Protein AF-0000000080331593 (afdb_homodimer)

Sequence (562 aa):
MAQEAGSRLHGGSDGPGRYGERMFRPGDEGESARIDLGALTYDPLTLARLRQLGAGPGWRCLDVGAGTGTVARALLREAGVAEVVAADRDIRFLRDRPLPGLTPVEADVTSDRFGPALFGPARFDLVHARFVLMHLPSPARMIERLAGLLAPGGVLVVSDAVDLTTGTAPDTPYTIALRAMWQGLRRTIGTDVSWVPHCPQLMVAAGLESVAAEIHVPPLIPGSPNNRFWARTWDRARPVMVATGLVDDAGIDEAERWLDDPTGAALSPGMLTAWGRRPGPMAQEAGSRLHGGSDGPGRYGERMFRPGDEGESARIDLGALTYDPLTLARLRQLGAGPGWRCLDVGAGTGTVARALLREAGVAEVVAADRDIRFLRDRPLPGLTPVEADVTSDRFGPALFGPARFDLVHARFVLMHLPSPARMIERLAGLLAPGGVLVVSDAVDLTTGTAPDTPYTIALRAMWQGLRRTIGTDVSWVPHCPQLMVAAGLESVAAEIHVPPLIPGSPNNRFWARTWDRARPVMVATGLVDDAGIDEAERWLDDPTGAALSPGMLTAWGRRPGP

pLDDT: mean 90.8, std 14.8, range [22.3, 98.94]

Solvent-accessible surface area (backbone atoms only — not comparable to full-atom values): 29364 Å² total; per-residue (Å²): 134,86,79,77,78,73,79,76,74,75,74,69,85,74,63,54,40,42,68,48,69,69,42,78,29,74,86,42,89,61,39,64,58,40,54,48,20,48,43,67,59,43,44,66,61,51,53,52,51,43,44,75,72,60,54,21,71,76,33,37,32,36,31,41,55,33,54,72,28,66,65,54,51,42,40,41,72,71,41,37,28,54,32,29,40,32,26,14,77,60,44,64,57,39,63,72,59,76,48,96,47,57,42,74,38,74,42,50,80,86,40,88,56,59,42,52,84,66,64,38,89,65,49,19,45,30,35,35,33,54,68,42,59,37,47,42,81,59,53,58,59,53,51,36,56,53,55,68,46,38,25,70,54,8,36,38,39,43,29,32,52,34,69,83,52,63,89,78,47,72,91,40,52,50,45,40,45,51,52,18,40,53,53,19,39,29,66,41,24,46,34,48,48,84,60,49,89,46,46,37,51,46,42,44,75,55,61,32,35,63,25,27,28,31,36,42,22,54,49,53,40,61,86,33,45,54,34,49,26,53,44,51,49,46,64,71,41,38,71,43,19,38,71,62,68,70,38,48,73,68,44,47,52,49,18,47,52,43,50,57,38,55,80,46,52,59,78,49,61,25,38,34,41,29,37,25,23,36,62,59,131,135,84,81,76,79,76,76,76,72,75,74,70,86,76,61,53,39,41,68,49,68,68,44,78,29,74,83,42,88,60,37,63,58,40,54,46,20,49,42,69,60,42,44,67,61,51,53,52,50,43,44,74,72,59,53,20,72,76,32,37,31,35,32,41,56,32,56,72,28,64,64,55,49,41,39,43,72,71,40,38,28,53,31,28,40,32,27,13,78,62,46,65,54,38,63,72,59,77,47,96,47,57,42,76,39,74,40,51,81,87,41,90,55,58,44,53,84,67,65,37,89,66,49,20,45,30,36,35,33,54,70,43,59,38,44,42,82,57,52,58,59,52,51,35,55,54,54,68,46,39,25,70,56,9,35,39,38,42,28,32,53,34,69,84,53,64,91,77,48,72,90,39,52,50,48,42,44,52,51,19,40,53,52,19,38,30,67,42,24,46,34,47,49,83,58,48,89,47,45,36,51,45,41,44,74,55,60,31,34,62,25,26,29,32,36,43,22,54,50,52,40,61,83,33,45,53,33,50,27,53,42,50,49,47,64,72,42,38,69,43,19,36,70,62,69,70,38,48,74,68,44,47,53,49,18,47,51,43,50,58,36,55,82,45,51,60,79,47,61,26,39,34,43,29,36,26,23,37,63,60,129

Structure (mmCIF, N/CA/C/O backbone):
data_AF-0000000080331593-model_v1
#
loop_
_entity.id
_entity.type
_entity.pdbx_description
1 polymer Methyltransferase
#
loop_
_atom_site.group_PDB
_atom_site.id
_atom_site.type_symbol
_atom_site.label_atom_id
_atom_site.label_alt_id
_atom_site.label_comp_id
_atom_site.label_asym_id
_atom_site.label_entity_id
_atom_site.label_seq_id
_atom_site.pdbx_PDB_ins_code
_atom_site.Cartn_x
_atom_site.Cartn_y
_atom_site.Cartn_z
_atom_site.occupancy
_atom_site.B_iso_or_equiv
_atom_site.auth_seq_id
_atom_site.auth_comp_id
_atom_site.auth_asym_id
_atom_site.auth_atom_id
_atom_site.pdbx_PDB_model_num
ATOM 1 N N . MET A 1 1 ? 32.469 34.938 55.25 1 22.3 1 MET A N 1
ATOM 2 C CA . MET A 1 1 ? 31.109 34.812 54.688 1 22.3 1 MET A CA 1
ATOM 3 C C . MET A 1 1 ? 31.141 34.5 53.219 1 22.3 1 MET A C 1
ATOM 5 O O . MET A 1 1 ? 31.328 35.375 52.375 1 22.3 1 MET A O 1
ATOM 9 N N . ALA A 1 2 ? 31.781 33.25 52.844 1 31.73 2 ALA A N 1
ATOM 10 C CA . ALA A 1 2 ? 32.031 32.656 51.531 1 31.73 2 ALA A CA 1
ATOM 11 C C . ALA A 1 2 ? 30.734 32.594 50.719 1 31.73 2 ALA A C 1
ATOM 13 O O . ALA A 1 2 ? 29.766 31.953 51.156 1 31.73 2 ALA A O 1
ATOM 14 N N . GLN A 1 3 ? 30.328 33.688 49.938 1 25.78 3 GLN A N 1
ATOM 15 C CA . GLN A 1 3 ? 29.172 33.75 49.031 1 25.78 3 GLN A CA 1
ATOM 16 C C . GLN A 1 3 ? 29.125 32.562 48.094 1 25.78 3 GLN A C 1
ATOM 18 O O . GLN A 1 3 ? 30.078 32.312 47.344 1 25.78 3 GLN A O 1
ATOM 23 N N . GLU A 1 4 ? 28.453 31.453 48.469 1 29.33 4 GLU A N 1
ATOM 24 C CA . GLU A 1 4 ? 28.141 30.281 47.656 1 29.33 4 GLU A CA 1
ATOM 25 C C . GLU A 1 4 ? 27.344 30.672 46.406 1 29.33 4 GLU A C 1
ATOM 27 O O . GLU A 1 4 ? 26.219 31.141 46.5 1 29.33 4 GLU A O 1
ATOM 32 N N . ALA A 1 5 ? 28 31.234 45.375 1 33.75 5 ALA A N 1
ATOM 33 C CA . ALA A 1 5 ? 27.359 31.438 44.062 1 33.75 5 ALA A CA 1
ATOM 34 C C . ALA A 1 5 ? 26.703 30.156 43.562 1 33.75 5 ALA A C 1
ATOM 36 O O . ALA A 1 5 ? 27.391 29.172 43.281 1 33.75 5 ALA A O 1
ATOM 37 N N . GLY A 1 6 ? 25.531 29.75 44.125 1 29.84 6 GLY A N 1
ATOM 38 C CA . GLY A 1 6 ? 24.75 28.656 43.594 1 29.84 6 GLY A CA 1
ATOM 39 C C . GLY A 1 6 ? 24.547 28.734 42.094 1 29.84 6 GLY A C 1
ATOM 40 O O . GLY A 1 6 ? 24.062 29.75 41.562 1 29.84 6 GLY A O 1
ATOM 41 N N . SER A 1 7 ? 25.375 28.125 41.25 1 31.47 7 SER A N 1
ATOM 42 C CA . SER A 1 7 ? 25.234 27.953 39.812 1 31.47 7 SER A CA 1
ATOM 43 C C . SER A 1 7 ? 23.844 27.453 39.469 1 31.47 7 SER A C 1
ATOM 45 O O . SER A 1 7 ? 23.406 26.406 39.938 1 31.47 7 SER A O 1
ATOM 47 N N . ARG A 1 8 ? 22.812 28.344 39.344 1 31.08 8 ARG A N 1
ATOM 48 C CA . ARG A 1 8 ? 21.516 28.031 38.75 1 31.08 8 ARG A CA 1
ATOM 49 C C . ARG A 1 8 ? 21.688 27.266 37.438 1 31.08 8 ARG A C 1
ATOM 51 O O . ARG A 1 8 ? 22.203 27.812 36.469 1 31.08 8 ARG A O 1
ATOM 58 N N . LEU A 1 9 ? 21.938 26 37.469 1 30.8 9 LEU A N 1
ATOM 59 C CA . LEU A 1 9 ? 21.75 25.125 36.312 1 30.8 9 LEU A CA 1
ATOM 60 C C . LEU A 1 9 ? 20.391 25.391 35.656 1 30.8 9 LEU A C 1
ATOM 62 O O . LEU A 1 9 ? 19.359 25.281 36.312 1 30.8 9 LEU A O 1
ATOM 66 N N . HIS A 1 10 ? 20.203 26.5 34.906 1 30.77 10 HIS A N 1
ATOM 67 C CA . HIS A 1 10 ? 19.031 26.641 34.062 1 30.77 10 HIS A CA 1
ATOM 68 C C . HIS A 1 10 ? 18.641 25.312 33.438 1 30.77 10 HIS A C 1
ATOM 70 O O . HIS A 1 10 ? 19.438 24.719 32.688 1 30.77 10 HIS A O 1
ATOM 76 N N . GLY A 1 11 ? 18.031 24.375 34.094 1 33.47 11 GLY A N 1
ATOM 77 C CA . GLY A 1 11 ? 17.344 23.203 33.562 1 33.47 11 GLY A CA 1
ATOM 78 C C . GLY A 1 11 ? 16.609 23.5 32.25 1 33.47 11 GLY A C 1
ATOM 79 O O . GLY A 1 11 ? 15.547 24.125 32.281 1 33.47 11 GLY A O 1
ATOM 80 N N . GLY A 1 12 ? 17.266 24.078 31.203 1 35.91 12 GLY A N 1
ATOM 81 C CA . GLY A 1 12 ? 16.578 24.266 29.922 1 35.91 12 GLY A CA 1
ATOM 82 C C . GLY A 1 12 ? 15.586 23.172 29.609 1 35.91 12 GLY A C 1
ATOM 83 O O . GLY A 1 12 ? 15.891 21.984 29.75 1 35.91 12 GLY A O 1
ATOM 84 N N . SER A 1 13 ? 14.375 23.156 29.953 1 41.66 13 SER A N 1
ATOM 85 C CA . SER A 1 13 ? 13.242 22.281 29.641 1 41.66 13 SER A CA 1
ATOM 86 C C . SER A 1 13 ? 13.359 21.703 28.234 1 41.66 13 SER A C 1
ATOM 88 O O . SER A 1 13 ? 13.016 22.375 27.266 1 41.66 13 SER A O 1
ATOM 90 N N . ASP A 1 14 ? 14.492 21.141 27.641 1 45.5 14 ASP A N 1
ATOM 91 C CA . ASP A 1 14 ? 15.078 20.719 26.375 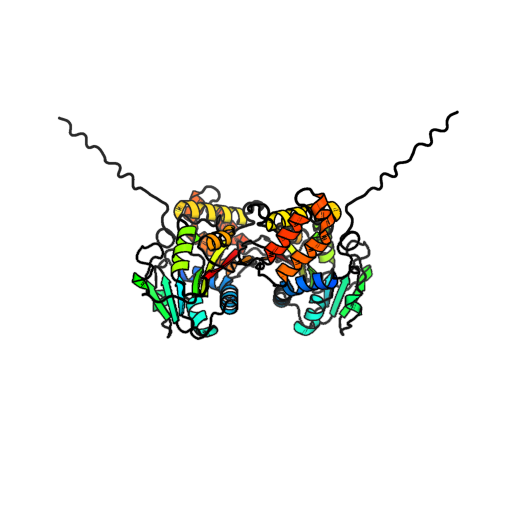1 45.5 14 ASP A CA 1
ATOM 92 C C . ASP A 1 14 ? 14.148 19.766 25.625 1 45.5 14 ASP A C 1
ATOM 94 O O . ASP A 1 14 ? 14.219 18.547 25.828 1 45.5 14 ASP A O 1
ATOM 98 N N . GLY A 1 15 ? 12.859 19.875 25.594 1 53.09 15 GLY A N 1
ATOM 99 C CA . GLY A 1 15 ? 12.039 19.016 24.75 1 53.09 15 GLY A CA 1
ATOM 100 C C . GLY A 1 15 ? 12.602 18.844 23.344 1 53.09 15 GLY A C 1
ATOM 101 O O . GLY A 1 15 ? 13.617 19.453 23 1 53.09 15 GLY A O 1
ATOM 102 N N . PRO A 1 16 ? 12.117 17.672 22.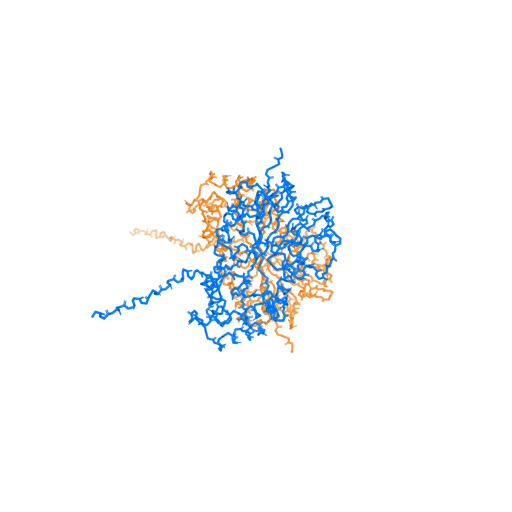703 1 64.31 16 PRO A N 1
ATOM 103 C CA . PRO A 1 16 ? 12.625 17.5 21.344 1 64.31 16 PRO A CA 1
ATOM 104 C C . PRO A 1 16 ? 12.461 18.734 20.484 1 64.31 16 PRO A C 1
ATOM 106 O O . PRO A 1 16 ? 11.57 19.562 20.734 1 64.31 16 PRO A O 1
ATOM 109 N N . GLY A 1 17 ? 13.461 19.141 19.828 1 76.44 17 GLY A N 1
ATOM 110 C CA . GLY A 1 17 ? 13.328 20.172 18.812 1 76.44 17 GLY A CA 1
ATOM 111 C C . GLY A 1 17 ? 12.258 19.859 17.781 1 76.44 17 GLY A C 1
ATOM 112 O O . GLY A 1 17 ? 11.523 18.875 17.906 1 76.44 17 GLY A O 1
ATOM 113 N N . ARG A 1 18 ? 12.023 20.75 16.953 1 82.25 18 ARG A N 1
ATOM 114 C CA . ARG A 1 18 ? 10.961 20.625 15.969 1 82.25 18 ARG A CA 1
ATOM 115 C C . ARG A 1 18 ? 11.531 20.359 14.578 1 82.25 18 ARG A C 1
ATOM 117 O O . ARG A 1 18 ? 12.586 20.875 14.227 1 82.25 18 ARG A O 1
ATOM 124 N N . TYR A 1 19 ? 10.789 19.547 13.891 1 82.12 19 TYR A N 1
ATOM 125 C CA . TYR A 1 19 ? 11.062 19.406 12.469 1 82.12 19 TYR A CA 1
ATOM 126 C C . TYR A 1 19 ? 11.109 20.781 11.781 1 82.12 19 TYR A C 1
ATOM 128 O O . TYR A 1 19 ? 10.266 21.641 12.047 1 82.12 19 TYR A O 1
ATOM 136 N N . GLY A 1 20 ? 12.078 20.922 10.922 1 78.62 20 GLY A N 1
ATOM 137 C CA . GLY A 1 20 ? 12.227 22.188 10.211 1 78.62 20 GLY A CA 1
ATOM 138 C C . GLY A 1 20 ? 12.984 23.234 11 1 78.62 20 GLY A C 1
ATOM 139 O O . GLY A 1 20 ? 13.352 24.281 10.453 1 78.62 20 GLY A O 1
ATOM 140 N N . GLU A 1 21 ? 13.156 23.047 12.32 1 80.06 21 GLU A N 1
ATOM 141 C CA . GLU A 1 21 ? 13.961 23.922 13.156 1 80.06 21 GLU A CA 1
ATOM 142 C C . GLU A 1 21 ? 15.227 23.234 13.648 1 80.06 21 GLU A C 1
ATOM 144 O O . GLU A 1 21 ? 16.328 23.641 13.305 1 80.06 21 GLU A O 1
ATOM 149 N N . ARG A 1 22 ? 15.023 22.188 14.266 1 78.62 22 ARG A N 1
ATOM 150 C CA . ARG A 1 22 ? 16.172 21.438 14.781 1 78.62 22 ARG A CA 1
ATOM 151 C C . ARG A 1 22 ? 16.766 20.547 13.695 1 78.62 22 ARG A C 1
ATOM 153 O O . ARG A 1 22 ? 17.984 20.344 13.664 1 78.62 22 ARG A O 1
ATOM 160 N N . MET A 1 23 ? 15.883 20 12.883 1 81.81 23 MET A N 1
ATOM 161 C CA . MET A 1 23 ? 16.297 19.109 11.805 1 81.81 23 MET A CA 1
ATOM 162 C C . MET A 1 23 ? 15.523 19.406 10.523 1 81.81 23 MET A C 1
ATOM 164 O O . MET A 1 23 ? 14.375 19.859 10.578 1 81.81 23 MET A O 1
ATOM 168 N N . PHE A 1 24 ? 16.203 19.156 9.383 1 83.31 24 PHE A N 1
ATOM 169 C CA . PHE A 1 24 ? 15.586 19.297 8.062 1 83.31 24 PHE A CA 1
ATOM 170 C C . PHE A 1 24 ? 15.141 20.719 7.812 1 83.31 24 PHE A C 1
ATOM 172 O O . PHE A 1 24 ? 14.016 20.969 7.379 1 83.31 24 PHE A O 1
ATOM 179 N N . ARG A 1 25 ? 15.945 21.656 8.062 1 80.44 25 ARG A N 1
ATOM 180 C CA . ARG A 1 25 ? 15.617 23.078 7.863 1 80.44 25 ARG A CA 1
ATOM 181 C C . ARG A 1 25 ? 15.477 23.391 6.379 1 80.44 25 ARG A C 1
ATOM 183 O O . ARG A 1 25 ? 16.312 23 5.566 1 80.44 25 ARG A O 1
ATOM 190 N N . PRO A 1 26 ? 14.398 24.156 6.074 1 74.62 26 PRO A N 1
ATOM 191 C CA . PRO A 1 26 ? 14.156 24.516 4.672 1 74.62 26 PRO A CA 1
ATOM 192 C C . PRO A 1 26 ? 15.344 25.203 4.02 1 74.62 26 PRO A C 1
ATOM 194 O O . PRO A 1 26 ? 15.57 25.062 2.816 1 74.62 26 PRO A O 1
ATOM 197 N N . GLY A 1 27 ? 16.094 25.875 4.711 1 76.12 27 GLY A N 1
ATOM 198 C CA . GLY A 1 27 ? 17.219 26.625 4.164 1 76.12 27 GLY A CA 1
ATOM 199 C C . GLY A 1 27 ? 18.453 25.766 3.969 1 76.12 27 GLY A C 1
ATOM 200 O O . GLY A 1 27 ? 19.422 26.203 3.338 1 76.12 27 GLY A O 1
ATOM 201 N N . ASP A 1 28 ? 18.391 24.578 4.539 1 80.62 28 ASP A N 1
ATOM 202 C CA . ASP A 1 28 ? 19.531 23.688 4.375 1 80.62 28 ASP A CA 1
ATOM 203 C C . ASP A 1 28 ? 19.672 23.234 2.926 1 80.62 28 ASP A C 1
ATOM 205 O O . ASP A 1 28 ? 18.672 22.953 2.26 1 80.62 28 ASP A O 1
ATOM 209 N N . GLU A 1 29 ? 20.922 23.266 2.467 1 77.56 29 GLU A N 1
ATOM 210 C CA . GLU A 1 29 ? 21.203 22.859 1.095 1 77.56 29 GLU A CA 1
ATOM 211 C C . GLU A 1 29 ? 20.672 21.453 0.823 1 77.56 29 GLU A C 1
ATOM 213 O O . GLU A 1 29 ? 20.906 20.531 1.603 1 77.56 29 GLU A O 1
ATOM 218 N N . GLY A 1 30 ? 19.891 21.375 -0.196 1 82.62 30 GLY A N 1
ATOM 219 C CA . GLY A 1 30 ? 19.422 20.062 -0.642 1 82.62 30 GLY A CA 1
ATOM 220 C C . GLY A 1 30 ? 18.094 19.672 -0.037 1 82.62 30 GLY A C 1
ATOM 221 O O . GLY A 1 30 ? 17.5 18.656 -0.432 1 82.62 30 GLY A O 1
ATOM 222 N N . GLU A 1 31 ? 17.672 20.484 0.897 1 84.25 31 GLU A N 1
ATOM 223 C CA . GLU A 1 31 ? 16.422 20.094 1.547 1 84.25 31 GLU A CA 1
ATOM 224 C C . GLU A 1 31 ? 15.258 20.125 0.564 1 84.25 31 GLU A C 1
ATOM 226 O O . GLU A 1 31 ? 14.43 19.203 0.544 1 84.25 31 GLU A O 1
ATOM 231 N N . SER A 1 32 ? 15.203 21.094 -0.246 1 82.19 32 SER A N 1
ATOM 232 C CA . SER A 1 32 ? 14.148 21.172 -1.249 1 82.19 32 SER A CA 1
ATOM 233 C C . SER A 1 32 ? 14.195 19.984 -2.195 1 82.19 32 SER A C 1
ATOM 235 O O . SER A 1 32 ? 13.156 19.422 -2.555 1 82.19 32 SER A O 1
ATOM 237 N N . ALA A 1 33 ? 15.375 19.594 -2.492 1 83.31 33 ALA A N 1
ATOM 238 C CA . ALA A 1 33 ? 15.555 18.453 -3.379 1 83.31 33 ALA A CA 1
ATOM 239 C C . ALA A 1 33 ? 15.062 17.172 -2.723 1 83.31 33 ALA A C 1
ATOM 241 O O . ALA A 1 33 ? 14.453 16.312 -3.383 1 83.31 33 ALA A O 1
ATOM 242 N N . ARG A 1 34 ? 15.352 17.031 -1.478 1 84.06 34 ARG A N 1
ATOM 243 C CA . ARG A 1 34 ? 14.891 15.859 -0.745 1 84.06 34 ARG A CA 1
ATOM 244 C C . ARG A 1 34 ? 13.367 15.812 -0.702 1 84.06 34 ARG A C 1
ATOM 246 O O . ARG A 1 34 ? 12.766 14.758 -0.951 1 84.06 34 ARG A O 1
ATOM 253 N N . ILE A 1 35 ? 12.75 16.906 -0.418 1 83.38 35 ILE A N 1
ATOM 254 C CA . ILE A 1 35 ? 11.297 17 -0.364 1 83.38 35 ILE A CA 1
ATOM 255 C C . ILE A 1 35 ? 10.703 16.672 -1.731 1 83.38 35 ILE A C 1
ATOM 257 O O . ILE A 1 35 ? 9.703 15.961 -1.826 1 83.38 35 ILE A O 1
ATOM 261 N N . ASP A 1 36 ? 11.383 17.078 -2.729 1 87.06 36 ASP A N 1
ATOM 262 C CA . ASP A 1 36 ? 10.922 16.828 -4.09 1 87.06 36 ASP A CA 1
ATOM 263 C C . ASP A 1 36 ? 10.977 15.344 -4.422 1 87.06 36 ASP A C 1
ATOM 265 O O . ASP A 1 36 ? 10.133 14.836 -5.172 1 87.06 36 ASP A O 1
ATOM 269 N N . LEU A 1 37 ? 11.93 14.68 -3.895 1 86.19 37 LEU A N 1
ATOM 270 C CA . LEU A 1 37 ? 12.023 13.242 -4.102 1 86.19 37 LEU A CA 1
ATOM 271 C C . LEU A 1 37 ? 10.836 12.523 -3.467 1 86.19 37 LEU A C 1
ATOM 273 O 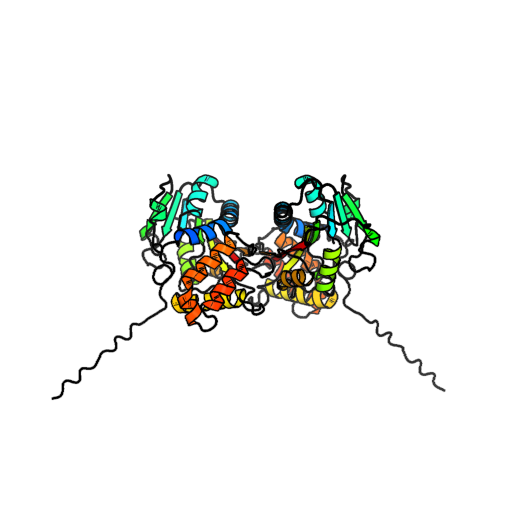O . LEU A 1 37 ? 10.281 11.586 -4.051 1 86.19 37 LEU A O 1
ATOM 277 N N . GLY A 1 38 ? 10.445 12.969 -2.307 1 90.31 38 GLY A N 1
ATOM 278 C CA . GLY A 1 38 ? 9.227 12.445 -1.704 1 90.31 38 GLY A CA 1
ATOM 279 C C . GLY A 1 38 ? 7.988 12.703 -2.537 1 90.31 38 GLY A C 1
ATOM 280 O O . GLY A 1 38 ? 7.156 11.812 -2.711 1 90.31 38 GLY A O 1
ATOM 281 N N . ALA A 1 39 ? 7.969 13.906 -3.047 1 89 39 ALA A N 1
ATOM 282 C CA . ALA A 1 39 ? 6.848 14.289 -3.902 1 89 39 ALA A CA 1
ATOM 283 C C . ALA A 1 39 ? 6.77 13.391 -5.137 1 89 39 ALA A C 1
ATOM 285 O O . ALA A 1 39 ? 5.695 12.898 -5.484 1 89 39 ALA A O 1
ATOM 286 N N . LEU A 1 40 ? 7.895 13.195 -5.707 1 87.69 40 LEU A N 1
ATOM 287 C CA . LEU A 1 40 ? 7.957 12.352 -6.898 1 87.69 40 LEU A CA 1
ATOM 288 C C . LEU A 1 40 ? 7.469 10.945 -6.586 1 87.69 40 LEU A C 1
ATOM 290 O O . LEU A 1 40 ? 6.816 10.312 -7.422 1 87.69 40 LEU A O 1
ATOM 294 N N . THR A 1 41 ? 7.715 10.539 -5.449 1 94.62 41 THR A N 1
ATOM 295 C CA . THR A 1 41 ? 7.359 9.188 -5.047 1 94.62 41 THR A CA 1
ATOM 296 C C . THR A 1 41 ? 5.859 9.07 -4.801 1 94.62 41 THR A C 1
ATOM 298 O O . THR A 1 41 ? 5.238 8.07 -5.172 1 94.62 41 THR A O 1
ATOM 301 N N . TYR A 1 42 ? 5.234 10.117 -4.234 1 97.31 42 TYR A N 1
ATOM 302 C CA . TYR A 1 42 ? 3.912 9.891 -3.666 1 97.31 42 TYR A CA 1
ATOM 303 C C . TYR A 1 42 ? 2.869 10.773 -4.336 1 97.31 42 TYR A C 1
ATOM 305 O O . TYR A 1 42 ? 1.666 10.555 -4.176 1 97.31 42 TYR A O 1
ATOM 313 N N . ASP A 1 43 ? 3.234 11.797 -5.156 1 97.19 43 ASP A N 1
ATOM 314 C CA . ASP A 1 43 ? 2.301 12.758 -5.734 1 97.19 43 ASP A CA 1
ATOM 315 C C . ASP A 1 43 ? 1.245 12.055 -6.586 1 97.19 43 ASP A C 1
ATOM 317 O O . ASP A 1 43 ? 0.053 12.344 -6.473 1 97.19 43 ASP A O 1
ATOM 321 N N . PRO A 1 44 ? 1.693 11.086 -7.426 1 95.5 44 PRO A N 1
ATOM 322 C CA . PRO A 1 44 ? 0.672 10.469 -8.281 1 95.5 44 PRO A CA 1
ATOM 323 C C . PRO A 1 44 ? -0.446 9.805 -7.477 1 95.5 44 PRO A C 1
ATOM 325 O O . PRO A 1 44 ? -1.625 9.977 -7.797 1 95.5 44 PRO A O 1
ATOM 328 N N . LEU A 1 45 ? -0.077 9.156 -6.457 1 96.5 45 LEU A N 1
ATOM 329 C CA . LEU A 1 45 ? -1.076 8.477 -5.637 1 96.5 45 LEU A CA 1
ATOM 330 C C . LEU A 1 45 ? -1.912 9.484 -4.855 1 96.5 45 LEU A C 1
ATOM 332 O O . LEU A 1 45 ? -3.127 9.328 -4.727 1 96.5 45 LEU A O 1
ATOM 336 N N . THR A 1 46 ? -1.272 10.469 -4.344 1 98.12 46 THR A N 1
ATOM 337 C CA . THR A 1 46 ? -1.964 11.508 -3.592 1 98.12 46 THR A CA 1
ATOM 338 C C . THR A 1 46 ? -3.004 12.211 -4.461 1 98.12 46 THR A C 1
ATOM 340 O O . THR A 1 46 ? -4.172 12.32 -4.078 1 98.12 46 THR A O 1
ATOM 343 N N . LEU A 1 47 ? -2.623 12.586 -5.633 1 97.88 47 LEU A N 1
ATOM 344 C CA . LEU A 1 47 ? -3.514 13.344 -6.504 1 97.88 47 LEU A CA 1
ATOM 345 C C . LEU A 1 47 ? -4.656 12.469 -7.012 1 97.88 47 LEU A C 1
ATOM 347 O O . LEU A 1 47 ? -5.789 12.938 -7.145 1 97.88 47 LEU A O 1
ATOM 351 N N . ALA A 1 48 ? -4.344 11.227 -7.285 1 97 48 ALA A N 1
ATOM 352 C CA . ALA A 1 48 ? -5.395 10.305 -7.703 1 97 48 ALA A CA 1
ATOM 353 C C . ALA A 1 48 ? -6.469 10.172 -6.621 1 97 48 ALA A C 1
ATOM 355 O O . ALA A 1 48 ? -7.664 10.203 -6.918 1 97 48 ALA A O 1
ATOM 356 N N . ARG A 1 49 ? -6.027 10.047 -5.41 1 98.06 49 ARG A N 1
ATOM 357 C CA . ARG A 1 49 ? -6.977 9.906 -4.312 1 98.06 49 ARG A CA 1
ATOM 358 C C . ARG A 1 49 ? -7.777 11.195 -4.113 1 98.06 49 ARG A C 1
ATOM 360 O O . ARG A 1 49 ? -8.992 11.148 -3.908 1 98.06 49 ARG A O 1
ATOM 367 N N . LEU A 1 50 ? -7.145 12.344 -4.195 1 98.69 50 LEU A N 1
ATOM 368 C CA . LEU A 1 50 ? -7.836 13.617 -4.02 1 98.69 50 LEU A CA 1
ATOM 369 C C . LEU A 1 50 ? -8.906 13.805 -5.09 1 98.69 50 LEU A C 1
ATOM 371 O O . LEU A 1 50 ? -10.016 14.25 -4.793 1 98.69 50 LEU A O 1
ATOM 375 N N . ARG A 1 51 ? -8.617 13.406 -6.285 1 98 51 ARG A N 1
ATOM 376 C CA . ARG A 1 51 ? -9.578 13.508 -7.375 1 98 51 ARG A CA 1
ATOM 377 C C . ARG A 1 51 ? -10.75 12.555 -7.156 1 98 51 ARG A C 1
ATOM 379 O O . ARG A 1 51 ? -11.906 12.922 -7.383 1 98 51 ARG A O 1
ATOM 386 N N . GLN A 1 52 ? -10.406 11.398 -6.738 1 97.12 52 GLN A N 1
ATOM 387 C CA . GLN A 1 52 ? -11.453 10.406 -6.48 1 97.12 52 GLN A CA 1
ATOM 388 C C . GLN A 1 52 ? -12.383 10.875 -5.371 1 97.12 52 GLN A C 1
ATOM 390 O O . GLN A 1 52 ? -13.562 10.492 -5.344 1 97.12 52 GLN A O 1
ATOM 395 N N . LEU A 1 53 ? -11.859 11.719 -4.516 1 98.06 53 LEU A N 1
ATOM 396 C CA . LEU A 1 53 ? -12.656 12.219 -3.4 1 98.06 53 LEU A CA 1
ATOM 397 C C . LEU A 1 53 ? -13.453 13.453 -3.811 1 98.06 53 LEU A C 1
ATOM 399 O O . LEU A 1 53 ? -14.195 14.016 -3.004 1 98.06 53 LEU A O 1
ATOM 403 N N . GLY A 1 54 ? -13.25 13.969 -5.008 1 97.81 54 GLY A N 1
ATOM 404 C CA . GLY A 1 54 ? -14.141 14.984 -5.551 1 97.81 54 GLY A CA 1
ATOM 405 C C . GLY A 1 54 ? -13.445 16.312 -5.805 1 97.81 54 GLY A C 1
ATOM 406 O O . GLY A 1 54 ? -14.047 17.25 -6.332 1 97.81 54 GLY A O 1
ATOM 407 N N . ALA A 1 55 ? -12.141 16.406 -5.488 1 98.56 55 ALA A N 1
ATOM 408 C CA . ALA A 1 55 ? -11.445 17.672 -5.719 1 98.56 55 ALA A CA 1
ATOM 409 C C . ALA A 1 55 ? -11.547 18.109 -7.18 1 98.56 55 ALA A C 1
ATOM 411 O O . ALA A 1 55 ? -11.109 17.375 -8.078 1 98.56 55 ALA A O 1
ATOM 412 N N . GLY A 1 56 ? -12.086 19.281 -7.336 1 98.25 56 GLY A N 1
ATOM 413 C CA . GLY A 1 56 ? -12.336 19.75 -8.688 1 98.25 56 GLY A CA 1
ATOM 414 C C . GLY A 1 56 ? -12.844 21.188 -8.734 1 98.25 56 GLY A C 1
ATOM 415 O O . GLY A 1 56 ? -12.75 21.906 -7.742 1 98.25 56 GLY A O 1
ATOM 416 N N . PRO A 1 57 ? -13.375 21.578 -9.898 1 98.12 57 PRO A N 1
ATOM 417 C CA . PRO A 1 57 ? -13.797 22.969 -10.102 1 98.12 57 PRO A CA 1
ATOM 418 C C . PRO A 1 57 ? -14.711 23.469 -8.992 1 98.12 57 PRO A C 1
ATOM 420 O O . PRO A 1 57 ? -15.633 22.766 -8.57 1 98.12 57 PRO A O 1
ATOM 423 N N . GLY A 1 58 ? -14.398 24.641 -8.516 1 97.69 58 GLY A N 1
ATOM 424 C CA . GLY A 1 58 ? -15.211 25.297 -7.504 1 97.69 58 GLY A CA 1
ATOM 425 C C . GLY A 1 58 ? -14.719 25.047 -6.09 1 97.69 58 GLY A C 1
ATOM 426 O O . GLY A 1 58 ? -15.094 25.766 -5.16 1 97.69 58 GLY A O 1
ATOM 427 N N . TRP A 1 59 ? -13.875 24.047 -5.902 1 98.12 59 TRP A N 1
ATOM 428 C CA . TRP A 1 59 ? -13.438 23.688 -4.559 1 98.12 59 TRP A CA 1
ATOM 429 C C . TRP A 1 59 ? -12.422 24.703 -4.027 1 98.12 59 TRP A C 1
ATOM 431 O O . TRP A 1 59 ? -11.531 25.141 -4.762 1 98.12 59 TRP A O 1
ATOM 441 N N . ARG A 1 60 ? -12.562 25.062 -2.771 1 98.06 60 ARG A N 1
ATOM 442 C CA . ARG A 1 60 ? -11.555 25.766 -1.995 1 98.06 60 ARG A CA 1
ATOM 443 C C . ARG A 1 60 ? -10.773 24.812 -1.104 1 98.06 60 ARG A C 1
ATOM 445 O O . ARG A 1 60 ? -11.359 24.125 -0.264 1 98.06 60 ARG A O 1
ATOM 452 N N . CYS A 1 61 ? -9.445 24.781 -1.25 1 98.69 61 CYS A N 1
ATOM 453 C CA . CYS A 1 61 ? -8.633 23.766 -0.597 1 98.69 61 CYS A CA 1
ATOM 454 C C . CYS A 1 61 ? -7.594 24.406 0.318 1 98.69 61 CYS A C 1
ATOM 456 O O . CYS A 1 61 ? -7.125 25.516 0.054 1 98.69 61 CYS A O 1
ATOM 458 N N . LEU A 1 62 ? -7.32 23.734 1.402 1 98.44 62 LEU A N 1
ATOM 459 C CA . LEU A 1 62 ? -6.199 24.062 2.275 1 98.44 62 LEU A CA 1
ATOM 460 C C . LEU A 1 62 ? -5.148 22.953 2.244 1 98.44 62 LEU A C 1
ATOM 462 O O . LEU A 1 62 ? -5.461 21.781 2.496 1 98.44 62 LEU A O 1
ATOM 466 N N . ASP A 1 63 ? -3.943 23.266 1.878 1 98.38 63 ASP A N 1
ATOM 467 C CA . ASP A 1 63 ? -2.801 22.359 1.907 1 98.38 63 ASP A CA 1
ATOM 468 C C . ASP A 1 63 ? -1.856 22.703 3.057 1 98.38 63 ASP A C 1
ATOM 470 O O . ASP A 1 63 ? -1.124 23.703 2.99 1 98.38 63 ASP A O 1
ATOM 474 N N . VAL A 1 64 ? -1.874 21.906 4.109 1 97.75 64 VAL A N 1
ATOM 475 C CA . VAL A 1 64 ? -1.113 22.125 5.332 1 97.75 64 VAL A CA 1
ATOM 476 C C . VAL A 1 64 ? 0.255 21.453 5.223 1 97.75 64 VAL A C 1
ATOM 478 O O . VAL A 1 64 ? 0.347 20.25 4.957 1 97.75 64 VAL A O 1
ATOM 481 N N . GLY A 1 65 ? 1.278 22.219 5.566 1 96.38 65 GLY A N 1
ATOM 482 C CA . GLY A 1 65 ? 2.611 21.719 5.281 1 96.38 65 GLY A CA 1
ATOM 483 C C . GLY A 1 65 ? 2.883 21.531 3.801 1 96.38 65 GLY A C 1
ATOM 484 O O . GLY A 1 65 ? 3.32 20.469 3.367 1 96.38 65 GLY A O 1
ATOM 485 N N . ALA A 1 66 ? 2.756 22.625 3.057 1 96.12 66 ALA A N 1
ATOM 486 C CA . ALA A 1 66 ? 2.68 22.547 1.601 1 96.12 66 ALA A CA 1
ATOM 487 C C . ALA A 1 66 ? 4.059 22.328 0.988 1 96.12 66 ALA A C 1
ATOM 489 O O . ALA A 1 66 ? 4.176 21.969 -0.186 1 96.12 66 ALA A O 1
ATOM 490 N N . GLY A 1 67 ? 5.137 22.562 1.734 1 92.88 67 GLY A N 1
ATOM 491 C CA . GLY A 1 67 ? 6.484 22.328 1.241 1 92.88 67 GLY A CA 1
ATOM 492 C C . GLY A 1 67 ? 6.789 23.078 -0.038 1 92.88 67 GLY A C 1
ATOM 493 O O . GLY A 1 67 ? 6.613 24.297 -0.102 1 92.88 67 GLY A O 1
ATOM 494 N N . THR A 1 68 ? 7.168 22.422 -1.055 1 91.06 68 THR A N 1
ATOM 495 C CA . THR A 1 68 ? 7.504 23.062 -2.318 1 91.06 68 THR A CA 1
ATOM 496 C C . THR A 1 68 ? 6.25 23.297 -3.16 1 91.06 68 THR A C 1
ATOM 498 O O . THR A 1 68 ? 6.328 23.844 -4.258 1 91.06 68 THR A O 1
ATOM 501 N N . GLY A 1 69 ? 5.137 22.828 -2.744 1 95.19 69 GLY A N 1
ATOM 502 C CA . GLY A 1 69 ? 3.844 23.188 -3.309 1 95.19 69 GLY A CA 1
ATOM 503 C C . GLY A 1 69 ? 3.406 22.266 -4.43 1 95.19 69 GLY A C 1
ATOM 504 O O . GLY A 1 69 ? 2.549 22.625 -5.238 1 95.19 69 GLY A O 1
ATOM 505 N N . THR A 1 70 ? 3.943 21.062 -4.535 1 95.38 70 THR A N 1
ATOM 506 C CA . THR A 1 70 ? 3.637 20.188 -5.664 1 95.38 70 THR A CA 1
ATOM 507 C C . THR A 1 70 ? 2.166 19.781 -5.645 1 95.38 70 THR A C 1
ATOM 509 O O . THR A 1 70 ? 1.489 19.828 -6.676 1 95.38 70 THR A O 1
ATOM 512 N N . VAL A 1 71 ? 1.63 19.469 -4.504 1 97.81 71 VAL A N 1
ATOM 513 C CA . VAL A 1 71 ? 0.234 19.047 -4.41 1 97.81 71 VAL A CA 1
ATOM 514 C C . VAL A 1 71 ? -0.68 20.25 -4.645 1 97.81 71 VAL A C 1
ATOM 516 O O . VAL A 1 71 ? -1.647 20.156 -5.406 1 97.81 71 VAL A O 1
ATOM 519 N N . ALA A 1 72 ? -0.353 21.344 -4.051 1 98 72 ALA A N 1
ATOM 520 C CA . ALA A 1 72 ? -1.147 22.562 -4.211 1 98 72 ALA A CA 1
ATOM 521 C C . ALA A 1 72 ? -1.261 22.953 -5.684 1 98 72 ALA A C 1
ATOM 523 O O . ALA A 1 72 ? -2.357 23.234 -6.176 1 98 72 ALA A O 1
ATOM 524 N N . ARG A 1 73 ? -0.162 22.953 -6.34 1 97.88 73 ARG A N 1
ATOM 525 C CA . ARG A 1 73 ? -0.13 23.359 -7.742 1 97.88 73 ARG A CA 1
ATOM 526 C C . ARG A 1 73 ? -0.875 22.359 -8.617 1 97.88 73 ARG A C 1
ATOM 528 O O . ARG A 1 73 ? -1.565 22.75 -9.562 1 97.88 73 ARG A O 1
ATOM 535 N N . ALA A 1 74 ? -0.702 21.078 -8.344 1 97.81 74 ALA A N 1
ATOM 536 C CA . ALA A 1 74 ? -1.397 20.062 -9.125 1 97.81 74 ALA A CA 1
ATOM 537 C C . ALA A 1 74 ? -2.908 20.156 -8.922 1 97.81 74 ALA A C 1
ATOM 539 O O . ALA A 1 74 ? -3.678 19.906 -9.859 1 97.81 74 ALA A O 1
ATOM 540 N N . LEU A 1 75 ? -3.355 20.469 -7.73 1 98.5 75 LEU A N 1
ATOM 541 C CA . LEU A 1 75 ? -4.777 20.656 -7.473 1 98.5 75 LEU A CA 1
ATOM 542 C C . LEU A 1 75 ? -5.348 21.766 -8.359 1 98.5 75 LEU A C 1
ATOM 544 O O . LEU A 1 75 ? -6.453 21.625 -8.891 1 98.5 75 LEU A O 1
ATOM 548 N N . LEU A 1 76 ? -4.586 22.797 -8.531 1 98.19 76 LEU A N 1
ATOM 549 C CA . LEU A 1 76 ? -5.02 23.906 -9.352 1 98.19 76 LEU A CA 1
ATOM 550 C C . LEU A 1 76 ? -4.949 23.562 -10.836 1 98.19 76 LEU A C 1
ATOM 552 O O . LEU A 1 76 ? -5.93 23.734 -11.562 1 98.19 76 LEU A O 1
ATOM 556 N N . ARG A 1 77 ? -3.885 22.938 -11.273 1 97.44 77 ARG A N 1
ATOM 557 C CA . ARG A 1 77 ? -3.598 22.766 -12.695 1 97.44 77 ARG A CA 1
ATOM 558 C C . ARG A 1 77 ? -4.32 21.547 -13.258 1 97.44 77 ARG A C 1
ATOM 560 O O . ARG A 1 77 ? -4.773 21.562 -14.406 1 97.44 77 ARG A O 1
ATOM 567 N N . GLU A 1 78 ? -4.309 20.547 -12.469 1 97.44 78 GLU A N 1
ATOM 568 C CA . GLU A 1 78 ? -4.805 19.281 -12.992 1 97.44 78 GLU A CA 1
ATOM 569 C C . GLU A 1 78 ? -6.234 19.016 -12.531 1 97.44 78 GLU A C 1
ATOM 571 O O . GLU A 1 78 ? -7.078 18.594 -13.328 1 97.44 78 GLU A O 1
ATOM 576 N N . ALA A 1 79 ? -6.5 19.281 -11.289 1 97.44 79 ALA A N 1
ATOM 577 C CA . ALA A 1 79 ? -7.836 19 -10.781 1 97.44 79 ALA A CA 1
ATOM 578 C C . ALA A 1 79 ? -8.781 20.156 -11.031 1 97.44 79 ALA A C 1
ATOM 580 O O . ALA A 1 79 ? -10.008 20.016 -10.961 1 97.44 79 ALA A O 1
ATOM 581 N N . GLY A 1 80 ? -8.242 21.375 -11.219 1 98 80 GLY A N 1
ATOM 582 C CA . GLY A 1 80 ? -9.039 22.531 -11.594 1 98 80 GLY A CA 1
ATOM 583 C C . GLY A 1 80 ? -9.781 23.156 -10.43 1 98 80 GLY A C 1
ATOM 584 O O . GLY A 1 80 ? -10.867 23.703 -10.602 1 98 80 GLY A O 1
ATOM 585 N N . VAL A 1 81 ? -9.258 23.016 -9.25 1 98.5 81 VAL A N 1
ATOM 586 C CA . VAL A 1 81 ? -9.914 23.609 -8.094 1 98.5 81 VAL A CA 1
ATOM 587 C C . VAL A 1 81 ? -9.852 25.141 -8.188 1 98.5 81 VAL A C 1
ATOM 589 O O . VAL A 1 81 ? -9.047 25.688 -8.945 1 98.5 81 VAL A O 1
ATOM 592 N N . ALA A 1 82 ? -10.734 25.812 -7.379 1 97.81 82 ALA A N 1
ATOM 593 C CA . ALA A 1 82 ? -10.859 27.266 -7.48 1 97.81 82 ALA A CA 1
ATOM 594 C C . ALA A 1 82 ? -9.711 27.953 -6.754 1 97.81 82 ALA A C 1
ATOM 596 O O . ALA A 1 82 ? -9.188 28.969 -7.23 1 97.81 82 ALA A O 1
ATOM 597 N N . GLU A 1 83 ? -9.344 27.406 -5.633 1 97.62 83 GLU A N 1
ATOM 598 C CA . GLU A 1 83 ? -8.328 28.047 -4.797 1 97.62 83 GLU A CA 1
ATOM 599 C C . GLU A 1 83 ? -7.617 27.031 -3.912 1 97.62 83 GLU A C 1
ATOM 601 O O . GLU A 1 83 ? -8.234 26.062 -3.453 1 97.62 83 GLU A O 1
ATOM 606 N N . VAL A 1 84 ? -6.344 27.266 -3.738 1 98.25 84 VAL A N 1
ATOM 607 C CA . VAL A 1 84 ? -5.57 26.516 -2.756 1 98.25 84 VAL A CA 1
ATOM 608 C C . VAL A 1 84 ? -4.824 27.469 -1.838 1 98.25 84 VAL A C 1
ATOM 610 O O . VAL A 1 84 ? -3.965 28.234 -2.291 1 98.25 84 VAL A O 1
ATOM 613 N N . VAL A 1 85 ? -5.238 27.5 -0.621 1 97.56 85 VAL A N 1
ATOM 614 C CA . VAL A 1 85 ? -4.414 28.109 0.417 1 97.56 85 VAL A CA 1
ATOM 615 C C . VAL A 1 85 ? -3.324 27.125 0.855 1 97.56 85 VAL A C 1
ATOM 617 O O . VAL A 1 85 ? -3.623 26.047 1.378 1 97.56 85 VAL A O 1
ATOM 620 N N . ALA A 1 86 ? -2.082 27.484 0.62 1 97.56 86 ALA A N 1
ATOM 621 C CA . ALA A 1 86 ? -0.941 26.625 0.963 1 97.56 86 ALA A CA 1
ATOM 622 C C . ALA A 1 86 ? -0.211 27.172 2.191 1 97.56 86 ALA A C 1
ATOM 624 O O . ALA A 1 86 ? 0.457 28.203 2.121 1 97.56 86 ALA A O 1
ATOM 625 N N . ALA A 1 87 ? -0.337 26.438 3.252 1 96.62 87 ALA A N 1
ATOM 626 C CA . ALA A 1 87 ? 0.234 26.906 4.516 1 96.62 87 ALA A CA 1
ATOM 627 C C . ALA A 1 87 ? 1.497 26.125 4.863 1 96.62 87 ALA A C 1
ATOM 629 O O . ALA A 1 87 ? 1.521 24.891 4.766 1 96.62 87 ALA A O 1
ATOM 630 N N . ASP A 1 88 ? 2.516 26.781 5.215 1 95.12 88 ASP A N 1
ATOM 631 C CA . ASP A 1 88 ? 3.771 26.219 5.691 1 95.12 88 ASP A CA 1
ATOM 632 C C . ASP A 1 88 ? 4.523 27.203 6.582 1 95.12 88 ASP A C 1
ATOM 634 O O . ASP A 1 88 ? 4.25 28.406 6.555 1 95.12 88 ASP A O 1
ATOM 638 N N . ARG A 1 89 ? 5.418 26.672 7.414 1 92.94 89 ARG A N 1
ATOM 639 C CA . ARG A 1 89 ? 6.238 27.562 8.242 1 92.94 89 ARG A CA 1
ATOM 640 C C . ARG A 1 89 ? 7.258 28.312 7.395 1 92.94 89 ARG A C 1
ATOM 642 O O . ARG A 1 89 ? 7.75 29.359 7.801 1 92.94 89 ARG A O 1
ATOM 649 N N . ASP A 1 90 ? 7.629 27.703 6.305 1 90.31 90 ASP A N 1
ATOM 650 C CA . ASP A 1 90 ? 8.508 28.312 5.309 1 90.31 90 ASP A CA 1
ATOM 651 C C . ASP A 1 90 ? 7.855 28.328 3.93 1 90.31 90 ASP A C 1
ATOM 653 O O . ASP A 1 90 ? 7.598 27.266 3.352 1 90.31 90 ASP A O 1
ATOM 657 N N . ILE A 1 91 ? 7.617 29.531 3.396 1 92.5 91 ILE A N 1
ATOM 658 C CA . ILE A 1 91 ? 6.832 29.609 2.17 1 92.5 91 ILE A CA 1
ATOM 659 C C . ILE A 1 91 ? 7.695 30.141 1.032 1 92.5 91 ILE A C 1
ATOM 661 O O . ILE A 1 91 ? 7.172 30.625 0.026 1 92.5 91 ILE A O 1
ATOM 665 N N . ARG A 1 92 ? 8.961 30.109 1.146 1 89.19 92 ARG A N 1
ATOM 666 C CA . ARG A 1 92 ? 9.852 30.672 0.136 1 89.19 92 ARG A CA 1
ATOM 667 C C . ARG A 1 92 ? 9.641 30 -1.215 1 89.19 92 ARG A C 1
ATOM 669 O O . ARG A 1 92 ? 9.531 30.672 -2.242 1 89.19 92 ARG A O 1
ATOM 676 N N . PHE A 1 93 ? 9.484 28.719 -1.144 1 86.44 93 PHE A N 1
ATOM 677 C CA . PHE A 1 93 ? 9.344 27.953 -2.381 1 86.44 93 PHE A CA 1
ATOM 678 C C . PHE A 1 93 ? 7.98 28.203 -3.018 1 86.44 93 PHE A C 1
ATOM 680 O O . PHE A 1 93 ? 7.844 28.172 -4.242 1 86.44 93 PHE A O 1
ATOM 687 N N . LEU A 1 94 ? 7.016 28.5 -2.234 1 91.31 94 LEU A N 1
ATOM 688 C CA . LEU A 1 94 ? 5.664 28.766 -2.711 1 91.31 94 LEU A CA 1
ATOM 689 C C . LEU A 1 94 ? 5.574 30.141 -3.352 1 91.31 94 LEU A C 1
ATOM 691 O O . LEU A 1 94 ? 4.891 30.328 -4.363 1 91.31 94 LEU A O 1
ATOM 695 N N . ARG A 1 95 ? 6.289 31.031 -2.855 1 91.81 95 ARG A N 1
ATOM 696 C CA . ARG A 1 95 ? 6.246 32.406 -3.322 1 91.81 95 ARG A CA 1
ATOM 697 C C . ARG A 1 95 ? 7.055 32.594 -4.605 1 91.81 95 ARG A C 1
ATOM 699 O O . ARG A 1 95 ? 6.75 33.438 -5.426 1 91.81 95 ARG A O 1
ATOM 706 N N . ASP A 1 96 ? 7.996 31.734 -4.738 1 88.25 96 ASP A N 1
ATOM 707 C CA . ASP A 1 96 ? 8.922 31.859 -5.859 1 88.25 96 ASP A CA 1
ATOM 708 C C . ASP A 1 96 ? 8.234 31.531 -7.18 1 88.25 96 ASP A C 1
ATOM 710 O O . ASP A 1 96 ? 8.703 31.922 -8.25 1 88.25 96 ASP A O 1
ATOM 714 N N . ARG A 1 97 ? 7.195 30.828 -7.168 1 88.75 97 ARG A N 1
ATOM 715 C CA . ARG A 1 97 ? 6.469 30.453 -8.375 1 88.75 97 ARG A CA 1
ATOM 716 C C . ARG A 1 97 ? 4.973 30.688 -8.219 1 88.75 97 ARG A C 1
ATOM 718 O O . ARG A 1 97 ? 4.199 29.75 -8.039 1 88.75 97 ARG A O 1
ATOM 725 N N . PRO A 1 98 ? 4.664 31.938 -8.422 1 91.25 98 PRO A N 1
ATOM 726 C CA . PRO A 1 98 ? 3.248 32.281 -8.242 1 91.25 98 PRO A CA 1
ATOM 727 C C . PRO A 1 98 ? 2.348 31.578 -9.273 1 91.25 98 PRO A C 1
ATOM 729 O O . PRO A 1 98 ? 2.797 31.266 -10.375 1 91.25 98 PRO A O 1
ATOM 732 N N . LEU A 1 99 ? 1.13 31.297 -8.898 1 94.88 99 LEU A N 1
ATOM 733 C CA . LEU A 1 99 ? 0.093 30.672 -9.719 1 94.88 99 LEU A CA 1
ATOM 734 C C . LEU A 1 99 ? -1.286 31.203 -9.344 1 94.88 99 LEU A C 1
ATOM 736 O O . LEU A 1 99 ? -1.62 31.297 -8.156 1 94.88 99 LEU A O 1
ATOM 740 N N . PRO A 1 100 ? -1.993 31.703 -10.406 1 96.31 100 PRO A N 1
ATOM 741 C CA . PRO A 1 100 ? -3.354 32.125 -10.07 1 96.31 100 PRO A CA 1
ATOM 742 C C . PRO A 1 100 ? -4.117 31.094 -9.266 1 96.31 100 PRO A C 1
ATOM 744 O O . PRO A 1 100 ? -4.121 29.906 -9.617 1 96.31 100 PRO A O 1
ATOM 747 N N . GLY A 1 101 ? -4.707 31.547 -8.133 1 97.38 101 GLY A N 1
ATOM 748 C CA . GLY A 1 101 ? -5.48 30.656 -7.281 1 97.38 101 GLY A CA 1
ATOM 749 C C . GLY A 1 101 ? -4.68 30.094 -6.121 1 97.38 101 GLY A C 1
ATOM 750 O O . GLY A 1 101 ? -5.246 29.5 -5.199 1 97.38 101 GLY A O 1
ATOM 751 N N . LEU A 1 102 ? -3.393 30.234 -6.215 1 97.88 102 LEU A N 1
ATOM 752 C CA . LEU A 1 102 ? -2.527 29.797 -5.129 1 97.88 102 LEU A CA 1
ATOM 753 C C . LEU A 1 102 ? -2.275 30.922 -4.137 1 97.88 102 LEU A C 1
ATOM 755 O O . LEU A 1 102 ? -1.803 32 -4.516 1 97.88 102 LEU A O 1
ATOM 759 N N . THR A 1 103 ? -2.555 30.719 -2.885 1 96.69 103 THR A N 1
ATOM 760 C CA . THR A 1 103 ? -2.318 31.703 -1.828 1 96.69 103 THR A CA 1
ATOM 761 C C . THR A 1 103 ? -1.386 31.125 -0.763 1 96.69 103 THR A C 1
ATOM 763 O O . THR A 1 103 ? -1.822 30.391 0.116 1 96.69 103 THR A O 1
ATOM 766 N N . PRO A 1 104 ? -0.106 31.469 -0.878 1 96.75 104 PRO A N 1
ATOM 767 C CA . PRO A 1 104 ? 0.814 31.031 0.175 1 96.75 104 PRO A CA 1
ATOM 768 C C . PRO A 1 104 ? 0.57 31.75 1.503 1 96.75 104 PRO A C 1
ATOM 770 O O . PRO A 1 104 ? 0.362 32.969 1.527 1 96.75 104 PRO A O 1
ATOM 773 N N . VAL A 1 105 ? 0.56 30.984 2.568 1 95.62 105 VAL A N 1
ATOM 774 C CA . VAL A 1 105 ? 0.39 31.531 3.908 1 95.62 105 VAL A CA 1
ATOM 775 C C . VAL A 1 105 ? 1.47 30.984 4.836 1 95.62 105 VAL A C 1
ATOM 777 O O . VAL A 1 105 ? 1.565 29.766 5.035 1 95.62 105 VAL A O 1
ATOM 780 N N . GLU A 1 106 ? 2.275 31.844 5.379 1 95.31 106 GLU A N 1
ATOM 781 C CA . GLU A 1 106 ? 3.248 31.438 6.387 1 95.31 106 GLU A CA 1
ATOM 782 C C . GLU A 1 106 ? 2.582 31.219 7.742 1 95.31 106 GLU A C 1
ATOM 784 O O . GLU A 1 106 ? 2.104 32.156 8.359 1 95.31 106 GLU A O 1
ATOM 789 N N . ALA A 1 107 ? 2.545 29.969 8.156 1 94.88 107 ALA A N 1
ATOM 790 C CA . ALA A 1 107 ? 1.802 29.672 9.383 1 94.88 107 ALA A CA 1
ATOM 791 C C . ALA A 1 107 ? 2.309 28.375 10.031 1 94.88 107 ALA A C 1
ATOM 793 O O . ALA A 1 107 ? 2.789 27.484 9.336 1 94.88 107 ALA A O 1
ATOM 794 N N . ASP A 1 108 ? 2.189 28.375 11.32 1 93.81 108 ASP A N 1
ATOM 795 C CA . ASP A 1 108 ? 2.43 27.203 12.141 1 93.81 108 ASP A CA 1
ATOM 796 C C . ASP A 1 108 ? 1.114 26.531 12.531 1 93.81 108 ASP A C 1
ATOM 798 O O . ASP A 1 108 ? 0.323 27.109 13.281 1 93.81 108 ASP A O 1
ATOM 802 N N . VAL A 1 109 ? 0.975 25.359 12.109 1 92.75 109 VAL A N 1
ATOM 803 C CA . VAL A 1 109 ? -0.283 24.656 12.305 1 92.75 109 VAL A CA 1
ATOM 804 C C . VAL A 1 109 ? -0.527 24.438 13.797 1 92.75 109 VAL A C 1
ATOM 806 O O . VAL A 1 109 ? -1.673 24.297 14.234 1 92.75 109 VAL A O 1
ATOM 809 N N . THR A 1 110 ? 0.501 24.469 14.633 1 92.5 110 THR A N 1
ATOM 810 C CA . THR A 1 110 ? 0.354 24.219 16.062 1 92.5 110 THR A CA 1
ATOM 811 C C . THR A 1 110 ? -0.026 25.516 16.797 1 92.5 110 THR A C 1
ATOM 813 O O . THR A 1 110 ? -0.365 25.484 17.984 1 92.5 110 THR A O 1
ATOM 816 N N . SER A 1 111 ? 0.035 26.609 16.078 1 92.44 111 SER A N 1
ATOM 817 C CA . SER A 1 111 ? -0.295 27.906 16.672 1 92.44 111 SER A CA 1
ATOM 818 C C . SER A 1 111 ? -1.795 28.031 16.906 1 92.44 111 SER A C 1
ATOM 820 O O . SER A 1 111 ? -2.602 27.562 16.109 1 92.44 111 SER A O 1
ATOM 822 N N . ASP A 1 112 ? -2.107 28.734 17.922 1 88.88 112 ASP A N 1
ATOM 823 C CA . ASP A 1 112 ? -3.51 28.984 18.234 1 88.88 112 ASP A CA 1
ATOM 824 C C . ASP A 1 112 ? -4.172 29.844 17.156 1 88.88 112 ASP A C 1
ATOM 826 O O . ASP A 1 112 ? -5.398 29.859 17.031 1 88.88 112 ASP A O 1
ATOM 830 N N . ARG A 1 113 ? -3.375 30.484 16.375 1 89.75 113 ARG A N 1
ATOM 831 C CA . ARG A 1 113 ? -3.906 31.359 15.336 1 89.75 113 ARG A CA 1
ATOM 832 C C . ARG A 1 113 ? -4.297 30.562 14.102 1 89.75 113 ARG A C 1
ATOM 834 O O . ARG A 1 113 ? -4.957 31.094 13.203 1 89.75 113 ARG A O 1
ATOM 841 N N . PHE A 1 114 ? -3.887 29.328 14.031 1 93.38 114 PHE A N 1
ATOM 842 C CA . PHE A 1 114 ? -4.188 28.5 12.859 1 93.38 114 PHE A CA 1
ATOM 843 C C . PHE A 1 114 ? -5.668 28.141 12.82 1 93.38 114 PHE A C 1
ATOM 845 O O . PHE A 1 114 ? -6.074 27.109 13.359 1 93.38 114 PHE A O 1
ATOM 852 N N . GLY A 1 115 ? -6.441 28.875 12.25 1 89.12 115 GLY A N 1
ATOM 853 C CA . GLY A 1 115 ? -7.887 28.734 12.242 1 89.12 115 GLY A CA 1
ATOM 854 C C . GLY A 1 115 ? -8.602 29.938 11.641 1 89.12 115 GLY A C 1
ATOM 855 O O . GLY A 1 115 ? -8.094 30.562 10.703 1 89.12 115 GLY A O 1
ATOM 856 N N . PRO A 1 116 ? -9.773 30.141 12.141 1 83.06 116 PRO A N 1
ATOM 857 C CA . PRO A 1 116 ? -10.586 31.219 11.555 1 83.06 116 PRO A CA 1
ATOM 858 C C . PRO A 1 116 ? -9.883 32.562 11.586 1 83.06 116 PRO A C 1
ATOM 860 O O . PRO A 1 116 ? -10.117 33.406 10.719 1 83.06 116 PRO A O 1
ATOM 863 N N . ALA A 1 117 ? -9.062 32.75 12.516 1 84.25 117 ALA A N 1
ATOM 864 C CA . ALA A 1 117 ? -8.32 34 12.602 1 84.25 117 ALA A CA 1
ATOM 865 C C . ALA A 1 117 ? -7.414 34.188 11.383 1 84.25 117 ALA A C 1
ATOM 867 O O . ALA A 1 117 ? -7.191 35.312 10.93 1 84.25 117 ALA A O 1
ATOM 868 N N . LEU A 1 118 ? -6.957 33.094 10.883 1 87.38 118 LEU A N 1
ATOM 869 C CA . LEU A 1 118 ? -6.02 33.156 9.766 1 87.38 118 LEU A CA 1
ATOM 870 C C . LEU A 1 118 ? -6.75 33 8.438 1 87.38 118 LEU A C 1
ATOM 872 O O . LEU A 1 118 ? -6.391 33.656 7.457 1 87.38 118 LEU A O 1
ATOM 876 N N . PHE A 1 119 ? -7.766 32.188 8.398 1 89.06 119 PHE A N 1
ATOM 877 C CA . PHE A 1 119 ? -8.352 31.781 7.117 1 89.06 119 PHE A CA 1
ATOM 878 C C . PHE A 1 119 ? -9.711 32.438 6.926 1 89.06 119 PHE A C 1
ATOM 880 O O . PHE A 1 119 ? -10.266 32.406 5.824 1 89.06 119 PHE A O 1
ATOM 887 N N . GLY A 1 120 ? -10.188 33.188 7.914 1 82.06 120 GLY A N 1
ATOM 888 C CA . GLY A 1 120 ? -11.547 33.719 7.867 1 82.06 120 GLY A CA 1
ATOM 889 C C . GLY A 1 120 ? -12.602 32.656 8.188 1 82.06 120 GLY A C 1
ATOM 890 O O . GLY A 1 120 ? -12.266 31.531 8.539 1 82.06 120 GLY A O 1
ATOM 891 N N . PRO A 1 121 ? -13.828 33.125 8.125 1 78.06 121 PRO A N 1
ATOM 892 C CA . PRO A 1 121 ? -14.922 32.25 8.508 1 78.06 121 PRO A CA 1
ATOM 893 C C . PRO A 1 121 ? -15.195 31.156 7.465 1 78.06 121 PRO A C 1
ATOM 895 O O . PRO A 1 121 ? -15.891 30.172 7.75 1 78.06 121 PRO A O 1
ATOM 898 N N . ALA A 1 122 ? -14.555 31.391 6.41 1 71.75 122 ALA A N 1
ATOM 899 C CA . ALA A 1 122 ? -14.812 30.406 5.359 1 71.75 122 ALA A CA 1
ATOM 900 C C . ALA A 1 122 ? -14.148 29.078 5.68 1 71.75 122 ALA A C 1
ATOM 902 O O . ALA A 1 122 ? -13.086 29.031 6.301 1 71.75 122 ALA A O 1
ATOM 903 N N . ARG A 1 123 ? -14.969 28.016 5.141 1 89 123 ARG A N 1
ATOM 904 C CA . ARG A 1 123 ? -14.516 26.641 5.363 1 89 123 ARG A CA 1
ATOM 905 C C . ARG A 1 123 ? -14.07 25.984 4.055 1 89 123 ARG A C 1
ATOM 907 O O . ARG A 1 123 ? -14.359 26.5 2.971 1 89 123 ARG A O 1
ATOM 914 N N . PHE A 1 124 ? -13.242 25.156 4.164 1 98.12 124 PHE A N 1
ATOM 915 C CA . PHE A 1 124 ? -12.609 24.516 3.02 1 98.12 124 PHE A CA 1
ATOM 916 C C . PHE A 1 124 ? -13.383 23.266 2.613 1 98.12 124 PHE A C 1
ATOM 918 O O . PHE A 1 124 ? -13.906 22.547 3.469 1 98.12 124 PHE A O 1
ATOM 925 N N . ASP A 1 125 ? -13.422 23.016 1.287 1 98.44 125 ASP A N 1
ATOM 926 C CA . ASP A 1 125 ? -13.969 21.766 0.774 1 98.44 125 ASP A CA 1
ATOM 927 C C . ASP A 1 125 ? -12.984 20.609 0.974 1 98.44 125 ASP A C 1
ATOM 929 O O . ASP A 1 125 ? -13.391 19.453 1.054 1 98.44 125 ASP A O 1
ATOM 933 N N . LEU A 1 126 ? -11.727 20.984 0.995 1 98.81 126 LEU A N 1
ATOM 934 C CA . LEU A 1 126 ? -10.641 20.031 1.208 1 98.81 126 LEU A CA 1
ATOM 935 C C . LEU A 1 126 ? -9.594 20.609 2.15 1 98.81 126 LEU A C 1
ATOM 937 O O . LEU A 1 126 ? -9.117 21.719 1.953 1 98.81 126 LEU A O 1
ATOM 941 N N . VAL A 1 127 ? -9.297 19.875 3.182 1 98.69 127 VAL A N 1
ATOM 942 C CA . VAL A 1 127 ? -8.102 20.094 3.986 1 98.69 127 VAL A CA 1
ATOM 943 C C . VAL A 1 127 ? -7.156 18.906 3.848 1 98.69 127 VAL A C 1
ATOM 945 O O . VAL A 1 127 ? -7.547 17.766 4.098 1 98.69 127 VAL A O 1
ATOM 948 N N . HIS A 1 128 ? -5.973 19.188 3.432 1 98.81 128 HIS A N 1
ATOM 949 C CA . HIS A 1 128 ? -4.988 18.156 3.141 1 98.81 128 HIS A CA 1
ATOM 950 C C . HIS A 1 128 ? -3.697 18.375 3.922 1 98.81 128 HIS A C 1
ATOM 952 O O . HIS A 1 128 ? -3.236 19.516 4.043 1 98.81 128 HIS A O 1
ATOM 958 N N . ALA A 1 129 ? -3.158 17.375 4.504 1 98.69 129 ALA A N 1
ATOM 959 C CA . ALA A 1 129 ? -1.853 17.375 5.156 1 98.69 129 ALA A CA 1
ATOM 960 C C . ALA A 1 129 ? -1.094 16.078 4.871 1 98.69 129 ALA A C 1
ATOM 962 O O . ALA A 1 129 ? -1.595 14.984 5.141 1 98.69 129 ALA A O 1
ATOM 963 N N . ARG A 1 130 ? 0.086 16.172 4.352 1 98.44 130 ARG A N 1
ATOM 964 C CA . ARG A 1 130 ? 0.901 14.992 4.066 1 98.44 130 ARG A CA 1
ATOM 965 C C . ARG A 1 130 ? 2.287 15.125 4.684 1 98.44 130 ARG A C 1
ATOM 967 O O . ARG A 1 130 ? 3.006 16.094 4.414 1 98.44 130 ARG A O 1
ATOM 974 N N . PHE A 1 131 ? 2.684 14.109 5.473 1 97.38 131 PHE A N 1
ATOM 975 C CA . PHE A 1 131 ? 3.965 14.008 6.16 1 97.38 131 PHE A CA 1
ATOM 976 C C . PHE A 1 131 ? 4.18 15.203 7.082 1 97.38 131 PHE A C 1
ATOM 978 O O . PHE A 1 131 ? 5.262 15.789 7.105 1 97.38 131 PHE A O 1
ATOM 985 N N . VAL A 1 132 ? 3.086 15.562 7.82 1 97.31 132 VAL A N 1
ATOM 986 C CA . VAL A 1 132 ? 3.115 16.703 8.734 1 97.31 132 VAL A CA 1
ATOM 987 C C . VAL A 1 132 ? 2.832 16.234 10.156 1 97.31 132 VAL A C 1
ATOM 989 O O . VAL A 1 132 ? 3.652 16.422 11.055 1 97.31 132 VAL A O 1
ATOM 992 N N . LEU A 1 133 ? 1.716 15.508 10.344 1 97.88 133 LEU A N 1
ATOM 993 C CA . LEU A 1 133 ? 1.231 15.211 11.688 1 97.88 133 LEU A CA 1
ATOM 994 C C . LEU A 1 133 ? 2.176 14.25 12.406 1 97.88 133 LEU A C 1
ATOM 996 O O . LEU A 1 133 ? 2.27 14.273 13.641 1 97.88 133 LEU A O 1
ATOM 1000 N N . MET A 1 134 ? 2.93 13.484 11.672 1 97.44 134 MET A N 1
ATOM 1001 C CA . MET A 1 134 ? 3.863 12.539 12.273 1 97.44 134 MET A CA 1
ATOM 1002 C C . MET A 1 134 ? 4.957 13.273 13.039 1 97.44 134 MET A C 1
ATOM 1004 O O . MET A 1 134 ? 5.633 12.68 13.883 1 97.44 134 MET A O 1
ATOM 1008 N N . HIS A 1 135 ? 5.16 14.531 12.789 1 95.94 135 HIS A N 1
ATOM 1009 C CA . HIS A 1 135 ? 6.203 15.32 13.438 1 95.94 135 HIS A CA 1
ATOM 1010 C C . HIS A 1 135 ? 5.625 16.203 14.539 1 95.94 135 HIS A C 1
ATOM 1012 O O . HIS A 1 135 ? 6.352 16.984 15.156 1 95.94 135 HIS A O 1
ATOM 1018 N N . LEU A 1 136 ? 4.348 16.156 14.766 1 94.56 136 LEU A N 1
ATOM 1019 C CA . LEU A 1 136 ? 3.68 17.062 15.703 1 94.56 136 LEU A CA 1
ATOM 1020 C C . LEU A 1 136 ? 3.197 16.297 16.938 1 94.56 136 LEU A C 1
ATOM 1022 O O . LEU A 1 136 ? 2.9 15.102 16.844 1 94.56 136 LEU A O 1
ATOM 1026 N N . PRO A 1 137 ? 3.141 17.047 17.984 1 89.69 137 PRO A N 1
ATOM 1027 C CA . PRO A 1 137 ? 2.566 16.391 19.172 1 89.69 137 PRO A CA 1
ATOM 1028 C C . PRO A 1 137 ? 1.052 16.234 19.078 1 89.69 137 PRO A C 1
ATOM 1030 O O . PRO A 1 137 ? 0.387 17 18.375 1 89.69 137 PRO A O 1
ATOM 1033 N N . SER A 1 138 ? 0.463 15.258 19.625 1 92.12 138 SER A N 1
ATOM 1034 C CA . SER A 1 138 ? -0.966 15.016 19.812 1 92.12 138 SER A CA 1
ATOM 1035 C C . SER A 1 138 ? -1.685 14.953 18.469 1 92.12 138 SER A C 1
ATOM 1037 O O . SER A 1 138 ? -2.531 15.797 18.156 1 92.12 138 SER A O 1
ATOM 1039 N N . PRO A 1 139 ? -1.395 13.977 17.688 1 95.44 139 PRO A N 1
ATOM 1040 C CA . PRO A 1 139 ? -2.062 13.852 16.391 1 95.44 139 PRO A CA 1
ATOM 1041 C C . PRO A 1 139 ? -3.584 13.938 16.5 1 95.44 139 PRO A C 1
ATOM 1043 O O . PRO A 1 139 ? -4.238 14.469 15.602 1 95.44 139 PRO A O 1
ATOM 1046 N N . ALA A 1 140 ? -4.164 13.508 17.562 1 96.5 140 ALA A N 1
ATOM 1047 C CA . ALA A 1 140 ? -5.609 13.57 17.766 1 96.5 140 ALA A CA 1
ATOM 1048 C C . ALA A 1 140 ? -6.098 15.016 17.766 1 96.5 140 ALA A C 1
ATOM 1050 O O . ALA A 1 140 ? -7.078 15.352 17.094 1 96.5 140 ALA A O 1
ATOM 1051 N N . ARG A 1 141 ? -5.402 15.875 18.453 1 95.69 141 ARG A N 1
ATOM 1052 C CA . ARG A 1 141 ? -5.77 17.281 18.516 1 95.69 141 ARG A CA 1
ATOM 1053 C C . ARG A 1 141 ? -5.637 17.953 17.156 1 95.69 141 ARG A C 1
ATOM 1055 O O . ARG A 1 141 ? -6.461 18.797 16.781 1 95.69 141 ARG A O 1
ATOM 1062 N N . MET A 1 142 ? -4.562 17.578 16.469 1 96.31 142 MET A N 1
ATOM 1063 C CA . MET A 1 142 ? -4.344 18.156 15.148 1 96.31 142 MET A CA 1
ATOM 1064 C C . MET A 1 142 ? -5.449 17.734 14.188 1 96.31 142 MET A C 1
ATOM 1066 O O . MET A 1 142 ? -5.918 18.547 13.383 1 96.31 142 MET A O 1
ATOM 1070 N N . ILE A 1 143 ? -5.871 16.516 14.242 1 97.94 143 ILE A N 1
ATOM 1071 C CA . ILE A 1 143 ? -6.949 16.016 13.391 1 97.94 143 ILE A CA 1
ATOM 1072 C C . ILE A 1 143 ? -8.242 16.766 13.703 1 97.94 143 ILE A C 1
ATOM 1074 O O . ILE A 1 143 ? -8.953 17.188 12.789 1 97.94 143 ILE A O 1
ATOM 1078 N N . GLU A 1 144 ? -8.516 16.984 14.961 1 96.19 144 GLU A N 1
ATOM 1079 C CA . GLU A 1 144 ? -9.695 17.75 15.359 1 96.19 144 GLU A CA 1
ATOM 1080 C C . GLU A 1 144 ? -9.633 19.188 14.828 1 96.19 144 GLU A C 1
ATOM 1082 O O . GLU A 1 144 ? -10.617 19.703 14.297 1 96.19 144 GLU A O 1
ATOM 1087 N N . ARG A 1 145 ? -8.5 19.766 15 1 95.19 145 ARG A N 1
ATOM 1088 C CA . ARG A 1 145 ? -8.289 21.141 14.539 1 95.19 145 ARG A CA 1
ATOM 1089 C C . ARG A 1 145 ? -8.516 21.25 13.031 1 95.19 145 ARG A C 1
ATOM 1091 O O . ARG A 1 145 ? -9.227 22.141 12.57 1 95.19 145 ARG A O 1
ATOM 1098 N N . LEU A 1 146 ? -7.938 20.344 12.281 1 97.19 146 LEU A N 1
ATOM 1099 C CA . LEU A 1 146 ? -8.047 20.391 10.82 1 97.19 146 LEU A CA 1
ATOM 1100 C C . LEU A 1 146 ? -9.477 20.078 10.383 1 97.19 146 LEU A C 1
ATOM 1102 O O . LEU A 1 146 ? -9.984 20.703 9.445 1 97.19 146 LEU A O 1
ATOM 1106 N N . ALA A 1 147 ? -10.109 19.156 11.039 1 96.75 147 ALA A N 1
ATOM 1107 C CA . ALA A 1 147 ? -11.5 18.844 10.75 1 96.75 147 ALA A CA 1
ATOM 1108 C C . ALA A 1 147 ? -12.398 20.062 10.953 1 96.75 147 ALA A C 1
ATOM 1110 O O . ALA A 1 147 ? -13.375 20.25 10.227 1 96.75 147 ALA A O 1
ATOM 1111 N N . GLY A 1 148 ? -12.07 20.859 11.906 1 94.88 148 GLY A N 1
ATOM 1112 C CA . GLY A 1 148 ? -12.844 22.047 12.227 1 94.88 148 GLY A CA 1
ATOM 1113 C C . GLY A 1 148 ? -12.781 23.109 11.148 1 94.88 148 GLY A C 1
ATOM 1114 O O . GLY A 1 148 ? -13.586 24.047 11.141 1 94.88 148 GLY A O 1
ATOM 1115 N N . LEU A 1 149 ? -11.875 22.984 10.219 1 96.88 149 LEU A N 1
ATOM 1116 C CA . LEU A 1 149 ? -11.688 23.984 9.164 1 96.88 149 LEU A CA 1
ATOM 1117 C C . LEU A 1 149 ? -12.492 23.609 7.922 1 96.88 149 LEU A C 1
ATOM 1119 O O . LEU A 1 149 ? -12.531 24.375 6.953 1 96.88 149 LEU A O 1
ATOM 1123 N N . LEU A 1 150 ? -13.141 22.484 7.969 1 97.44 150 LEU A N 1
ATOM 1124 C CA . LEU A 1 150 ? -13.875 21.969 6.812 1 97.44 150 LEU A CA 1
ATOM 1125 C C . LEU A 1 150 ? -15.242 22.641 6.699 1 97.44 150 LEU A C 1
ATOM 1127 O O . LEU A 1 150 ? -15.906 22.875 7.711 1 97.44 150 LEU A O 1
ATOM 1131 N N . ALA A 1 151 ? -15.711 22.906 5.473 1 96.44 151 ALA A N 1
ATOM 1132 C CA . ALA A 1 151 ? -17.125 23.172 5.188 1 96.44 151 ALA A CA 1
ATOM 1133 C C . ALA A 1 151 ? -17.953 21.906 5.387 1 96.44 151 ALA A C 1
ATOM 1135 O O . ALA A 1 151 ? -17.438 20.797 5.348 1 96.44 151 ALA A O 1
ATOM 1136 N N . PRO A 1 152 ? -19.266 22.156 5.645 1 95.69 152 PRO A N 1
ATOM 1137 C CA . PRO A 1 152 ? -20.109 20.969 5.66 1 95.69 152 PRO A CA 1
ATOM 1138 C C . PRO A 1 152 ? -19.953 20.109 4.402 1 95.69 152 PRO A C 1
ATOM 1140 O O . PRO A 1 152 ? -20 20.641 3.289 1 95.69 152 PRO A O 1
ATOM 1143 N N . GLY A 1 153 ? -19.719 18.844 4.602 1 96.06 153 GLY A N 1
ATOM 1144 C CA . GLY A 1 153 ? -19.531 17.938 3.477 1 96.06 153 GLY A CA 1
ATOM 1145 C C . GLY A 1 153 ? -18.109 17.891 2.977 1 96.06 153 GLY A C 1
ATOM 1146 O O . GLY A 1 153 ? -17.766 17.047 2.133 1 96.06 153 GLY A O 1
ATOM 1147 N N . GLY A 1 154 ? -17.266 18.781 3.523 1 98.12 154 GLY A N 1
ATOM 1148 C CA . GLY A 1 154 ? -15.867 18.812 3.123 1 98.12 154 GLY A CA 1
ATOM 1149 C C . GLY A 1 154 ? -15.094 17.578 3.57 1 98.12 154 GLY A C 1
ATOM 1150 O O . GLY A 1 154 ? -15.586 16.797 4.383 1 98.12 154 GLY A O 1
ATOM 1151 N N . VAL A 1 155 ? -13.852 17.406 3.02 1 98.56 155 VAL A N 1
ATOM 1152 C CA . VAL A 1 155 ? -13.102 16.188 3.297 1 98.56 155 VAL A CA 1
ATOM 1153 C C . VAL A 1 155 ? -11.727 16.547 3.852 1 98.56 155 VAL A C 1
ATOM 1155 O O . VAL A 1 155 ? -11.078 17.484 3.371 1 98.56 155 VAL A O 1
ATOM 1158 N N . LEU A 1 156 ? -11.375 15.867 4.945 1 98.75 156 LEU A N 1
ATOM 1159 C CA . LEU A 1 156 ? -10.016 15.891 5.48 1 98.75 156 LEU A CA 1
ATOM 1160 C C . LEU A 1 156 ? -9.203 14.711 4.961 1 98.75 156 LEU A C 1
ATOM 1162 O O . LEU A 1 156 ? -9.656 13.57 5.016 1 98.75 156 LEU A O 1
ATOM 1166 N N . VAL A 1 157 ? -8.039 14.961 4.391 1 98.94 157 VAL A N 1
ATOM 1167 C CA . VAL A 1 157 ? -7.125 13.922 3.928 1 98.94 157 VAL A CA 1
ATOM 1168 C C . VAL A 1 157 ? -5.773 14.078 4.617 1 98.94 157 VAL A C 1
ATOM 1170 O O . VAL A 1 157 ? -5.105 15.109 4.465 1 98.94 157 VAL A O 1
ATOM 1173 N N . VAL A 1 158 ? -5.387 13.07 5.359 1 98.88 158 VAL A N 1
ATOM 1174 C CA . VAL A 1 158 ? -4.121 13.062 6.082 1 98.88 158 VAL A CA 1
ATOM 1175 C C . VAL A 1 158 ? -3.271 11.883 5.629 1 98.88 158 VAL A C 1
ATOM 1177 O O . VAL A 1 158 ? -3.744 10.742 5.602 1 98.88 158 VAL A O 1
ATOM 1180 N N . SER A 1 159 ? -2.037 12.164 5.266 1 98.75 159 SER A N 1
ATOM 1181 C CA . SER A 1 159 ? -1.099 11.109 4.887 1 98.75 159 SER A CA 1
ATOM 1182 C C . SER A 1 159 ? 0.195 11.211 5.688 1 98.75 159 SER A C 1
ATOM 1184 O O . SER A 1 159 ? 0.841 12.258 5.703 1 98.75 159 SER A O 1
ATOM 1186 N N . ASP A 1 160 ? 0.606 10.148 6.285 1 98.69 160 ASP A N 1
ATOM 1187 C CA . ASP A 1 160 ? 1.877 10.102 7.004 1 98.69 160 ASP A CA 1
ATOM 1188 C C . ASP A 1 160 ? 2.592 8.773 6.758 1 98.69 160 ASP A C 1
ATOM 1190 O O . ASP A 1 160 ? 1.996 7.828 6.234 1 98.69 160 ASP A O 1
ATOM 1194 N N . ALA A 1 161 ? 3.875 8.742 7.078 1 98.31 161 ALA A N 1
ATOM 1195 C CA . ALA A 1 161 ? 4.68 7.539 6.898 1 98.31 161 ALA A CA 1
ATOM 1196 C C . ALA A 1 161 ? 4.172 6.402 7.781 1 98.31 161 ALA A C 1
ATOM 1198 O O . ALA A 1 161 ? 3.734 6.633 8.906 1 98.31 161 ALA A O 1
ATOM 1199 N N . VAL A 1 162 ? 4.238 5.234 7.199 1 97.81 162 VAL A N 1
ATOM 1200 C CA . VAL A 1 162 ? 3.939 4.02 7.949 1 97.81 162 VAL A CA 1
ATOM 1201 C C . VAL A 1 162 ? 5.059 2.996 7.746 1 97.81 162 VAL A C 1
ATOM 1203 O O . VAL A 1 162 ? 5.574 2.846 6.637 1 97.81 162 VAL A O 1
ATOM 1206 N N . ASP A 1 163 ? 5.555 2.469 8.797 1 96.81 163 ASP A N 1
ATOM 1207 C CA . ASP A 1 163 ? 6.559 1.41 8.75 1 96.81 163 ASP A CA 1
ATOM 1208 C C . ASP A 1 163 ? 6.078 0.16 9.484 1 96.81 163 ASP A C 1
ATOM 1210 O O . ASP A 1 163 ? 6.152 0.089 10.711 1 96.81 163 ASP A O 1
ATOM 1214 N N . LEU A 1 164 ? 5.672 -0.836 8.664 1 92.12 164 LEU A N 1
ATOM 1215 C CA . LEU A 1 164 ? 5.008 -1.982 9.273 1 92.12 164 LEU A CA 1
ATOM 1216 C C . LEU A 1 164 ? 5.891 -3.221 9.219 1 92.12 164 LEU A C 1
ATOM 1218 O O . LEU A 1 164 ? 5.516 -4.285 9.719 1 92.12 164 LEU A O 1
ATOM 1222 N N . THR A 1 165 ? 7.059 -3.051 8.672 1 91.56 165 THR A N 1
ATOM 1223 C CA . THR A 1 165 ? 7.793 -4.285 8.43 1 91.56 165 THR A CA 1
ATOM 1224 C C . THR A 1 165 ? 9.195 -4.211 9.023 1 91.56 165 THR A C 1
ATOM 1226 O O . THR A 1 165 ? 9.82 -5.242 9.289 1 91.56 165 THR A O 1
ATOM 1229 N N . THR A 1 166 ? 9.734 -3.047 9.273 1 93.06 166 THR A N 1
ATOM 1230 C CA . THR A 1 166 ? 11.117 -2.92 9.703 1 93.06 166 THR A CA 1
ATOM 1231 C C . THR A 1 166 ? 11.312 -3.51 11.102 1 93.06 166 THR A C 1
ATOM 1233 O O . THR A 1 166 ? 12.352 -4.105 11.391 1 93.06 166 THR A O 1
ATOM 1236 N N . GLY A 1 167 ? 10.305 -3.389 11.914 1 89.19 167 GLY A N 1
ATOM 1237 C CA . GLY A 1 167 ? 10.414 -3.826 13.297 1 89.19 167 GLY A CA 1
ATOM 1238 C C . GLY A 1 167 ? 10.656 -5.316 13.43 1 89.19 167 GLY A C 1
ATOM 1239 O O . GLY A 1 167 ? 11.266 -5.766 14.406 1 89.19 167 GLY A O 1
ATOM 1240 N N . THR A 1 168 ? 10.258 -6.105 12.43 1 86.12 168 THR A N 1
ATOM 1241 C CA . THR A 1 168 ? 10.398 -7.555 12.523 1 86.12 168 THR A CA 1
ATOM 1242 C C . THR A 1 168 ? 11.32 -8.086 11.438 1 86.12 168 THR A C 1
ATOM 1244 O O . THR A 1 168 ? 11.531 -9.297 11.32 1 86.12 168 THR A O 1
ATOM 1247 N N . ALA A 1 169 ? 11.844 -7.227 10.703 1 91.38 169 ALA A N 1
ATOM 1248 C CA . ALA A 1 169 ? 12.719 -7.652 9.617 1 91.38 169 ALA A CA 1
ATOM 1249 C C . ALA A 1 169 ? 14.094 -8.062 10.156 1 91.38 169 ALA A C 1
ATOM 1251 O O . ALA A 1 169 ? 14.523 -7.582 11.203 1 91.38 169 ALA A O 1
ATOM 1252 N N . PRO A 1 170 ? 14.805 -8.938 9.438 1 89.62 170 PRO A N 1
ATOM 1253 C CA . PRO A 1 170 ? 16.172 -9.273 9.836 1 89.62 170 PRO A CA 1
ATOM 1254 C C . PRO A 1 170 ? 17.109 -8.07 9.812 1 89.62 170 PRO A C 1
ATOM 1256 O O . PRO A 1 170 ? 16.844 -7.094 9.102 1 89.62 170 PRO A O 1
ATOM 1259 N N . ASP A 1 171 ? 18.203 -8.25 10.562 1 93.69 171 ASP A N 1
ATOM 1260 C CA . ASP A 1 171 ? 19.203 -7.188 10.586 1 93.69 171 ASP A CA 1
ATOM 1261 C C . ASP A 1 171 ? 19.984 -7.148 9.273 1 93.69 171 ASP A C 1
ATOM 1263 O O . ASP A 1 171 ? 20.578 -8.148 8.867 1 93.69 171 ASP A O 1
ATOM 1267 N N . THR A 1 172 ? 19.891 -6.121 8.633 1 94.12 172 THR A N 1
ATOM 1268 C CA . THR A 1 172 ? 20.719 -5.723 7.488 1 94.12 172 THR A CA 1
ATOM 1269 C C . THR A 1 172 ? 21.172 -4.277 7.637 1 94.12 172 THR A C 1
ATOM 1271 O O . THR A 1 172 ? 20.656 -3.533 8.477 1 94.12 172 THR A O 1
ATOM 1274 N N . PRO A 1 173 ? 22.203 -3.893 6.902 1 95.81 173 PRO A N 1
ATOM 1275 C CA . PRO A 1 173 ? 22.594 -2.48 6.977 1 95.81 173 PRO A CA 1
ATOM 1276 C C . PRO A 1 173 ? 21.406 -1.539 6.762 1 95.81 173 PRO A C 1
ATOM 1278 O O . PRO A 1 173 ? 21.266 -0.536 7.469 1 95.81 173 PRO A O 1
ATOM 1281 N N . TYR A 1 174 ? 20.594 -1.95 5.902 1 96.75 174 TYR A N 1
ATOM 1282 C CA . TYR A 1 174 ? 19.438 -1.139 5.562 1 96.75 174 TYR A CA 1
ATOM 1283 C C . TYR A 1 174 ? 18.469 -1.056 6.734 1 96.75 174 TYR A C 1
ATOM 1285 O O . TYR A 1 174 ? 18.094 0.038 7.156 1 96.75 174 TYR A O 1
ATOM 1293 N N . THR A 1 175 ? 18.047 -2.186 7.289 1 97.12 175 THR A N 1
ATOM 1294 C CA . THR A 1 175 ? 17.031 -2.178 8.336 1 97.12 175 THR A CA 1
ATOM 1295 C C . THR A 1 175 ? 17.578 -1.557 9.617 1 97.12 175 THR A C 1
ATOM 1297 O O . THR A 1 175 ? 16.844 -0.902 10.359 1 97.12 175 THR A O 1
ATOM 1300 N N . ILE A 1 176 ? 18.859 -1.701 9.875 1 97.94 176 ILE A N 1
ATOM 1301 C CA . ILE A 1 176 ? 19.484 -1.096 11.055 1 97.94 176 ILE A CA 1
ATOM 1302 C C . ILE A 1 176 ? 19.453 0.426 10.922 1 97.94 176 ILE A C 1
ATOM 1304 O O . ILE A 1 176 ? 19.109 1.133 11.867 1 97.94 176 ILE A O 1
ATOM 1308 N N . ALA A 1 177 ? 19.781 0.876 9.742 1 98.25 177 ALA A N 1
ATOM 1309 C CA . ALA A 1 177 ? 19.766 2.316 9.5 1 98.25 177 ALA A CA 1
ATOM 1310 C C . ALA A 1 177 ? 18.359 2.887 9.656 1 98.25 177 ALA A C 1
ATOM 1312 O O . ALA A 1 177 ? 18.172 3.959 10.234 1 98.25 177 ALA A O 1
ATOM 1313 N N . LEU A 1 178 ? 17.422 2.174 9.148 1 97.94 178 LEU A N 1
ATOM 1314 C CA . LEU A 1 178 ? 16.031 2.637 9.234 1 97.94 178 LEU A CA 1
ATOM 1315 C C . LEU A 1 178 ? 15.578 2.703 10.688 1 97.94 178 LEU A C 1
ATOM 1317 O O . LEU A 1 178 ? 14.945 3.676 11.102 1 97.94 178 LEU A O 1
ATOM 1321 N N . ARG A 1 179 ? 15.922 1.69 11.477 1 98.06 179 ARG A N 1
ATOM 1322 C CA . ARG A 1 179 ? 15.57 1.69 12.891 1 98.06 179 ARG A CA 1
ATOM 1323 C C . ARG A 1 179 ? 16.25 2.844 13.625 1 98.06 179 ARG A C 1
ATOM 1325 O O . ARG A 1 179 ? 15.625 3.525 14.438 1 98.06 179 ARG A O 1
ATOM 1332 N N . ALA A 1 180 ? 17.5 3.045 13.297 1 98.31 180 ALA A N 1
ATOM 1333 C CA . ALA A 1 180 ? 18.234 4.145 13.914 1 98.31 180 ALA A CA 1
ATOM 1334 C C . ALA A 1 180 ? 17.625 5.492 13.555 1 98.31 180 ALA A C 1
ATOM 1336 O O . ALA A 1 180 ? 17.531 6.387 14.391 1 98.31 180 ALA A O 1
ATOM 1337 N N . MET A 1 181 ? 17.219 5.578 12.352 1 97.88 181 MET A N 1
ATOM 1338 C CA . MET A 1 181 ? 16.625 6.824 11.891 1 97.88 181 MET A CA 1
ATOM 1339 C C . MET A 1 181 ? 15.336 7.129 12.664 1 97.88 181 MET A C 1
ATOM 1341 O O . MET A 1 181 ? 15.188 8.219 13.211 1 97.88 181 MET A O 1
ATOM 1345 N N . TRP A 1 182 ? 14.445 6.125 12.727 1 97.56 182 TRP A N 1
ATOM 1346 C CA . TRP A 1 182 ? 13.18 6.348 13.414 1 97.56 182 TRP A CA 1
ATOM 1347 C C . TRP A 1 182 ? 13.414 6.684 14.883 1 97.56 182 TRP A C 1
ATOM 1349 O O . TRP A 1 182 ? 12.781 7.594 15.43 1 97.56 182 TRP A O 1
ATOM 1359 N N . GLN A 1 183 ? 14.305 5.961 15.508 1 97.25 183 GLN A N 1
ATOM 1360 C CA . GLN A 1 183 ? 14.602 6.207 16.906 1 97.25 183 GLN A CA 1
ATOM 1361 C C . GLN A 1 183 ? 15.211 7.598 17.109 1 97.25 183 GLN A C 1
ATOM 1363 O O . GLN A 1 183 ? 14.82 8.32 18.031 1 97.25 183 GLN A O 1
ATOM 1368 N N . GLY A 1 184 ? 16.141 7.93 16.266 1 97 184 GLY A N 1
ATOM 1369 C CA . GLY A 1 184 ? 16.781 9.234 16.359 1 97 184 GLY A CA 1
ATOM 1370 C C . GLY A 1 184 ? 15.812 10.391 16.141 1 97 184 GLY A C 1
ATOM 1371 O O . GLY A 1 184 ? 15.836 11.367 16.891 1 97 184 GLY A O 1
ATOM 1372 N N . LEU A 1 185 ? 14.969 10.25 15.156 1 96 185 LEU A N 1
ATOM 1373 C CA . LEU A 1 185 ? 14 11.305 14.859 1 96 185 LEU A CA 1
ATOM 1374 C C . LEU A 1 185 ? 12.992 11.445 15.992 1 96 185 LEU A C 1
ATOM 1376 O O . LEU A 1 185 ? 12.617 12.562 16.359 1 96 185 LEU A O 1
ATOM 1380 N N . ARG A 1 186 ? 12.609 10.359 16.547 1 95.75 186 ARG A N 1
ATOM 1381 C CA . ARG A 1 186 ? 11.68 10.406 17.672 1 95.75 186 ARG A CA 1
ATOM 1382 C C . ARG A 1 186 ? 12.297 11.125 18.859 1 95.75 186 ARG A C 1
ATOM 1384 O O . ARG A 1 186 ? 11.664 11.992 19.453 1 95.75 186 ARG A O 1
ATOM 1391 N N . ARG A 1 187 ? 13.516 10.883 19.156 1 94.06 187 ARG A N 1
ATOM 1392 C CA . ARG A 1 187 ? 14.203 11.422 20.328 1 94.06 187 ARG A CA 1
ATOM 1393 C C . ARG A 1 187 ? 14.492 12.914 20.141 1 94.06 187 ARG A C 1
ATOM 1395 O O . ARG A 1 187 ? 14.5 13.672 21.125 1 94.06 187 ARG A O 1
ATOM 1402 N N . THR A 1 188 ? 14.656 13.312 18.953 1 93 188 THR A N 1
ATOM 1403 C CA . THR A 1 188 ? 15.203 14.648 18.734 1 93 188 THR A CA 1
ATOM 1404 C C . THR A 1 188 ? 14.102 15.625 18.344 1 93 188 THR A C 1
ATOM 1406 O O . THR A 1 188 ? 14.086 16.766 18.812 1 93 188 THR A O 1
ATOM 1409 N N . ILE A 1 189 ? 13.18 15.086 17.484 1 91.56 189 ILE A N 1
ATOM 1410 C CA . ILE A 1 189 ? 12.195 16.047 17 1 91.56 189 ILE A CA 1
ATOM 1411 C C . ILE A 1 189 ? 10.781 15.5 17.219 1 91.56 189 ILE A C 1
ATOM 1413 O O . ILE A 1 189 ? 9.812 16.031 16.688 1 91.56 189 ILE A O 1
ATOM 1417 N N . GLY A 1 190 ? 10.648 14.438 17.859 1 93 190 GLY A N 1
ATOM 1418 C CA . GLY A 1 190 ? 9.352 13.93 18.281 1 93 190 GLY A CA 1
ATOM 1419 C C . GLY A 1 190 ? 8.625 13.188 17.172 1 93 190 GLY A C 1
ATOM 1420 O O . GLY A 1 190 ? 7.449 12.836 17.328 1 93 190 GLY A O 1
ATOM 1421 N N . THR A 1 191 ? 9.297 12.914 16.047 1 95.44 191 THR A N 1
ATOM 1422 C CA . THR A 1 191 ? 8.68 12.156 14.977 1 95.44 191 THR A CA 1
ATOM 1423 C C . THR A 1 191 ? 8.219 10.789 15.477 1 95.44 191 THR A C 1
ATOM 1425 O O . THR A 1 191 ? 8.992 10.062 16.109 1 95.44 191 THR A O 1
ATOM 1428 N N . ASP A 1 192 ? 6.992 10.492 15.25 1 96.19 192 ASP A N 1
ATOM 1429 C CA . ASP A 1 192 ? 6.41 9.227 15.68 1 96.19 192 ASP A CA 1
ATOM 1430 C C . ASP A 1 192 ? 5.422 8.695 14.648 1 96.19 192 ASP A C 1
ATOM 1432 O O . ASP A 1 192 ? 4.395 9.32 14.383 1 96.19 192 ASP A O 1
ATOM 1436 N N . VAL A 1 193 ? 5.754 7.52 14.125 1 96.62 193 VAL A N 1
ATOM 1437 C CA . VAL A 1 193 ? 4.883 6.973 13.086 1 96.62 193 VAL A CA 1
ATOM 1438 C C . VAL A 1 193 ? 4.066 5.816 13.664 1 96.62 193 VAL A C 1
ATOM 1440 O O . VAL A 1 193 ? 3.293 5.176 12.945 1 96.62 193 VAL A O 1
ATOM 1443 N N . SER A 1 194 ? 4.176 5.551 14.984 1 94.12 194 SER A N 1
ATOM 1444 C CA . SER A 1 194 ? 3.535 4.391 15.602 1 94.12 194 SER A CA 1
ATOM 1445 C C . SER A 1 194 ? 2.02 4.555 15.641 1 94.12 194 SER A C 1
ATOM 1447 O O . SER A 1 194 ? 1.281 3.568 15.648 1 94.12 194 SER A O 1
ATOM 1449 N N . TRP A 1 195 ? 1.559 5.824 15.617 1 95 195 TRP A N 1
ATOM 1450 C CA . TRP A 1 195 ? 0.126 6.074 15.727 1 95 195 TRP A CA 1
ATOM 1451 C C . TRP A 1 195 ? -0.549 6.012 14.367 1 95 195 TRP A C 1
ATOM 1453 O O . TRP A 1 195 ? -1.776 5.926 14.273 1 95 195 TRP A O 1
ATOM 1463 N N . VAL A 1 196 ? 0.179 6.035 13.297 1 97.38 196 VAL A N 1
ATOM 1464 C CA . VAL A 1 196 ? -0.32 6.324 11.961 1 97.38 196 VAL A CA 1
ATOM 1465 C C . VAL A 1 196 ? -1.333 5.258 11.547 1 97.38 196 VAL A C 1
ATOM 1467 O O . VAL A 1 196 ? -2.377 5.574 10.969 1 97.38 196 VAL A O 1
ATOM 1470 N N . PRO A 1 197 ? -1.121 3.961 11.898 1 95.94 197 PRO A N 1
ATOM 1471 C CA . PRO A 1 197 ? -2.131 2.959 11.547 1 95.94 197 PRO A CA 1
ATOM 1472 C C . PRO A 1 197 ? -3.459 3.186 12.266 1 95.94 197 PRO A C 1
ATOM 1474 O O . PRO A 1 197 ? -4.48 2.609 11.883 1 95.94 197 PRO A O 1
ATOM 1477 N N . HIS A 1 198 ? -3.502 4.055 13.234 1 94.12 198 HIS A N 1
ATOM 1478 C CA . HIS A 1 198 ? -4.707 4.316 14.008 1 94.12 198 HIS A CA 1
ATOM 1479 C C . HIS A 1 198 ? -5.387 5.602 13.562 1 94.12 198 HIS A C 1
ATOM 1481 O O . HIS A 1 198 ? -6.414 5.996 14.117 1 94.12 198 HIS A O 1
ATOM 1487 N N . CYS A 1 199 ? -4.879 6.211 12.539 1 96.75 199 CYS A N 1
ATOM 1488 C CA . CYS A 1 199 ? -5.379 7.492 12.062 1 96.75 199 CYS A CA 1
ATOM 1489 C C . CYS A 1 199 ? -6.867 7.418 11.758 1 96.75 199 CYS A C 1
ATOM 1491 O O . CYS A 1 199 ? -7.621 8.336 12.086 1 96.75 199 CYS A O 1
ATOM 1493 N N . PRO A 1 200 ? -7.375 6.32 11.148 1 95.75 200 PRO A N 1
ATOM 1494 C CA . PRO A 1 200 ? -8.812 6.262 10.875 1 95.75 200 PRO A CA 1
ATOM 1495 C C . PRO A 1 200 ? -9.656 6.379 12.141 1 95.75 200 PRO A C 1
ATOM 1497 O O . PRO A 1 200 ? -10.68 7.07 12.148 1 95.75 200 PRO A O 1
ATOM 1500 N N . GLN A 1 201 ? -9.25 5.758 13.172 1 93.5 201 GLN A N 1
ATOM 1501 C CA . GLN A 1 201 ? -9.992 5.824 14.43 1 93.5 201 GLN A CA 1
ATOM 1502 C C . GLN A 1 201 ? -9.969 7.234 15.008 1 93.5 201 GLN A C 1
ATOM 1504 O O . GLN A 1 201 ? -10.953 7.688 15.594 1 93.5 201 GLN A O 1
ATOM 1509 N N . LEU A 1 202 ? -8.836 7.91 14.867 1 96.25 202 LEU A N 1
ATOM 1510 C CA . LEU A 1 202 ? -8.727 9.289 15.328 1 96.25 202 LEU A CA 1
ATOM 1511 C C . LEU A 1 202 ? -9.664 10.195 14.555 1 96.25 202 LEU A C 1
ATOM 1513 O O . LEU A 1 202 ? -10.234 11.133 15.117 1 96.25 202 LEU A O 1
ATOM 1517 N N . MET A 1 203 ? -9.828 9.898 13.289 1 97.44 203 MET A N 1
ATOM 1518 C CA . MET A 1 203 ? -10.734 10.695 12.461 1 97.44 203 MET A CA 1
ATOM 1519 C C . MET A 1 203 ? -12.18 10.484 12.875 1 97.44 203 MET A C 1
ATOM 1521 O O . MET A 1 203 ? -12.961 11.438 12.945 1 97.44 203 MET A O 1
ATOM 1525 N N . VAL A 1 204 ? -12.523 9.266 13.188 1 95.31 204 VAL A N 1
ATOM 1526 C CA . VAL A 1 204 ? -13.867 8.977 13.688 1 95.31 204 VAL A CA 1
ATOM 1527 C C . VAL A 1 204 ? -14.094 9.719 15 1 95.31 204 VAL A C 1
ATOM 1529 O O . VAL A 1 204 ? -15.141 10.344 15.195 1 95.31 204 VAL A O 1
ATOM 1532 N N . ALA A 1 205 ? -13.148 9.664 15.852 1 94.88 205 ALA A N 1
ATOM 1533 C CA . ALA A 1 205 ? -13.242 10.32 17.156 1 94.88 205 ALA A CA 1
ATOM 1534 C C . ALA A 1 205 ? -13.406 11.828 17 1 94.88 205 ALA A C 1
ATOM 1536 O O . ALA A 1 205 ? -14.016 12.484 17.844 1 94.88 205 ALA A O 1
ATOM 1537 N N . ALA A 1 206 ? -12.891 12.344 15.914 1 96.25 206 ALA A N 1
ATOM 1538 C CA . ALA A 1 206 ? -12.992 13.773 15.633 1 96.25 206 ALA A CA 1
ATOM 1539 C C . ALA A 1 206 ? -14.336 14.125 15.008 1 96.25 206 ALA A C 1
ATOM 1541 O O . ALA A 1 206 ? -14.594 15.281 14.664 1 96.25 206 ALA A O 1
ATOM 1542 N N . GLY A 1 207 ? -15.172 13.148 14.789 1 95.25 207 GLY A N 1
ATOM 1543 C CA . GLY A 1 207 ? -16.531 13.383 14.328 1 95.25 207 GLY A CA 1
ATOM 1544 C C . GLY A 1 207 ? -16.672 13.281 12.82 1 95.25 207 GLY A C 1
ATOM 1545 O O . GLY A 1 207 ? -17.719 13.641 12.266 1 95.25 207 GLY A O 1
ATOM 1546 N N . LEU A 1 208 ? -15.664 12.789 12.141 1 97.06 208 LEU A N 1
ATOM 1547 C CA . LEU A 1 208 ? -15.734 12.641 10.695 1 97.06 208 LEU A CA 1
ATOM 1548 C C . LEU A 1 208 ? -16.484 11.359 10.32 1 97.06 208 LEU A C 1
ATOM 1550 O O . LEU A 1 208 ? -16.484 10.398 11.086 1 97.06 208 LEU A O 1
ATOM 1554 N N . GLU A 1 209 ? -17.078 11.398 9.172 1 95.25 209 GLU A N 1
ATOM 1555 C CA . GLU A 1 209 ? -17.844 10.266 8.648 1 95.25 209 GLU A CA 1
ATOM 1556 C C . GLU A 1 209 ? -17.219 9.719 7.371 1 95.25 209 GLU A C 1
ATOM 1558 O O . GLU A 1 209 ? -16.312 10.344 6.793 1 95.25 209 GLU A O 1
ATOM 1563 N N . SER A 1 210 ? -17.656 8.492 7.012 1 95.25 210 SER A N 1
ATOM 1564 C CA . SER A 1 210 ? -17.156 7.832 5.809 1 95.25 210 SER A CA 1
ATOM 1565 C C . SER A 1 210 ? -15.633 7.773 5.805 1 95.25 210 SER A C 1
ATOM 1567 O O . SER A 1 210 ? -15 8.117 4.809 1 95.25 210 SER A O 1
ATOM 1569 N N . VAL A 1 211 ? -15.164 7.402 6.949 1 97.5 211 VAL A N 1
ATOM 1570 C CA . VAL A 1 211 ? -13.711 7.344 7.137 1 97.5 211 VAL A CA 1
ATOM 1571 C C . VAL A 1 211 ? -13.156 6.098 6.457 1 97.5 211 VAL A C 1
ATOM 1573 O O . VAL A 1 211 ? -13.727 5.012 6.566 1 97.5 211 VAL A O 1
ATOM 1576 N N . ALA A 1 212 ? -12.055 6.223 5.73 1 97.38 212 ALA A N 1
ATOM 1577 C CA . ALA A 1 212 ? -11.328 5.113 5.125 1 97.38 212 ALA A CA 1
ATOM 1578 C C . ALA A 1 212 ? -9.836 5.422 5.027 1 97.38 212 ALA A C 1
ATOM 1580 O O . ALA A 1 212 ? -9.406 6.543 5.312 1 97.38 212 ALA A O 1
ATOM 1581 N N . ALA A 1 213 ? -9.078 4.445 4.758 1 97.94 213 ALA A N 1
ATOM 1582 C CA . ALA A 1 213 ? -7.637 4.621 4.621 1 97.94 213 ALA A CA 1
ATOM 1583 C C . ALA A 1 213 ? -7.047 3.582 3.67 1 97.94 213 ALA A C 1
ATOM 1585 O O . ALA A 1 213 ? -7.637 2.518 3.461 1 97.94 213 ALA A O 1
ATOM 1586 N N . GLU A 1 214 ? -5.957 3.904 3.107 1 98.25 214 GLU A N 1
ATOM 1587 C CA . GLU A 1 214 ? -5.164 3.021 2.258 1 98.25 214 GLU A CA 1
ATOM 1588 C C . GLU A 1 214 ? -3.676 3.143 2.57 1 98.25 214 GLU A C 1
ATOM 1590 O O . GLU A 1 214 ? -3.246 4.117 3.193 1 98.25 214 GLU A O 1
ATOM 1595 N N . ILE A 1 215 ? -2.93 2.135 2.248 1 98.5 215 ILE A N 1
ATOM 1596 C CA . ILE A 1 215 ? -1.481 2.158 2.424 1 98.5 215 ILE A CA 1
ATOM 1597 C C . ILE A 1 215 ? -0.796 1.824 1.101 1 98.5 215 ILE A C 1
ATOM 1599 O O . ILE A 1 215 ? -1.235 0.929 0.376 1 98.5 215 ILE A O 1
ATOM 1603 N N . HIS A 1 216 ? 0.206 2.537 0.824 1 98.12 216 HIS A N 1
ATOM 1604 C CA . HIS A 1 216 ? 1.106 2.227 -0.28 1 98.12 216 HIS A CA 1
ATOM 1605 C C . HIS A 1 216 ? 2.553 2.143 0.196 1 98.12 216 HIS A C 1
ATOM 1607 O O . HIS A 1 216 ? 3.074 3.096 0.781 1 98.12 216 HIS A O 1
ATOM 1613 N N . VAL A 1 217 ? 3.146 1.025 -0.033 1 98.25 217 VAL A N 1
ATOM 1614 C CA . VAL A 1 217 ? 4.578 0.83 0.172 1 98.25 217 VAL A CA 1
ATOM 1615 C C . VAL A 1 217 ? 5.289 0.764 -1.178 1 98.25 217 VAL A C 1
ATOM 1617 O O . VAL A 1 217 ? 5.152 -0.218 -1.912 1 98.25 217 VAL A O 1
ATOM 1620 N N . PRO A 1 218 ? 6.016 1.811 -1.507 1 97.62 218 PRO A N 1
ATOM 1621 C CA . PRO A 1 218 ? 6.715 1.793 -2.793 1 97.62 218 PRO A CA 1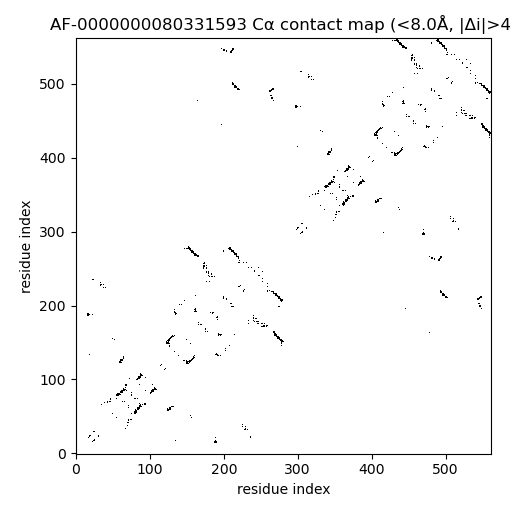
ATOM 1622 C C . PRO A 1 218 ? 7.898 0.825 -2.807 1 97.62 218 PRO A C 1
ATOM 1624 O O . PRO A 1 218 ? 8.438 0.487 -1.748 1 97.62 218 PRO A O 1
ATOM 1627 N N . PRO A 1 219 ? 8.312 0.389 -3.963 1 97 219 PRO A N 1
ATOM 1628 C CA . PRO A 1 219 ? 9.461 -0.522 -4.039 1 97 219 PRO A CA 1
ATOM 1629 C C . PRO A 1 219 ? 10.797 0.192 -3.846 1 97 219 PRO A C 1
ATOM 1631 O O . PRO A 1 219 ? 10.898 1.393 -4.109 1 97 219 PRO A O 1
ATOM 1634 N N . LEU A 1 220 ? 11.758 -0.535 -3.35 1 96.56 220 LEU A N 1
ATOM 1635 C CA . LEU A 1 220 ? 13.148 -0.1 -3.312 1 96.56 220 LEU A CA 1
ATOM 1636 C C . LEU A 1 220 ? 13.867 -0.468 -4.605 1 96.56 220 LEU A C 1
ATOM 1638 O O . LEU A 1 220 ? 14.266 -1.62 -4.793 1 96.56 220 LEU A O 1
ATOM 1642 N N . ILE A 1 221 ? 14.008 0.502 -5.449 1 95.06 221 ILE A N 1
ATOM 1643 C CA . ILE A 1 221 ? 14.672 0.33 -6.734 1 95.06 221 ILE A CA 1
ATOM 1644 C C . ILE A 1 221 ? 15.891 1.247 -6.809 1 95.06 221 ILE A C 1
ATOM 1646 O O . ILE A 1 221 ? 15.781 2.461 -6.621 1 95.06 221 ILE A O 1
ATOM 1650 N N . PRO A 1 222 ? 17.047 0.683 -7.09 1 94.44 222 PRO A N 1
ATOM 1651 C CA . PRO A 1 222 ? 18.234 1.535 -7.203 1 94.44 222 PRO A CA 1
ATOM 1652 C C . PRO A 1 222 ? 18.031 2.719 -8.141 1 94.44 222 PRO A C 1
ATOM 1654 O O . PRO A 1 222 ? 17.516 2.547 -9.25 1 94.44 222 PRO A O 1
ATOM 1657 N N . GLY A 1 223 ? 18.359 3.883 -7.613 1 93.38 223 GLY A N 1
ATOM 1658 C CA . GLY A 1 223 ? 18.281 5.09 -8.422 1 93.38 223 GLY A CA 1
ATOM 1659 C C . GLY A 1 223 ? 16.906 5.727 -8.406 1 93.38 223 GLY A C 1
ATOM 1660 O O . GLY A 1 223 ? 16.719 6.848 -8.883 1 93.38 223 GLY A O 1
ATOM 1661 N N . SER A 1 224 ? 15.883 5.09 -7.879 1 94.81 224 SER A N 1
ATOM 1662 C CA . SER A 1 224 ? 14.531 5.629 -7.844 1 94.81 224 SER A CA 1
ATOM 1663 C C . SER A 1 224 ? 14.438 6.828 -6.906 1 94.81 224 SER A C 1
ATOM 1665 O O . SER A 1 224 ? 15.281 7.004 -6.023 1 94.81 224 SER A O 1
ATOM 1667 N N . PRO A 1 225 ? 13.414 7.652 -7.113 1 96.31 225 PRO A N 1
ATOM 1668 C CA . PRO A 1 225 ? 13.188 8.758 -6.176 1 96.31 225 PRO A CA 1
ATOM 1669 C C . PRO A 1 225 ? 13.047 8.281 -4.734 1 96.31 225 PRO A C 1
ATOM 1671 O O . PRO A 1 225 ? 13.547 8.93 -3.812 1 96.31 225 PRO A O 1
ATOM 1674 N N . ASN A 1 226 ? 12.422 7.152 -4.539 1 96.94 226 ASN A N 1
ATOM 1675 C CA . ASN A 1 226 ? 12.242 6.621 -3.191 1 96.94 226 ASN A CA 1
ATOM 1676 C C . ASN A 1 226 ? 13.586 6.301 -2.537 1 96.94 226 ASN A C 1
ATOM 1678 O O . ASN A 1 226 ? 13.836 6.699 -1.397 1 96.94 226 ASN A O 1
ATOM 1682 N N . ASN A 1 227 ? 14.484 5.609 -3.213 1 96.81 227 ASN A N 1
ATOM 1683 C CA . ASN A 1 227 ? 15.797 5.27 -2.664 1 96.81 227 ASN A CA 1
ATOM 1684 C C . ASN A 1 227 ? 16.625 6.516 -2.393 1 96.81 227 ASN A C 1
ATOM 1686 O O . ASN A 1 227 ? 17.297 6.609 -1.359 1 96.81 227 ASN A O 1
ATOM 1690 N N . ARG A 1 228 ? 16.562 7.406 -3.332 1 96.06 228 ARG A N 1
ATOM 1691 C CA . ARG A 1 228 ? 17.312 8.641 -3.172 1 96.06 228 ARG A CA 1
ATOM 1692 C C . ARG A 1 228 ? 16.781 9.469 -2.01 1 96.06 228 ARG A C 1
ATOM 1694 O O . ARG A 1 228 ? 17.547 10.133 -1.308 1 96.06 228 ARG A O 1
ATOM 1701 N N . PHE A 1 229 ? 15.508 9.445 -1.861 1 96.75 229 PHE A N 1
ATOM 1702 C CA . PHE A 1 229 ? 14.906 10.125 -0.723 1 96.75 229 PHE A CA 1
ATOM 1703 C C . PHE A 1 229 ? 15.477 9.602 0.588 1 96.75 229 PHE A C 1
ATOM 1705 O O . PHE A 1 229 ? 15.875 10.383 1.454 1 96.75 229 PHE A O 1
ATOM 1712 N N . TRP A 1 230 ? 15.492 8.305 0.783 1 96.19 230 TRP A N 1
ATOM 1713 C CA . TRP A 1 230 ? 15.984 7.711 2.023 1 96.19 230 TRP A CA 1
ATOM 1714 C C . TRP A 1 230 ? 17.469 8 2.215 1 96.19 230 TRP A C 1
ATOM 1716 O O . TRP A 1 230 ? 17.906 8.352 3.316 1 96.19 230 TRP A O 1
ATOM 1726 N N . ALA A 1 231 ? 18.234 7.898 1.151 1 96 231 ALA A N 1
ATOM 1727 C CA . ALA A 1 231 ? 19.656 8.195 1.241 1 96 231 ALA A CA 1
ATOM 1728 C C . ALA A 1 231 ? 19.891 9.633 1.71 1 96 231 ALA A C 1
ATOM 1730 O O . ALA A 1 231 ? 20.703 9.875 2.605 1 96 231 ALA A O 1
ATOM 1731 N N . ARG A 1 232 ? 19.156 10.555 1.161 1 94.62 232 ARG A N 1
ATOM 1732 C CA . ARG A 1 232 ? 19.297 11.961 1.529 1 94.62 232 ARG A CA 1
ATOM 1733 C C . ARG A 1 232 ? 18.812 12.203 2.953 1 94.62 232 ARG A C 1
ATOM 1735 O O . ARG A 1 232 ? 19.359 13.055 3.662 1 94.62 232 ARG A O 1
ATOM 1742 N N . THR A 1 233 ? 17.766 11.523 3.318 1 95 233 THR A N 1
ATOM 1743 C CA . THR A 1 233 ? 17.25 11.633 4.68 1 95 233 THR A CA 1
ATOM 1744 C C . THR A 1 233 ? 18.281 11.156 5.691 1 95 233 THR A C 1
ATOM 1746 O O . THR A 1 233 ? 18.531 11.82 6.699 1 95 233 THR A O 1
ATOM 1749 N N . TRP A 1 234 ? 18.938 10.062 5.371 1 96.38 234 TRP A N 1
ATOM 1750 C CA . TRP A 1 234 ? 19.953 9.516 6.277 1 96.38 234 TRP A CA 1
ATOM 1751 C C . TRP A 1 234 ? 21.172 10.438 6.355 1 96.38 234 TRP A C 1
ATOM 1753 O O . TRP A 1 234 ? 21.75 10.609 7.43 1 96.38 234 TRP A O 1
ATOM 1763 N N . ASP A 1 235 ? 21.5 10.984 5.23 1 93.94 235 ASP A N 1
ATOM 1764 C CA . ASP A 1 235 ? 22.609 11.93 5.23 1 93.94 235 ASP A CA 1
ATOM 1765 C C . ASP A 1 235 ? 22.328 13.109 6.168 1 93.94 235 ASP A C 1
ATOM 1767 O O . ASP A 1 235 ? 23.203 13.508 6.938 1 93.94 235 ASP A O 1
ATOM 1771 N N . ARG A 1 236 ? 21.156 13.539 6.152 1 92.19 236 ARG A N 1
ATOM 1772 C CA . ARG A 1 236 ? 20.781 14.703 6.941 1 92.19 236 ARG A CA 1
ATOM 1773 C C . ARG A 1 236 ? 20.562 14.328 8.406 1 92.19 236 ARG A C 1
ATOM 1775 O O . ARG A 1 236 ? 20.844 15.125 9.305 1 92.19 236 ARG A O 1
ATOM 1782 N N . ALA A 1 237 ? 20.156 13.133 8.602 1 94.88 237 ALA A N 1
ATOM 1783 C CA . ALA A 1 237 ? 19.797 12.695 9.953 1 94.88 237 ALA A CA 1
ATOM 1784 C C . ALA A 1 237 ? 20.984 11.992 10.617 1 94.88 237 ALA A C 1
ATOM 1786 O O . ALA A 1 237 ? 20.844 11.445 11.719 1 94.88 237 ALA A O 1
ATOM 1787 N N . ARG A 1 238 ? 22.109 12.023 9.969 1 96.12 238 ARG A N 1
ATOM 1788 C CA . ARG A 1 238 ? 23.25 11.211 10.359 1 96.12 238 ARG A CA 1
ATOM 1789 C C . ARG A 1 238 ? 23.594 11.422 11.836 1 96.12 238 ARG A C 1
ATOM 1791 O O . ARG A 1 238 ? 23.703 10.461 12.594 1 96.12 238 ARG A O 1
ATOM 1798 N N . PRO A 1 239 ? 23.703 12.656 12.336 1 95.88 239 PRO A N 1
ATOM 1799 C CA . PRO A 1 239 ? 24.125 12.836 13.734 1 95.88 239 PRO A CA 1
ATOM 1800 C C . PRO A 1 239 ? 23.141 12.203 14.727 1 95.88 239 PRO A C 1
ATOM 1802 O O . PRO A 1 239 ? 23.578 11.594 15.703 1 95.88 239 PRO A O 1
ATOM 1805 N N . VAL A 1 240 ? 21.891 12.281 14.422 1 95.56 240 VAL A N 1
ATOM 1806 C CA . VAL A 1 240 ? 20.922 11.766 15.391 1 95.56 240 VAL A CA 1
ATOM 1807 C C . VAL A 1 240 ? 20.828 10.25 15.266 1 95.56 240 VAL A C 1
ATOM 1809 O O . VAL A 1 240 ? 20.5 9.562 16.234 1 95.56 240 VAL A O 1
ATOM 1812 N N . MET A 1 241 ? 21.078 9.703 14.102 1 97.81 241 MET A N 1
ATOM 1813 C CA . MET A 1 241 ? 21.141 8.258 13.922 1 97.81 241 MET A CA 1
ATOM 1814 C C . MET A 1 241 ? 22.312 7.664 14.695 1 97.81 241 MET A C 1
ATOM 1816 O O . MET A 1 241 ? 22.156 6.688 15.43 1 97.81 241 MET A O 1
ATOM 1820 N N . VAL A 1 242 ? 23.453 8.305 14.633 1 98.31 242 VAL A N 1
ATOM 1821 C CA . VAL A 1 242 ? 24.656 7.836 15.32 1 98.31 242 VAL A CA 1
ATOM 1822 C C . VAL A 1 242 ? 24.453 7.953 16.828 1 98.31 242 VAL A C 1
ATOM 1824 O O . VAL A 1 242 ? 24.891 7.082 17.594 1 98.31 242 VAL A O 1
ATOM 1827 N N . ALA A 1 243 ? 23.781 8.961 17.234 1 97.56 243 ALA A N 1
ATOM 1828 C CA . ALA A 1 243 ? 23.562 9.211 18.656 1 97.56 243 ALA A CA 1
ATOM 1829 C C . ALA A 1 243 ? 22.719 8.094 19.281 1 97.56 243 ALA A C 1
ATOM 1831 O O . ALA A 1 243 ? 22.719 7.918 20.5 1 97.56 243 ALA A O 1
ATOM 1832 N N . THR A 1 244 ? 22.031 7.27 18.516 1 97.31 244 THR A N 1
ATOM 1833 C CA . THR A 1 244 ? 21.219 6.172 19.031 1 97.31 244 THR A CA 1
ATOM 1834 C C . THR A 1 244 ? 22.109 5.027 19.516 1 97.31 244 THR A C 1
ATOM 1836 O O . THR A 1 244 ? 21.672 4.184 20.297 1 97.31 244 THR A O 1
ATOM 1839 N N . GLY A 1 245 ? 23.297 4.949 18.875 1 98.19 245 GLY A N 1
ATOM 1840 C CA . GLY A 1 245 ? 24.188 3.846 19.188 1 98.19 245 GLY A CA 1
ATOM 1841 C C . GLY A 1 245 ? 23.906 2.604 18.359 1 98.19 245 GLY A C 1
ATOM 1842 O O . GLY A 1 245 ? 24.641 1.614 18.438 1 98.19 245 GLY A O 1
ATOM 1843 N N . LEU A 1 246 ? 22.891 2.594 17.547 1 97.62 246 LEU A N 1
ATOM 1844 C CA . LEU A 1 246 ? 22.516 1.431 16.75 1 97.62 246 LEU A CA 1
ATOM 1845 C C . LEU A 1 246 ? 23.375 1.308 15.508 1 97.62 246 LEU A C 1
ATOM 1847 O O . LEU A 1 246 ? 23.531 0.216 14.961 1 97.62 246 LEU A O 1
ATOM 1851 N N . VAL A 1 247 ? 23.875 2.436 15.062 1 98.44 247 VAL A N 1
ATOM 1852 C CA . VAL A 1 247 ? 24.641 2.475 13.828 1 98.44 247 VAL A CA 1
ATOM 1853 C C . VAL A 1 247 ? 25.703 3.574 13.914 1 98.44 247 VAL A C 1
ATOM 1855 O O . VAL A 1 247 ? 25.5 4.582 14.594 1 98.44 247 VAL A O 1
ATOM 1858 N N . ASP A 1 248 ? 26.844 3.424 13.273 1 98.31 248 ASP A N 1
ATOM 1859 C CA . ASP A 1 248 ? 27.859 4.477 13.172 1 98.31 248 ASP A CA 1
ATOM 1860 C C . ASP A 1 248 ? 27.938 5.023 11.75 1 98.31 248 ASP A C 1
ATOM 1862 O O . ASP A 1 248 ? 27.125 4.652 10.891 1 98.31 248 ASP A O 1
ATOM 1866 N N . ASP A 1 249 ? 28.828 5.945 11.516 1 98.25 249 ASP A N 1
ATOM 1867 C CA . ASP A 1 249 ? 28.938 6.605 10.219 1 98.25 249 ASP A CA 1
ATOM 1868 C C . ASP A 1 249 ? 29.203 5.59 9.109 1 98.25 249 ASP A C 1
ATOM 1870 O O . ASP A 1 249 ? 28.594 5.66 8.039 1 98.25 249 ASP A O 1
ATOM 1874 N N . ALA A 1 250 ? 30.031 4.664 9.383 1 98.25 250 ALA A N 1
ATOM 1875 C CA . ALA A 1 250 ? 30.344 3.639 8.391 1 98.25 250 ALA A CA 1
ATOM 1876 C C . ALA A 1 250 ? 29.125 2.779 8.078 1 98.25 250 ALA A C 1
ATOM 1878 O O . ALA A 1 250 ? 28.922 2.373 6.93 1 98.25 250 ALA A O 1
ATOM 1879 N N . GLY A 1 251 ? 28.359 2.488 9.125 1 98.38 251 GLY A N 1
ATOM 1880 C CA . GLY A 1 251 ? 27.141 1.729 8.938 1 98.38 251 GLY A CA 1
ATOM 1881 C C . GLY A 1 251 ? 26.109 2.451 8.078 1 98.38 251 GLY A C 1
ATOM 1882 O O . GLY A 1 251 ? 25.422 1.825 7.277 1 98.38 251 GLY A O 1
ATOM 1883 N N . ILE A 1 252 ? 26.016 3.734 8.266 1 98.5 252 ILE A N 1
ATOM 1884 C CA . ILE A 1 252 ? 25.094 4.527 7.449 1 98.5 252 ILE A CA 1
ATOM 1885 C C . ILE A 1 252 ? 25.562 4.527 5.996 1 98.5 252 ILE A C 1
ATOM 1887 O O . ILE A 1 252 ? 24.766 4.379 5.074 1 98.5 252 ILE A O 1
ATOM 1891 N N . ASP A 1 253 ? 26.891 4.648 5.777 1 98.31 253 ASP A N 1
ATOM 1892 C CA . ASP A 1 253 ? 27.438 4.566 4.426 1 98.31 253 ASP A CA 1
ATOM 1893 C C . ASP A 1 253 ? 27.109 3.227 3.777 1 98.31 253 ASP A C 1
ATOM 1895 O O . ASP A 1 253 ? 26.75 3.174 2.598 1 98.31 253 ASP A O 1
ATOM 1899 N N . GLU A 1 254 ? 27.234 2.219 4.547 1 97.94 254 GLU A N 1
ATOM 1900 C CA . GLU A 1 254 ? 26.938 0.881 4.047 1 97.94 254 GLU A CA 1
ATOM 1901 C C . GLU A 1 254 ? 25.453 0.757 3.676 1 97.94 254 GLU A C 1
ATOM 1903 O O . GLU A 1 254 ? 25.125 0.131 2.668 1 97.94 254 GLU A O 1
ATOM 1908 N N . ALA A 1 255 ? 24.609 1.298 4.477 1 97.81 255 ALA A N 1
ATOM 1909 C CA . ALA A 1 255 ? 23.172 1.272 4.203 1 97.81 255 ALA A CA 1
ATOM 1910 C C . ALA A 1 255 ? 22.844 2.027 2.916 1 97.81 255 ALA A C 1
ATOM 1912 O O . ALA A 1 255 ? 22 1.599 2.137 1 97.81 255 ALA A O 1
ATOM 1913 N N . GLU A 1 256 ? 23.484 3.146 2.73 1 97.31 256 GLU A N 1
ATOM 1914 C CA . GLU A 1 256 ? 23.281 3.908 1.502 1 97.31 256 GLU A CA 1
ATOM 1915 C C . GLU A 1 256 ? 23.734 3.117 0.278 1 97.31 256 GLU A C 1
ATOM 1917 O O . GLU A 1 256 ? 23.062 3.133 -0.76 1 97.31 256 GLU A O 1
ATOM 1922 N N . ARG A 1 257 ? 24.859 2.404 0.41 1 96.38 257 ARG A N 1
ATOM 1923 C CA . ARG A 1 257 ? 25.312 1.542 -0.676 1 96.38 257 ARG A CA 1
ATOM 1924 C C . ARG A 1 257 ? 24.328 0.412 -0.928 1 96.38 257 ARG A C 1
ATOM 1926 O O . ARG A 1 257 ? 24.094 0.021 -2.076 1 96.38 257 ARG A O 1
ATOM 1933 N N . TRP A 1 258 ? 23.781 -0.035 0.17 1 95.38 258 TRP A N 1
ATOM 1934 C CA . TRP A 1 258 ? 22.781 -1.095 0.081 1 95.38 258 TRP A CA 1
ATOM 1935 C C . TRP A 1 258 ? 21.594 -0.656 -0.773 1 95.38 258 TRP A C 1
ATOM 1937 O O . TRP A 1 258 ? 21.078 -1.437 -1.575 1 95.38 258 TRP A O 1
ATOM 1947 N N . LEU A 1 259 ? 21.141 0.569 -0.65 1 95.25 259 LEU A N 1
ATOM 1948 C CA . LEU A 1 259 ? 20.016 1.105 -1.403 1 95.25 259 LEU A CA 1
ATOM 1949 C C . LEU A 1 259 ? 20.297 1.086 -2.9 1 95.25 259 LEU A C 1
ATOM 1951 O O . LEU A 1 259 ? 19.375 1.062 -3.715 1 95.25 259 LEU A O 1
ATOM 1955 N N . ASP A 1 260 ? 21.562 1.044 -3.227 1 92.31 260 ASP A N 1
ATOM 1956 C CA . ASP A 1 260 ? 21.953 1.059 -4.633 1 92.31 260 ASP A CA 1
ATOM 1957 C C . ASP A 1 260 ? 22.375 -0.333 -5.102 1 92.31 260 ASP A C 1
ATOM 1959 O O . ASP A 1 260 ? 22.703 -0.526 -6.273 1 92.31 260 ASP A O 1
ATOM 1963 N N . ASP A 1 261 ? 22.375 -1.28 -4.199 1 89.88 261 ASP A N 1
ATOM 1964 C CA . ASP A 1 261 ? 22.781 -2.648 -4.504 1 89.88 261 ASP A CA 1
ATOM 1965 C C . ASP A 1 261 ? 21.625 -3.438 -5.121 1 89.88 261 ASP A C 1
ATOM 1967 O O . ASP A 1 261 ? 20.594 -3.643 -4.48 1 89.88 261 ASP A O 1
ATOM 1971 N N . PRO A 1 262 ? 21.781 -3.922 -6.316 1 83.12 262 PRO A N 1
ATOM 1972 C CA . PRO A 1 262 ? 20.688 -4.652 -6.98 1 83.12 262 PRO A CA 1
ATOM 1973 C C . PRO A 1 262 ? 20.422 -6.02 -6.348 1 83.12 262 PRO A C 1
ATOM 1975 O O . PRO A 1 262 ? 19.422 -6.668 -6.664 1 83.12 262 PRO A O 1
ATOM 1978 N N . THR A 1 263 ? 21.25 -6.422 -5.414 1 83.06 263 THR A N 1
ATOM 1979 C CA . THR A 1 263 ? 21.078 -7.727 -4.789 1 83.06 263 THR A CA 1
ATOM 1980 C C . THR A 1 263 ? 20.312 -7.605 -3.475 1 83.06 263 THR A C 1
ATOM 1982 O O . THR A 1 263 ? 19.922 -8.609 -2.885 1 83.06 263 THR A O 1
ATOM 1985 N N . GLY A 1 264 ? 20.141 -6.414 -3.062 1 82.69 264 GLY A N 1
ATOM 1986 C CA . GLY A 1 264 ? 19.391 -6.207 -1.84 1 82.69 264 GLY A CA 1
ATOM 1987 C C . GLY A 1 264 ? 17.891 -6.336 -2.037 1 82.69 264 GLY A C 1
ATOM 1988 O O . GLY A 1 264 ? 17.375 -6.066 -3.127 1 82.69 264 GLY A O 1
ATOM 1989 N N . ALA A 1 265 ? 17.297 -6.984 -1.052 1 89.19 265 ALA A N 1
ATOM 1990 C CA . ALA A 1 265 ? 15.836 -7.109 -1.098 1 89.19 265 ALA A CA 1
ATOM 1991 C C . ALA A 1 265 ? 15.211 -6.777 0.255 1 89.19 265 ALA A C 1
ATOM 1993 O O . ALA A 1 265 ? 15.562 -7.379 1.272 1 89.19 265 ALA A O 1
ATOM 1994 N N . ALA A 1 266 ? 14.375 -5.781 0.281 1 93.81 266 ALA A N 1
ATOM 1995 C CA . ALA A 1 266 ? 13.656 -5.383 1.489 1 93.81 266 ALA A CA 1
ATOM 1996 C C . ALA A 1 266 ? 12.391 -4.605 1.144 1 93.81 266 ALA A C 1
ATOM 1998 O O . ALA A 1 266 ? 12.133 -4.312 -0.027 1 93.81 266 ALA A O 1
ATOM 1999 N N . LEU A 1 267 ? 11.617 -4.457 2.135 1 96.81 267 LEU A N 1
ATOM 2000 C CA . LEU A 1 267 ? 10.438 -3.611 1.994 1 96.81 267 LEU A CA 1
ATOM 2001 C C . LEU A 1 267 ? 10.711 -2.205 2.516 1 96.81 267 LEU A C 1
ATOM 2003 O O . LEU A 1 267 ? 11.375 -2.037 3.541 1 96.81 267 LEU A O 1
ATOM 2007 N N . SER A 1 268 ? 10.234 -1.265 1.817 1 97.38 268 SER A N 1
ATOM 2008 C CA . SER A 1 268 ? 10.344 0.131 2.23 1 97.38 268 SER A CA 1
ATOM 2009 C C . SER A 1 268 ? 9.273 0.487 3.256 1 97.38 268 SER A C 1
ATOM 2011 O O . SER A 1 268 ? 8.234 -0.18 3.338 1 97.38 268 SER A O 1
ATOM 2013 N N . PRO A 1 269 ? 9.5 1.498 4.098 1 97.62 269 PRO A N 1
ATOM 2014 C CA . PRO A 1 269 ? 8.328 2.184 4.652 1 97.62 269 PRO A CA 1
ATOM 2015 C C . PRO A 1 269 ? 7.406 2.74 3.57 1 97.62 269 PRO A C 1
ATOM 2017 O O . PRO A 1 269 ? 7.816 2.877 2.414 1 97.62 269 PRO A O 1
ATOM 2020 N N . GLY A 1 270 ? 6.195 2.971 4.004 1 97.94 270 GLY A N 1
ATOM 2021 C CA . GLY A 1 270 ? 5.211 3.48 3.062 1 97.94 270 GLY A CA 1
ATOM 2022 C C . GLY A 1 270 ? 4.453 4.688 3.584 1 97.94 270 GLY A C 1
ATOM 2023 O O . GLY A 1 270 ? 4.961 5.426 4.43 1 97.94 270 GLY A O 1
ATOM 2024 N N . MET A 1 271 ? 3.348 4.926 2.939 1 98.62 271 MET A N 1
ATOM 2025 C CA . MET A 1 271 ? 2.467 6.039 3.283 1 98.62 271 MET A CA 1
ATOM 2026 C C . MET A 1 271 ? 1.038 5.555 3.506 1 98.62 271 MET A C 1
ATOM 2028 O O . MET A 1 271 ? 0.497 4.809 2.688 1 98.62 271 MET A O 1
ATOM 2032 N N . LEU A 1 272 ? 0.521 5.887 4.648 1 98.69 272 LEU A N 1
ATOM 2033 C CA . LEU A 1 272 ? -0.907 5.711 4.891 1 98.69 272 LEU A CA 1
ATOM 2034 C C . LEU A 1 272 ? -1.669 7 4.602 1 98.69 272 LEU A C 1
ATOM 2036 O O . LEU A 1 272 ? -1.267 8.078 5.047 1 98.69 272 LEU A O 1
ATOM 2040 N N . THR A 1 273 ? -2.627 6.914 3.771 1 98.88 273 THR A N 1
ATOM 2041 C CA . THR A 1 273 ? -3.545 8.016 3.508 1 98.88 273 THR A CA 1
ATOM 2042 C C . THR A 1 273 ? -4.922 7.73 4.098 1 98.88 273 THR A C 1
ATOM 2044 O O . THR A 1 273 ? -5.57 6.75 3.723 1 98.88 273 THR A O 1
ATOM 2047 N N . ALA A 1 274 ? -5.348 8.523 5.02 1 98.75 274 ALA A N 1
ATOM 2048 C CA . ALA A 1 274 ? -6.672 8.438 5.621 1 98.75 274 ALA A CA 1
ATOM 2049 C C . ALA A 1 274 ? -7.52 9.656 5.273 1 98.75 274 ALA A C 1
ATOM 2051 O O . ALA A 1 274 ? -7 10.766 5.141 1 98.75 274 ALA A O 1
ATOM 2052 N N . TRP A 1 275 ? -8.82 9.438 5.16 1 98.75 275 TRP A N 1
ATOM 2053 C CA . TRP A 1 275 ? -9.711 10.555 4.879 1 98.75 275 TRP A CA 1
ATOM 2054 C C . TRP A 1 275 ? -11.055 10.383 5.574 1 98.75 275 TRP A C 1
ATOM 2056 O O . TRP A 1 275 ? -11.398 9.273 6.004 1 98.75 275 TRP A O 1
ATOM 2066 N N . GLY A 1 276 ? -11.742 11.391 5.781 1 98.12 276 GLY A N 1
ATOM 2067 C CA . GLY A 1 276 ? -13.086 11.445 6.34 1 98.12 276 GLY A CA 1
ATOM 2068 C C . GLY A 1 276 ? -13.805 12.742 6.012 1 98.12 276 GLY A C 1
ATOM 2069 O O . GLY A 1 276 ? -13.172 13.766 5.75 1 98.12 276 GLY A O 1
ATOM 2070 N N . ARG A 1 277 ? -15.117 12.711 6.047 1 97.12 277 ARG A N 1
ATOM 2071 C CA . ARG A 1 277 ? -15.922 13.867 5.668 1 97.12 277 ARG A CA 1
ATOM 2072 C C . ARG A 1 277 ? -16.609 14.477 6.887 1 97.12 277 ARG A C 1
ATOM 2074 O O . ARG A 1 277 ? -17.062 13.758 7.773 1 97.12 277 ARG A O 1
ATOM 2081 N N . ARG A 1 278 ? -16.578 15.781 6.852 1 96.75 278 ARG A N 1
ATOM 2082 C CA . ARG A 1 278 ? -17.453 16.469 7.801 1 96.75 278 ARG A CA 1
ATOM 2083 C C . ARG A 1 278 ? -18.922 16.234 7.465 1 96.75 278 ARG A C 1
ATOM 2085 O O . ARG A 1 278 ? -19.328 16.328 6.301 1 96.75 278 ARG A O 1
ATOM 2092 N N . PRO A 1 279 ? -19.719 15.891 8.477 1 93.12 279 PRO A N 1
ATOM 2093 C CA . PRO A 1 279 ? -21.141 15.688 8.195 1 93.12 279 PRO A CA 1
ATOM 2094 C C . PRO A 1 279 ? -21.766 16.859 7.441 1 93.12 279 PRO A C 1
ATOM 2096 O O . PRO A 1 279 ? -21.438 18.016 7.703 1 93.12 279 PRO A O 1
ATOM 2099 N N . GLY A 1 280 ? -22.516 16.469 6.453 1 86.56 280 GLY A N 1
ATOM 2100 C CA . GLY A 1 280 ? -23.219 17.469 5.676 1 86.56 280 GLY A CA 1
ATOM 2101 C C . GLY A 1 280 ? -24.25 18.234 6.484 1 86.56 280 GLY A C 1
ATOM 2102 O O . GLY A 1 280 ? -24.484 17.938 7.656 1 86.56 280 GLY A O 1
ATOM 2103 N N . PRO A 1 281 ? -24.828 19.359 5.812 1 75.62 281 PRO A N 1
ATOM 2104 C CA . PRO A 1 281 ? -25.891 20.109 6.484 1 75.62 281 PRO A CA 1
ATOM 2105 C C . PRO A 1 281 ? -27.141 19.281 6.738 1 75.62 281 PRO A C 1
ATOM 2107 O O . PRO A 1 281 ? -27.375 18.281 6.039 1 75.62 281 PRO A O 1
ATOM 2110 N N . MET B 1 1 ? -10.852 -69.875 20.438 1 22.73 1 MET B N 1
ATOM 2111 C CA . MET B 1 1 ? -9.922 -69.125 19.609 1 22.73 1 MET B CA 1
ATOM 2112 C C . MET B 1 1 ? -10.578 -67.812 19.078 1 22.73 1 MET B C 1
ATOM 2114 O O . MET B 1 1 ? -11.305 -67.875 18.094 1 22.73 1 MET B O 1
ATOM 2118 N N . ALA B 1 2 ? -11.023 -66.938 20.016 1 26.64 2 ALA B N 1
ATOM 2119 C CA . ALA B 1 2 ? -11.75 -65.688 19.828 1 26.64 2 ALA B CA 1
ATOM 2120 C C . ALA B 1 2 ? -10.984 -64.75 18.891 1 26.64 2 ALA B C 1
ATOM 2122 O O . ALA B 1 2 ? -9.828 -64.375 19.141 1 26.64 2 ALA B O 1
ATOM 2123 N N . GLN B 1 3 ? -11.289 -64.75 17.531 1 25.8 3 GLN B N 1
ATOM 2124 C CA . GLN B 1 3 ? -10.719 -63.875 16.5 1 25.8 3 GLN B CA 1
ATOM 2125 C C . GLN B 1 3 ? -10.812 -62.406 16.891 1 25.8 3 GLN B C 1
ATOM 2127 O O . GLN B 1 3 ? -11.906 -61.906 17.188 1 25.8 3 GLN B O 1
ATOM 2132 N N . GLU B 1 4 ? -9.773 -61.812 17.5 1 28.3 4 GLU B N 1
ATOM 2133 C CA . GLU B 1 4 ? -9.594 -60.406 17.844 1 28.3 4 GLU B CA 1
ATOM 2134 C C . GLU B 1 4 ? -9.703 -59.531 16.609 1 28.3 4 GLU B C 1
ATOM 2136 O O . GLU B 1 4 ? -8.914 -59.656 15.672 1 28.3 4 GLU B O 1
ATOM 2141 N N . ALA B 1 5 ? -10.938 -59.156 16.141 1 34 5 ALA B N 1
ATOM 2142 C CA . ALA B 1 5 ? -11.188 -58.156 15.117 1 34 5 ALA B CA 1
ATOM 2143 C C . ALA B 1 5 ? -10.391 -56.875 15.391 1 34 5 ALA B C 1
ATOM 2145 O O . ALA B 1 5 ? -10.719 -56.125 16.312 1 34 5 ALA B O 1
ATOM 2146 N N . GLY B 1 6 ? -9.031 -56.906 15.281 1 29.22 6 GLY B N 1
ATOM 2147 C CA . GLY B 1 6 ? -8.242 -55.688 15.375 1 29.22 6 GLY B CA 1
ATOM 2148 C C . GLY B 1 6 ? -8.75 -54.594 14.469 1 29.22 6 GLY B C 1
ATOM 2149 O O . GLY B 1 6 ? -8.797 -54.75 13.25 1 29.22 6 GLY B O 1
ATOM 2150 N N . SER B 1 7 ? -9.734 -53.812 14.867 1 33.06 7 SER B N 1
ATOM 2151 C CA . SER B 1 7 ? -10.227 -52.594 14.188 1 33.06 7 SER B CA 1
ATOM 2152 C C . SER B 1 7 ? -9.078 -51.688 13.773 1 33.06 7 SER B C 1
ATOM 2154 O O . SER B 1 7 ? -8.297 -51.25 14.617 1 33.06 7 SER B O 1
ATOM 2156 N N . ARG B 1 8 ? -8.422 -51.938 12.617 1 31.58 8 ARG B N 1
ATOM 2157 C CA . ARG B 1 8 ? -7.488 -51 11.969 1 31.58 8 ARG B CA 1
ATOM 2158 C C . ARG B 1 8 ? -8.078 -49.594 11.883 1 31.58 8 ARG B C 1
ATOM 2160 O O . ARG B 1 8 ? -9.07 -49.375 11.195 1 31.58 8 ARG B O 1
ATOM 2167 N N . LEU B 1 9 ? -8.055 -48.844 12.93 1 31.59 9 LEU B N 1
ATOM 2168 C CA . LEU B 1 9 ? -8.234 -47.406 12.867 1 31.59 9 LEU B CA 1
ATOM 2169 C C . LEU B 1 9 ? -7.383 -46.781 11.758 1 31.59 9 LEU B C 1
ATOM 2171 O O . LEU B 1 9 ? -6.156 -46.938 11.766 1 31.59 9 LEU B O 1
ATOM 2175 N N . HIS B 1 10 ? -7.73 -46.938 10.461 1 31.36 10 HIS B N 1
ATOM 2176 C CA . HIS B 1 10 ? -7.109 -46.188 9.383 1 31.36 10 HIS B CA 1
ATOM 2177 C C . HIS B 1 10 ? -6.855 -44.75 9.805 1 31.36 10 HIS B C 1
ATOM 2179 O O . HIS B 1 10 ? -7.793 -44 10.117 1 31.36 10 HIS B O 1
ATOM 2185 N N . GLY B 1 11 ? -5.867 -44.406 10.648 1 33.56 11 GLY B N 1
ATOM 2186 C CA . GLY B 1 11 ? -5.328 -43.094 10.906 1 33.56 11 GLY B CA 1
ATOM 2187 C C . GLY B 1 11 ? -5.246 -42.219 9.664 1 33.56 11 GLY B C 1
ATOM 2188 O O . GLY B 1 11 ? -4.371 -42.406 8.82 1 33.56 11 GLY B O 1
ATOM 2189 N N . GLY B 1 12 ? -6.355 -41.969 8.906 1 36.12 12 GLY B N 1
ATOM 2190 C CA . GLY B 1 12 ? -6.336 -41.062 7.758 1 36.12 12 GLY B CA 1
ATOM 2191 C C . GLY B 1 12 ? -5.406 -39.875 7.941 1 36.12 12 GLY B C 1
ATOM 2192 O O . GLY B 1 12 ? -5.445 -39.219 8.977 1 36.12 12 GLY B O 1
ATOM 2193 N N . SER B 1 13 ? -4.168 -39.844 7.684 1 41.62 13 SER B N 1
ATOM 2194 C CA . SER B 1 13 ? -3.137 -38.812 7.688 1 41.62 13 SER B CA 1
ATOM 2195 C C . SER B 1 13 ? -3.715 -37.438 7.309 1 41.62 13 SER B C 1
ATOM 2197 O O . SER B 1 13 ? -3.908 -37.156 6.125 1 41.62 13 SER B O 1
ATOM 2199 N N . ASP B 1 14 ? -4.875 -36.844 7.797 1 45.91 14 ASP B N 1
ATOM 2200 C CA . ASP B 1 14 ? -5.852 -35.781 7.57 1 45.91 14 ASP B CA 1
ATOM 2201 C C . ASP B 1 14 ? -5.164 -34.438 7.426 1 45.91 14 ASP B C 1
ATOM 2203 O O . ASP B 1 14 ? -4.941 -33.719 8.414 1 45.91 14 ASP B O 1
ATOM 2207 N N . GLY B 1 15 ? -4.051 -34.219 6.801 1 53.69 15 GLY B N 1
ATOM 2208 C CA . GLY B 1 15 ? -3.52 -32.906 6.559 1 53.69 15 GLY B CA 1
ATOM 2209 C C . GLY B 1 15 ? -4.566 -31.922 6.066 1 53.69 15 GLY B C 1
ATOM 2210 O O . GLY B 1 15 ? -5.723 -32.281 5.859 1 53.69 15 GLY B O 1
ATOM 2211 N N . PRO B 1 16 ? -4.199 -30.562 6.27 1 64.88 16 PRO B N 1
ATOM 2212 C CA . PRO B 1 16 ? -5.18 -29.578 5.785 1 64.88 16 PRO B CA 1
ATOM 2213 C C . PRO B 1 16 ? -5.605 -29.844 4.344 1 64.88 16 PRO B C 1
ATOM 2215 O O . PRO B 1 16 ? -4.863 -30.453 3.574 1 64.88 16 PRO B O 1
ATOM 2218 N N . GLY B 1 17 ? -6.848 -29.828 4.094 1 77.5 17 GLY B N 1
ATOM 2219 C CA . GLY B 1 17 ? -7.324 -29.844 2.721 1 77.5 17 GLY B CA 1
ATOM 2220 C C . GLY B 1 17 ? -6.734 -28.734 1.871 1 77.5 17 GLY B C 1
ATOM 2221 O O . GLY B 1 17 ? -5.84 -28.016 2.318 1 77.5 17 GLY B O 1
ATOM 2222 N N . ARG B 1 18 ? -7.031 -28.766 0.663 1 82.69 18 ARG B N 1
ATOM 2223 C CA . ARG B 1 18 ? -6.465 -27.812 -0.293 1 82.69 18 ARG B CA 1
ATOM 2224 C C . ARG B 1 18 ? -7.496 -26.766 -0.706 1 82.69 18 ARG B C 1
ATOM 2226 O O . ARG B 1 18 ? -8.68 -27.078 -0.841 1 82.69 18 ARG B O 1
ATOM 2233 N N . TYR B 1 19 ? -6.965 -25.594 -0.873 1 82.38 19 TYR B N 1
ATOM 2234 C CA . TYR B 1 19 ? -7.77 -24.562 -1.52 1 82.38 19 TYR B CA 1
ATOM 2235 C C . TYR B 1 19 ? -8.336 -25.062 -2.846 1 82.38 19 TYR B C 1
ATOM 2237 O O . TYR B 1 19 ? -7.625 -25.688 -3.627 1 82.38 19 TYR B O 1
ATOM 2245 N N . GLY B 1 20 ? -9.57 -24.75 -3.068 1 78.81 20 GLY B N 1
ATOM 2246 C CA . GLY B 1 20 ? -10.219 -25.172 -4.301 1 78.81 20 GLY B CA 1
ATOM 2247 C C . GLY B 1 20 ? -10.758 -26.594 -4.234 1 78.81 20 GLY B C 1
ATOM 2248 O O . GLY B 1 20 ? -11.492 -27.031 -5.129 1 78.81 20 GLY B O 1
ATOM 2249 N N . GLU B 1 21 ? -10.344 -27.391 -3.234 1 80.06 21 GLU B N 1
ATOM 2250 C CA . GLU B 1 21 ? -10.875 -28.734 -3.01 1 80.06 21 GLU B CA 1
ATOM 2251 C C . GLU B 1 21 ? -11.68 -28.812 -1.717 1 80.06 21 GLU B C 1
ATOM 2253 O O . GLU B 1 21 ? -12.891 -29.047 -1.746 1 80.06 21 GLU B O 1
ATOM 2258 N N . ARG B 1 22 ? -11.07 -28.453 -0.705 1 78.5 22 ARG B N 1
ATOM 2259 C CA . ARG B 1 22 ? -11.75 -28.484 0.587 1 78.5 22 ARG B CA 1
ATOM 2260 C C . ARG B 1 22 ? -12.586 -27.219 0.793 1 78.5 22 ARG B C 1
ATOM 2262 O O . ARG B 1 22 ? -13.648 -27.266 1.409 1 78.5 22 ARG B O 1
ATOM 2269 N N . MET B 1 23 ? -12.023 -26.125 0.311 1 82 23 MET B N 1
ATOM 2270 C CA . MET B 1 23 ? -12.688 -24.828 0.438 1 82 23 MET B CA 1
ATOM 2271 C C . MET B 1 23 ? -12.57 -24.031 -0.856 1 82 23 MET B C 1
ATOM 2273 O O . MET B 1 23 ? -11.594 -24.172 -1.599 1 82 23 MET B O 1
ATOM 2277 N N . PHE B 1 24 ? -13.594 -23.172 -1.107 1 83.69 24 PHE B N 1
ATOM 2278 C CA . PHE B 1 24 ? -13.609 -22.25 -2.236 1 83.69 24 PHE B CA 1
ATOM 2279 C C . PHE B 1 24 ? -13.562 -23.016 -3.557 1 83.69 24 PHE B C 1
ATOM 2281 O O . PHE B 1 24 ? -12.766 -22.688 -4.441 1 83.69 24 PHE B O 1
ATOM 2288 N N . ARG B 1 25 ? -14.352 -24 -3.707 1 80.81 25 ARG B N 1
ATOM 2289 C CA . ARG B 1 25 ? -14.391 -24.797 -4.926 1 80.81 25 ARG B CA 1
ATOM 2290 C C . ARG B 1 25 ? -14.922 -23.984 -6.102 1 80.81 25 ARG B C 1
ATOM 2292 O O . ARG B 1 25 ? -15.93 -23.281 -5.973 1 80.81 25 ARG B O 1
ATOM 2299 N N . PRO B 1 26 ? -14.227 -24.125 -7.238 1 74.62 26 PRO B N 1
ATOM 2300 C CA . PRO B 1 26 ? -14.633 -23.359 -8.414 1 74.62 26 PRO B CA 1
ATOM 2301 C C . PRO B 1 26 ? -16.094 -23.609 -8.805 1 74.62 26 PRO B C 1
ATOM 2303 O O . PRO B 1 26 ? -16.75 -22.719 -9.344 1 74.62 26 PRO B O 1
ATOM 2306 N N . GLY B 1 27 ? -16.594 -24.688 -8.555 1 76.56 27 GLY B N 1
ATOM 2307 C CA . GLY B 1 27 ? -17.953 -25.031 -8.945 1 76.56 27 GLY B CA 1
ATOM 2308 C C . GLY B 1 27 ? -19 -24.516 -7.965 1 76.56 27 GLY B C 1
ATOM 2309 O O . GLY B 1 27 ? -20.188 -24.562 -8.25 1 76.56 27 GLY B O 1
ATOM 2310 N N . ASP B 1 28 ? -18.5 -24.062 -6.832 1 80.94 28 ASP B N 1
ATOM 2311 C CA . ASP B 1 28 ? -19.438 -23.516 -5.852 1 80.94 28 ASP B CA 1
ATOM 2312 C C . ASP B 1 28 ? -20.078 -22.234 -6.352 1 80.94 28 ASP B C 1
ATOM 2314 O O . ASP B 1 28 ? -19.406 -21.391 -6.969 1 80.94 28 ASP B O 1
ATOM 2318 N N . GLU B 1 29 ? -21.391 -22.156 -6.117 1 77.88 29 GLU B N 1
ATOM 2319 C CA . GLU B 1 29 ? -22.125 -20.969 -6.535 1 77.88 29 GLU B CA 1
ATOM 2320 C C . GLU B 1 29 ? -21.5 -19.703 -5.957 1 77.88 29 GLU B C 1
ATOM 2322 O O . GLU B 1 29 ? -21.234 -19.625 -4.758 1 77.88 29 GLU B O 1
ATOM 2327 N N . GLY B 1 30 ? -21.203 -18.797 -6.836 1 82.62 30 GLY B N 1
ATOM 2328 C CA . GLY B 1 30 ? -20.75 -17.5 -6.398 1 82.62 30 GLY B CA 1
ATOM 2329 C C . GLY B 1 30 ? -19.234 -17.406 -6.316 1 82.62 30 GLY B C 1
ATOM 2330 O O . GLY B 1 30 ? -18.688 -16.312 -6.105 1 82.62 30 GLY B O 1
ATOM 2331 N N . GLU B 1 31 ? -18.625 -18.547 -6.488 1 84.44 31 GLU B N 1
ATOM 2332 C CA . GLU B 1 31 ? -17.172 -18.5 -6.344 1 84.44 31 GLU B CA 1
ATOM 2333 C C . GLU B 1 31 ? -16.547 -17.641 -7.434 1 84.44 31 GLU B C 1
ATOM 2335 O O . GLU B 1 31 ? -15.656 -16.844 -7.156 1 84.44 31 GLU B O 1
ATOM 2340 N N . SER B 1 32 ? -17 -17.766 -8.617 1 82.44 32 SER B N 1
ATOM 2341 C CA . SER B 1 32 ? -16.484 -16.938 -9.703 1 82.44 32 SER B CA 1
ATOM 2342 C C . SER B 1 32 ? -16.703 -15.461 -9.43 1 82.44 32 SER B C 1
ATOM 2344 O O . SER B 1 32 ? -15.828 -14.633 -9.695 1 82.44 32 SER B O 1
ATOM 2346 N N . ALA B 1 33 ? -17.812 -15.195 -8.859 1 83.38 33 ALA B N 1
ATOM 2347 C CA . ALA B 1 33 ? -18.141 -13.805 -8.531 1 83.38 33 ALA B CA 1
ATOM 2348 C C . ALA B 1 33 ? -17.188 -13.266 -7.457 1 83.38 33 ALA B C 1
ATOM 2350 O O . ALA B 1 33 ? -16.766 -12.102 -7.523 1 83.38 33 ALA B O 1
ATOM 2351 N N . ARG B 1 34 ? -16.922 -14.078 -6.496 1 84.12 34 ARG B N 1
ATOM 2352 C CA . ARG B 1 34 ? -16 -13.672 -5.445 1 84.12 34 ARG B CA 1
ATOM 2353 C C . ARG B 1 34 ? -14.609 -13.398 -6.012 1 84.12 34 ARG B C 1
ATOM 2355 O O . ARG B 1 34 ? -13.992 -12.383 -5.688 1 84.12 34 ARG B O 1
ATOM 2362 N N . ILE B 1 35 ? -14.133 -14.25 -6.844 1 83.38 35 ILE B N 1
ATOM 2363 C CA . ILE B 1 35 ? -12.828 -14.109 -7.48 1 83.38 35 ILE B CA 1
ATOM 2364 C C . ILE B 1 35 ? -12.805 -12.828 -8.32 1 83.38 35 ILE B C 1
ATOM 2366 O O . ILE B 1 35 ? -11.82 -12.086 -8.297 1 83.38 35 ILE B O 1
ATOM 2370 N N . ASP B 1 36 ? -13.891 -12.555 -8.922 1 87.12 36 ASP B N 1
ATOM 2371 C CA . ASP B 1 36 ? -13.992 -11.367 -9.758 1 87.12 36 ASP B CA 1
ATOM 2372 C C . ASP B 1 36 ? -13.922 -10.094 -8.914 1 87.12 36 ASP B C 1
ATOM 2374 O O . ASP B 1 36 ? -13.391 -9.078 -9.367 1 87.12 36 ASP B O 1
ATOM 2378 N N . LEU B 1 37 ? -14.438 -10.156 -7.754 1 86.12 37 LEU B N 1
ATOM 2379 C CA . LEU B 1 37 ? -14.352 -9.016 -6.852 1 86.12 37 LEU B CA 1
ATOM 2380 C C . LEU B 1 37 ? -12.906 -8.734 -6.465 1 86.12 37 LEU B C 1
ATOM 2382 O O . LEU B 1 37 ? -12.492 -7.578 -6.391 1 86.12 37 LEU B O 1
ATOM 2386 N N . GLY B 1 38 ? -12.156 -9.773 -6.234 1 90.31 38 GLY B N 1
ATOM 2387 C CA . GLY B 1 38 ? -10.734 -9.602 -6.012 1 90.31 38 GLY B CA 1
ATOM 2388 C C . GLY B 1 38 ? -10.008 -9 -7.199 1 90.31 38 GLY B C 1
ATOM 2389 O O . GLY B 1 38 ? -9.18 -8.102 -7.039 1 90.31 38 GLY B O 1
ATOM 2390 N N . ALA B 1 39 ? -10.414 -9.484 -8.336 1 88.94 39 ALA B N 1
ATOM 2391 C CA . ALA B 1 39 ? -9.836 -8.977 -9.578 1 88.94 39 ALA B CA 1
ATOM 2392 C C . ALA B 1 39 ? -10.109 -7.484 -9.742 1 88.94 39 ALA B C 1
ATOM 2394 O O . ALA B 1 39 ? -9.203 -6.707 -10.047 1 88.94 39 ALA B O 1
ATOM 2395 N N . LEU B 1 40 ? -11.312 -7.152 -9.492 1 87.69 40 LEU B N 1
ATOM 2396 C CA . LEU B 1 40 ? -11.703 -5.75 -9.602 1 87.69 40 LEU B CA 1
ATOM 2397 C C . LEU B 1 40 ? -10.898 -4.879 -8.648 1 87.69 40 LEU B C 1
ATOM 2399 O O . LEU B 1 40 ? -10.547 -3.746 -8.984 1 87.69 40 LEU B O 1
ATOM 2403 N N . THR B 1 41 ? -10.57 -5.426 -7.586 1 94.62 41 THR B N 1
ATOM 2404 C CA . THR B 1 41 ? -9.852 -4.68 -6.559 1 94.62 41 THR B CA 1
ATOM 2405 C C . THR B 1 41 ? -8.391 -4.5 -6.945 1 94.62 41 THR B C 1
ATOM 2407 O O . THR B 1 41 ? -7.816 -3.43 -6.738 1 94.62 41 THR B O 1
ATOM 2410 N N . TYR B 1 42 ? -7.789 -5.52 -7.578 1 97.31 42 TYR B N 1
ATOM 2411 C CA . TYR B 1 42 ? -6.332 -5.512 -7.625 1 97.31 42 TYR B CA 1
ATOM 2412 C C . TYR B 1 42 ? -5.832 -5.496 -9.062 1 97.31 42 TYR B C 1
ATOM 2414 O O . TYR B 1 42 ? -4.652 -5.238 -9.32 1 97.31 42 TYR B O 1
ATOM 2422 N N . ASP B 1 43 ? -6.672 -5.719 -10.109 1 97.19 43 ASP B N 1
ATOM 2423 C CA . ASP B 1 43 ? -6.246 -5.84 -11.5 1 97.19 43 ASP B CA 1
ATOM 2424 C C . ASP B 1 43 ? -5.527 -4.574 -11.961 1 97.19 43 ASP B C 1
ATOM 2426 O O . ASP B 1 43 ? -4.469 -4.648 -12.594 1 97.19 43 ASP B O 1
ATOM 2430 N N . PRO B 1 44 ? -6.102 -3.395 -11.625 1 95.5 44 PRO B N 1
ATOM 2431 C CA . PRO B 1 44 ? -5.43 -2.199 -12.133 1 95.5 44 PRO B CA 1
ATOM 2432 C C . PRO B 1 44 ? -3.986 -2.082 -11.656 1 95.5 44 PRO B C 1
ATOM 2434 O O . PRO B 1 44 ? -3.092 -1.77 -12.445 1 95.5 44 PRO B O 1
ATOM 2437 N N . LEU B 1 45 ? -3.787 -2.387 -10.445 1 96.5 45 LEU B N 1
ATOM 2438 C CA . LEU B 1 45 ? -2.438 -2.297 -9.891 1 96.5 45 LEU B CA 1
ATOM 2439 C C . LEU B 1 45 ? -1.545 -3.395 -10.461 1 96.5 45 LEU B C 1
ATOM 2441 O O . LEU B 1 45 ? -0.378 -3.152 -10.773 1 96.5 45 LEU B O 1
ATOM 2445 N N . THR B 1 46 ? -2.078 -4.543 -10.57 1 98.12 46 THR B N 1
ATOM 2446 C CA . THR B 1 46 ? -1.333 -5.676 -11.117 1 98.12 46 THR B CA 1
ATOM 2447 C C . THR B 1 46 ? -0.884 -5.391 -12.547 1 98.12 46 THR B C 1
ATOM 2449 O O . THR B 1 46 ? 0.298 -5.523 -12.867 1 98.12 46 THR B O 1
ATOM 2452 N N . LEU B 1 47 ? -1.771 -4.922 -13.352 1 97.94 47 LEU B N 1
ATOM 2453 C CA . LEU B 1 47 ? -1.468 -4.707 -14.758 1 97.94 47 LEU B CA 1
ATOM 2454 C C . LEU B 1 47 ? -0.502 -3.537 -14.938 1 97.94 47 LEU B C 1
ATOM 2456 O O . LEU B 1 47 ? 0.373 -3.574 -15.805 1 97.94 47 LEU B O 1
ATOM 2460 N N . ALA B 1 48 ? -0.677 -2.527 -14.117 1 97.06 48 ALA B N 1
ATOM 2461 C CA . ALA B 1 48 ? 0.256 -1.403 -14.164 1 97.06 48 ALA B CA 1
ATOM 2462 C C . ALA B 1 48 ? 1.681 -1.86 -13.867 1 97.06 48 ALA B C 1
ATOM 2464 O O . ALA B 1 48 ? 2.623 -1.472 -14.562 1 97.06 48 ALA B O 1
ATOM 2465 N N . ARG B 1 49 ? 1.809 -2.682 -12.875 1 98.06 49 ARG B N 1
ATOM 2466 C CA . ARG B 1 49 ? 3.135 -3.168 -12.516 1 98.06 49 ARG B CA 1
ATOM 2467 C C . ARG B 1 49 ? 3.705 -4.07 -13.602 1 98.06 49 ARG B C 1
ATOM 2469 O O . ARG B 1 49 ? 4.887 -3.967 -13.945 1 98.06 49 ARG B O 1
ATOM 2476 N N . LEU B 1 50 ? 2.906 -4.941 -14.18 1 98.69 50 LEU B N 1
ATOM 2477 C CA . LEU B 1 50 ? 3.375 -5.84 -15.227 1 98.69 50 LEU B CA 1
ATOM 2478 C C . LEU B 1 50 ? 3.857 -5.051 -16.438 1 98.69 50 LEU B C 1
ATOM 2480 O O . LEU B 1 50 ? 4.895 -5.371 -17.031 1 98.69 50 LEU B O 1
ATOM 2484 N N . ARG B 1 51 ? 3.172 -4.008 -16.766 1 98.06 51 ARG B N 1
ATOM 2485 C CA . ARG B 1 51 ? 3.568 -3.158 -17.891 1 98.06 51 ARG B CA 1
ATOM 2486 C C . ARG B 1 51 ? 4.871 -2.426 -17.578 1 98.06 51 ARG B C 1
ATOM 2488 O O . ARG B 1 51 ? 5.75 -2.328 -18.453 1 98.06 51 ARG B O 1
ATOM 2495 N N . GLN B 1 52 ? 4.949 -1.957 -16.406 1 97.12 52 GLN B N 1
ATOM 2496 C CA . GLN B 1 52 ? 6.16 -1.249 -16 1 97.12 52 GLN B CA 1
ATOM 2497 C C . GLN B 1 52 ? 7.375 -2.174 -16.031 1 97.12 52 GLN B C 1
ATOM 2499 O O . GLN B 1 52 ? 8.5 -1.722 -16.25 1 97.12 52 GLN B O 1
ATOM 2504 N N . LEU B 1 53 ? 7.098 -3.447 -15.883 1 98.06 53 LEU B N 1
ATOM 2505 C CA . LEU B 1 53 ? 8.18 -4.426 -15.875 1 98.06 53 LEU B CA 1
ATOM 2506 C C . LEU B 1 53 ? 8.508 -4.879 -17.297 1 98.06 53 LEU B C 1
ATOM 2508 O O . LEU B 1 53 ? 9.406 -5.691 -17.5 1 98.06 53 LEU B O 1
ATOM 2512 N N . GLY B 1 54 ? 7.746 -4.457 -18.281 1 97.81 54 GLY B N 1
ATOM 2513 C CA . GLY B 1 54 ? 8.141 -4.648 -19.672 1 97.81 54 GLY B CA 1
ATOM 2514 C C . GLY B 1 54 ? 7.176 -5.531 -20.453 1 97.81 54 GLY B C 1
ATOM 2515 O O . GLY B 1 54 ? 7.34 -5.73 -21.656 1 97.81 54 GLY B O 1
ATOM 2516 N N . ALA B 1 55 ? 6.121 -6.051 -19.797 1 98.56 55 ALA B N 1
ATOM 2517 C CA . ALA B 1 55 ? 5.184 -6.91 -20.516 1 98.56 55 ALA B CA 1
ATOM 2518 C C . ALA B 1 55 ? 4.602 -6.191 -21.734 1 98.56 55 ALA B C 1
ATOM 2520 O O . ALA B 1 55 ? 3.971 -5.141 -21.594 1 98.56 55 ALA B O 1
ATOM 2521 N N . GLY B 1 56 ? 4.812 -6.816 -22.859 1 98.25 56 GLY B N 1
ATOM 2522 C CA . GLY B 1 56 ? 4.395 -6.188 -24.094 1 98.25 56 GLY B CA 1
ATOM 2523 C C . GLY B 1 56 ? 4.574 -7.082 -25.312 1 98.25 56 GLY B C 1
ATOM 2524 O O . GLY B 1 56 ? 4.77 -8.289 -25.172 1 98.25 56 GLY B O 1
ATOM 2525 N N . PRO B 1 57 ? 4.496 -6.477 -26.484 1 98.12 57 PRO B N 1
ATOM 2526 C CA . PRO B 1 57 ? 4.539 -7.246 -27.734 1 98.12 57 PRO B CA 1
ATOM 2527 C C . PRO B 1 57 ? 5.727 -8.203 -27.797 1 98.12 57 PRO B C 1
ATOM 2529 O O . PRO B 1 57 ? 6.848 -7.828 -27.438 1 98.12 57 PRO B O 1
ATOM 2532 N N . GLY B 1 58 ? 5.441 -9.414 -28.172 1 97.69 58 GLY B N 1
ATOM 2533 C CA . GLY B 1 58 ? 6.473 -10.422 -28.344 1 97.69 58 GLY B CA 1
ATOM 2534 C C . GLY B 1 58 ? 6.652 -11.305 -27.125 1 97.69 58 GLY B C 1
ATOM 2535 O O . GLY B 1 58 ? 7.246 -12.383 -27.203 1 97.69 58 GLY B O 1
ATOM 2536 N N . TRP B 1 59 ? 6.148 -10.867 -25.984 1 98.12 59 TRP B N 1
ATOM 2537 C CA . TRP B 1 59 ? 6.371 -11.609 -24.75 1 98.12 59 TRP B CA 1
ATOM 2538 C C . TRP B 1 59 ? 5.504 -12.867 -24.703 1 98.12 59 TRP B C 1
ATOM 2540 O O . TRP B 1 59 ? 4.332 -12.828 -25.078 1 98.12 59 TRP B O 1
ATOM 2550 N N . ARG B 1 60 ? 6.102 -13.953 -24.266 1 98.06 60 ARG B N 1
ATOM 2551 C CA . ARG B 1 60 ? 5.387 -15.164 -23.859 1 98.06 60 ARG B CA 1
ATOM 2552 C C . ARG B 1 60 ? 5.227 -15.234 -22.344 1 98.06 60 ARG B C 1
ATOM 2554 O O . ARG B 1 60 ? 6.219 -15.227 -21.609 1 98.06 60 ARG B O 1
ATOM 2561 N N . CYS B 1 61 ? 3.984 -15.352 -21.875 1 98.69 61 CYS B N 1
ATOM 2562 C CA . CYS B 1 61 ? 3.699 -15.227 -20.453 1 98.69 61 CYS B CA 1
ATOM 2563 C C . CYS B 1 61 ? 3.037 -16.5 -19.922 1 98.69 61 CYS B C 1
ATOM 2565 O O . CYS B 1 61 ? 2.318 -17.172 -20.656 1 98.69 61 CYS B O 1
ATOM 2567 N N . LEU B 1 62 ? 3.373 -16.812 -18.688 1 98.44 62 LEU B N 1
ATOM 2568 C CA . LEU B 1 62 ? 2.672 -17.828 -17.922 1 98.44 62 LEU B CA 1
ATOM 2569 C C . LEU B 1 62 ? 1.912 -17.219 -16.75 1 98.44 62 LEU B C 1
ATOM 2571 O O . LEU B 1 62 ? 2.5 -16.516 -15.93 1 98.44 62 LEU B O 1
ATOM 2575 N N . ASP B 1 63 ? 0.626 -17.406 -16.703 1 98.38 63 ASP B N 1
ATOM 2576 C CA . ASP B 1 63 ? -0.227 -16.984 -15.602 1 98.38 63 ASP B CA 1
ATOM 2577 C C . ASP B 1 63 ? -0.66 -18.188 -14.758 1 98.38 63 ASP B C 1
ATOM 2579 O O . ASP B 1 63 ? -1.512 -18.969 -15.18 1 98.38 63 ASP B O 1
ATOM 2583 N N . VAL B 1 64 ? -0.07 -18.328 -13.57 1 97.75 64 VAL B N 1
ATOM 2584 C CA . VAL B 1 64 ? -0.287 -19.453 -12.672 1 97.75 64 VAL B CA 1
ATOM 2585 C C . VAL B 1 64 ? -1.44 -19.156 -11.719 1 97.75 64 VAL B C 1
ATOM 2587 O O . VAL B 1 64 ? -1.421 -18.141 -11.016 1 97.75 64 VAL B O 1
ATOM 2590 N N . GLY B 1 65 ? -2.355 -20.109 -11.617 1 96.44 65 GLY B N 1
ATOM 2591 C CA . GLY B 1 65 ? -3.576 -19.797 -10.898 1 96.44 65 GLY B CA 1
ATOM 2592 C C . GLY B 1 65 ? -4.398 -18.703 -11.555 1 96.44 65 GLY B C 1
ATOM 2593 O O . GLY B 1 65 ? -4.785 -17.734 -10.906 1 96.44 65 GLY B O 1
ATOM 2594 N N . ALA B 1 66 ? -4.773 -18.938 -12.797 1 96.19 66 ALA B N 1
ATOM 2595 C CA . ALA B 1 66 ? -5.289 -17.859 -13.648 1 96.19 66 ALA B CA 1
ATOM 2596 C C . ALA B 1 66 ? -6.742 -17.531 -13.305 1 96.19 66 ALA B C 1
ATOM 2598 O O . ALA B 1 66 ? -7.266 -16.5 -13.711 1 96.19 66 ALA B O 1
ATOM 2599 N N . GLY B 1 67 ? -7.434 -18.391 -12.562 1 92.94 67 GLY B N 1
ATOM 2600 C CA . GLY B 1 67 ? -8.805 -18.125 -12.148 1 92.94 67 GLY B CA 1
ATOM 2601 C C . GLY B 1 67 ? -9.734 -17.844 -13.305 1 92.94 67 GLY B C 1
ATOM 2602 O O . GLY B 1 67 ? -9.812 -18.625 -14.258 1 92.94 67 GLY B O 1
ATOM 2603 N N . THR B 1 68 ? -10.375 -16.75 -13.305 1 91.19 68 THR B N 1
ATOM 2604 C CA . THR B 1 68 ? -11.305 -16.391 -14.375 1 91.19 68 THR B CA 1
ATOM 2605 C C . THR B 1 68 ? -10.57 -15.758 -15.547 1 91.19 68 THR B C 1
ATOM 2607 O O . THR B 1 68 ? -11.188 -15.406 -16.562 1 91.19 68 THR B O 1
ATOM 2610 N N . GLY B 1 69 ? -9.328 -15.516 -15.438 1 95.25 69 GLY B N 1
ATOM 2611 C CA . GLY B 1 69 ? -8.461 -15.156 -16.547 1 95.25 69 GLY B CA 1
ATOM 2612 C C . GLY B 1 69 ? -8.367 -13.656 -16.766 1 95.25 69 GLY B C 1
ATOM 2613 O O . GLY B 1 69 ? -8 -13.211 -17.859 1 95.25 69 GLY B O 1
ATOM 2614 N N . THR B 1 70 ? -8.68 -12.844 -15.789 1 95.31 70 THR B N 1
ATOM 2615 C CA . THR B 1 70 ? -8.711 -11.398 -16 1 95.31 70 THR B CA 1
ATOM 2616 C C . THR B 1 70 ? -7.32 -10.859 -16.312 1 95.31 70 THR B C 1
ATOM 2618 O O . THR B 1 70 ? -7.145 -10.07 -17.234 1 95.31 70 THR B O 1
ATOM 2621 N N . VAL B 1 71 ? -6.316 -11.328 -15.633 1 97.81 71 VAL B N 1
ATOM 2622 C CA . VAL B 1 71 ? -4.961 -10.844 -15.867 1 97.81 71 VAL B CA 1
ATOM 2623 C C . VAL B 1 71 ? -4.453 -11.375 -17.203 1 97.81 71 VAL B C 1
ATOM 2625 O O . VAL B 1 71 ? -3.885 -10.625 -18 1 97.81 71 VAL B O 1
ATOM 2628 N N . ALA B 1 72 ? -4.688 -12.609 -17.469 1 98 72 ALA B N 1
ATOM 2629 C CA . ALA B 1 72 ? -4.258 -13.219 -18.719 1 98 72 ALA B CA 1
ATOM 2630 C C . ALA B 1 72 ? -4.832 -12.469 -19.922 1 98 72 ALA B C 1
ATOM 2632 O O . ALA B 1 72 ? -4.105 -12.133 -20.859 1 98 72 ALA B O 1
ATOM 2633 N N . ARG B 1 73 ? -6.086 -12.211 -19.875 1 97.88 73 ARG B N 1
ATOM 2634 C CA . ARG B 1 73 ? -6.766 -11.547 -20.969 1 97.88 73 ARG B CA 1
ATOM 2635 C C . ARG B 1 73 ? -6.285 -10.102 -21.125 1 97.88 73 ARG B C 1
ATOM 2637 O O . ARG B 1 73 ? -6.125 -9.609 -22.234 1 97.88 73 ARG B O 1
ATOM 2644 N N . ALA B 1 74 ? -6.109 -9.414 -20.016 1 97.81 74 ALA B N 1
ATOM 2645 C CA . ALA B 1 74 ? -5.629 -8.039 -20.062 1 97.81 74 ALA B CA 1
ATOM 2646 C C . ALA B 1 74 ? -4.215 -7.973 -20.625 1 97.81 74 ALA B C 1
ATOM 2648 O O . ALA B 1 74 ? -3.869 -7.027 -21.344 1 97.81 74 ALA B O 1
ATOM 2649 N N . LEU B 1 75 ? -3.375 -8.93 -20.312 1 98.5 75 LEU B N 1
ATOM 2650 C CA . LEU B 1 75 ? -2.033 -8.992 -20.875 1 98.5 75 LEU B CA 1
ATOM 2651 C C . LEU B 1 75 ? -2.086 -9.055 -22.391 1 98.5 75 LEU B C 1
ATOM 2653 O O . LEU B 1 75 ? -1.293 -8.406 -23.078 1 98.5 75 LEU B O 1
ATOM 2657 N N . LEU B 1 76 ? -3.008 -9.797 -22.891 1 98.25 76 LEU B N 1
ATOM 2658 C CA . LEU B 1 76 ? -3.158 -9.953 -24.328 1 98.25 76 LEU B CA 1
ATOM 2659 C C . LEU B 1 76 ? -3.768 -8.695 -24.953 1 98.25 76 LEU B C 1
ATOM 2661 O O . LEU B 1 76 ? -3.225 -8.141 -25.906 1 98.25 76 LEU B O 1
ATOM 2665 N N . ARG B 1 77 ? -4.801 -8.148 -24.344 1 97.44 77 ARG B N 1
ATOM 2666 C CA . ARG B 1 77 ? -5.609 -7.102 -24.969 1 97.44 77 ARG B CA 1
ATOM 2667 C C . ARG B 1 77 ? -4.973 -5.73 -24.766 1 97.44 77 ARG B C 1
ATOM 2669 O O . ARG B 1 77 ? -5.043 -4.871 -25.641 1 97.44 77 ARG B O 1
ATOM 2676 N N . GLU B 1 78 ? -4.484 -5.562 -23.609 1 97.44 78 GLU B N 1
ATOM 2677 C CA . GLU B 1 78 ? -4.031 -4.223 -23.25 1 97.44 78 GLU B CA 1
ATOM 2678 C C . GLU B 1 78 ? -2.516 -4.094 -23.391 1 97.44 78 GLU B C 1
ATOM 2680 O O . GLU B 1 78 ? -2.016 -3.1 -23.906 1 97.44 78 GLU B O 1
ATOM 2685 N N . ALA B 1 79 ? -1.811 -5.086 -22.938 1 97.44 79 ALA B N 1
ATOM 2686 C CA . ALA B 1 79 ? -0.354 -5 -22.984 1 97.44 79 ALA B CA 1
ATOM 2687 C C . ALA B 1 79 ? 0.177 -5.492 -24.328 1 97.44 79 ALA B C 1
ATOM 2689 O O . ALA B 1 79 ? 1.326 -5.219 -24.688 1 97.44 79 ALA B O 1
ATOM 2690 N N . GLY B 1 80 ? -0.595 -6.312 -25.047 1 98 80 GLY B N 1
ATOM 2691 C CA . GLY B 1 80 ? -0.251 -6.742 -26.391 1 98 80 GLY B CA 1
ATOM 2692 C C . GLY B 1 80 ? 0.79 -7.844 -26.422 1 98 80 GLY B C 1
ATOM 2693 O O . GLY B 1 80 ? 1.597 -7.922 -27.344 1 98 80 GLY B O 1
ATOM 2694 N N . VAL B 1 81 ? 0.823 -8.648 -25.391 1 98.44 81 VAL B N 1
ATOM 2695 C CA . VAL B 1 81 ? 1.784 -9.75 -25.375 1 98.44 81 VAL B CA 1
ATOM 2696 C C . VAL B 1 81 ? 1.425 -10.773 -26.453 1 98.44 81 VAL B C 1
ATOM 2698 O O . VAL B 1 81 ? 0.297 -10.789 -26.953 1 98.44 81 VAL B O 1
ATOM 2701 N N . ALA B 1 82 ? 2.436 -11.641 -26.797 1 97.88 82 ALA B N 1
ATOM 2702 C CA . ALA B 1 82 ? 2.25 -12.578 -27.906 1 97.88 82 ALA B CA 1
ATOM 2703 C C . ALA B 1 82 ? 1.4 -13.773 -27.469 1 97.88 82 ALA B C 1
ATOM 2705 O O . ALA B 1 82 ? 0.558 -14.242 -28.234 1 97.88 82 ALA B O 1
ATOM 2706 N N . GLU B 1 83 ? 1.621 -14.203 -26.266 1 97.62 83 GLU B N 1
ATOM 2707 C CA . GLU B 1 83 ? 0.945 -15.406 -25.781 1 97.62 83 GLU B CA 1
ATOM 2708 C C . GLU B 1 83 ? 0.855 -15.422 -24.266 1 97.62 83 GLU B C 1
ATOM 2710 O O . GLU B 1 83 ? 1.766 -14.953 -23.578 1 97.62 83 GLU B O 1
ATOM 2715 N N . VAL B 1 84 ? -0.258 -15.938 -23.797 1 98.25 84 VAL B N 1
ATOM 2716 C CA . VAL B 1 84 ? -0.409 -16.219 -22.375 1 98.25 84 VAL B CA 1
ATOM 2717 C C . VAL B 1 84 ? -0.871 -17.656 -22.172 1 98.25 84 VAL B C 1
ATOM 2719 O O . VAL B 1 84 ? -1.961 -18.031 -22.609 1 98.25 84 VAL B O 1
ATOM 2722 N N . VAL B 1 85 ? 0.013 -18.438 -21.625 1 97.5 85 VAL B N 1
ATOM 2723 C CA . VAL B 1 85 ? -0.408 -19.734 -21.094 1 97.5 85 VAL B CA 1
ATOM 2724 C C . VAL B 1 85 ? -1.029 -19.531 -19.703 1 97.5 85 VAL B C 1
ATOM 2726 O O . VAL B 1 85 ? -0.359 -19.078 -18.781 1 97.5 85 VAL B O 1
ATOM 2729 N N . ALA B 1 86 ? -2.299 -19.828 -19.578 1 97.62 86 ALA B N 1
ATOM 2730 C CA . ALA B 1 86 ? -3.031 -19.672 -18.328 1 97.62 86 ALA B CA 1
ATOM 2731 C C . ALA B 1 86 ? -3.277 -21.016 -17.656 1 97.62 86 ALA B C 1
ATOM 2733 O O . ALA B 1 86 ? -4.086 -21.828 -18.141 1 97.62 86 ALA B O 1
ATOM 2734 N N . ALA B 1 87 ? -2.605 -21.219 -16.562 1 96.69 87 ALA B N 1
ATOM 2735 C CA . ALA B 1 87 ? -2.676 -22.516 -15.891 1 96.69 87 ALA B CA 1
ATOM 2736 C C . ALA B 1 87 ? -3.525 -22.422 -14.625 1 96.69 87 ALA B C 1
ATOM 2738 O O . ALA B 1 87 ? -3.369 -21.484 -13.828 1 96.69 87 ALA B O 1
ATOM 2739 N N . ASP B 1 88 ? -4.41 -23.312 -14.453 1 95.19 88 ASP B N 1
ATOM 2740 C CA . ASP B 1 88 ? -5.23 -23.453 -13.25 1 95.19 88 ASP B CA 1
ATOM 2741 C C . ASP B 1 88 ? -5.707 -24.891 -13.086 1 95.19 88 ASP B C 1
ATOM 2743 O O . ASP B 1 88 ? -5.684 -25.688 -14.039 1 95.19 88 ASP B O 1
ATOM 2747 N N . ARG B 1 89 ? -6.078 -25.25 -11.859 1 93.12 89 ARG B N 1
ATOM 2748 C CA . ARG B 1 89 ? -6.625 -26.594 -11.625 1 93.12 89 ARG B CA 1
ATOM 2749 C C . ARG B 1 89 ? -8.016 -26.719 -12.234 1 93.12 89 ARG B C 1
ATOM 2751 O O . ARG B 1 89 ? -8.477 -27.828 -12.508 1 93.12 89 ARG B O 1
ATOM 2758 N N . ASP B 1 90 ? -8.695 -25.609 -12.32 1 90.38 90 ASP B N 1
ATOM 2759 C CA . ASP B 1 90 ? -9.992 -25.516 -12.977 1 90.38 90 ASP B CA 1
ATOM 2760 C C . ASP B 1 90 ? -9.977 -24.453 -14.078 1 90.38 90 ASP B C 1
ATOM 2762 O O . ASP B 1 90 ? -9.789 -23.266 -13.812 1 90.38 90 ASP B O 1
ATOM 2766 N N . ILE B 1 91 ? -10.195 -24.906 -15.328 1 92.75 91 ILE B N 1
ATOM 2767 C CA . ILE B 1 91 ? -10.008 -23.984 -16.438 1 92.75 91 ILE B CA 1
ATOM 2768 C C . ILE B 1 91 ? -11.344 -23.734 -17.141 1 92.75 91 ILE B C 1
ATOM 2770 O O . ILE B 1 91 ? -11.375 -23.297 -18.297 1 92.75 91 ILE B O 1
ATOM 2774 N N . ARG B 1 92 ? -12.422 -24 -16.531 1 89.25 92 ARG B N 1
ATOM 2775 C CA . ARG B 1 92 ? -13.734 -23.844 -17.156 1 89.25 92 ARG B CA 1
ATOM 2776 C C . ARG B 1 92 ? -13.977 -22.406 -17.594 1 89.25 92 ARG B C 1
ATOM 2778 O O . ARG B 1 92 ? -14.43 -22.156 -18.703 1 89.25 92 ARG B O 1
ATOM 2785 N N . PHE B 1 93 ? -13.586 -21.531 -16.734 1 86.69 93 PHE B N 1
ATOM 2786 C CA . PHE B 1 93 ? -13.828 -20.125 -17.016 1 86.69 93 PHE B CA 1
ATOM 2787 C C . PHE B 1 93 ? -12.914 -19.625 -18.125 1 86.69 93 PHE B C 1
ATOM 2789 O O . PHE B 1 93 ? -13.281 -18.734 -18.891 1 86.69 93 PHE B O 1
ATOM 2796 N N . LEU B 1 94 ? -11.781 -20.203 -18.25 1 91.44 94 LEU B N 1
ATOM 2797 C CA . LEU B 1 94 ? -10.812 -19.828 -19.281 1 91.44 94 LEU B CA 1
ATOM 2798 C C . LEU B 1 94 ? -11.234 -20.344 -20.641 1 91.44 94 LEU B C 1
ATOM 2800 O O . LEU B 1 94 ? -11.07 -19.641 -21.656 1 91.44 94 LEU B O 1
ATOM 2804 N N . ARG B 1 95 ? -11.836 -21.422 -20.656 1 91.94 95 ARG B N 1
ATOM 2805 C CA . ARG B 1 95 ? -12.234 -22.078 -21.906 1 91.94 95 ARG B CA 1
ATOM 2806 C C . ARG B 1 95 ? -13.516 -21.453 -22.469 1 91.94 95 ARG B C 1
ATOM 2808 O O . ARG B 1 95 ? -13.734 -21.453 -23.672 1 91.94 95 ARG B O 1
ATOM 2815 N N . ASP B 1 96 ? -14.266 -20.938 -21.578 1 88.38 96 ASP B N 1
ATOM 2816 C CA . ASP B 1 96 ? -15.57 -20.422 -21.953 1 88.38 96 ASP B CA 1
ATOM 2817 C C . ASP B 1 96 ? -15.445 -19.156 -22.812 1 88.38 96 ASP B C 1
ATOM 2819 O O . ASP B 1 96 ? -16.375 -18.797 -23.531 1 88.38 96 ASP B O 1
ATOM 2823 N N . ARG B 1 97 ? -14.383 -18.469 -22.734 1 88.75 97 ARG B N 1
ATOM 2824 C CA . ARG B 1 97 ? -14.164 -17.25 -23.516 1 88.75 97 ARG B CA 1
ATOM 2825 C C . ARG B 1 97 ? -12.805 -17.281 -24.203 1 88.75 97 ARG B C 1
ATOM 2827 O O . ARG B 1 97 ? -11.867 -16.609 -23.766 1 88.75 97 ARG B O 1
ATOM 2834 N N . PRO B 1 98 ? -12.82 -17.969 -25.297 1 91.19 98 PRO B N 1
ATOM 2835 C CA . PRO B 1 98 ? -11.539 -18.078 -26.016 1 91.19 98 PRO B CA 1
ATOM 2836 C C . PRO B 1 98 ? -11.039 -16.719 -26.531 1 91.19 98 PRO B C 1
ATOM 2838 O O . PRO B 1 98 ? -11.836 -15.82 -26.797 1 91.19 98 PRO B O 1
ATOM 2841 N N . LEU B 1 99 ? -9.758 -16.562 -26.594 1 94.94 99 LEU B N 1
ATOM 2842 C CA . LEU B 1 99 ? -9.055 -15.375 -27.078 1 94.94 99 LEU B CA 1
ATOM 2843 C C . LEU B 1 99 ? -7.762 -15.766 -27.781 1 94.94 99 LEU B C 1
ATOM 2845 O O . LEU B 1 99 ? -6.992 -16.578 -27.281 1 94.94 99 LEU B O 1
ATOM 2849 N N . PRO B 1 100 ? -7.645 -15.266 -29.062 1 96.38 100 PRO B N 1
ATOM 2850 C CA . PRO B 1 100 ? -6.367 -15.555 -29.719 1 96.38 100 PRO B CA 1
ATOM 2851 C C . PRO B 1 100 ? -5.168 -15.25 -28.828 1 96.38 100 PRO B C 1
ATOM 2853 O O . PRO B 1 100 ? -5.098 -14.172 -28.234 1 96.38 100 PRO B O 1
ATOM 2856 N N . GLY B 1 101 ? -4.262 -16.234 -28.688 1 97.44 101 GLY B N 1
ATOM 2857 C CA . GLY B 1 101 ? -3.062 -16.062 -27.875 1 97.44 101 GLY B CA 1
ATOM 2858 C C . GLY B 1 101 ? -3.205 -16.594 -26.469 1 97.44 101 GLY B C 1
ATOM 2859 O O . GLY B 1 101 ? -2.217 -16.719 -25.734 1 97.44 101 GLY B O 1
ATOM 2860 N N . LEU B 1 102 ? -4.426 -16.859 -26.109 1 97.94 102 LEU B N 1
ATOM 2861 C CA . LEU B 1 102 ? -4.676 -17.438 -24.797 1 97.94 102 LEU B CA 1
ATOM 2862 C C . LEU B 1 102 ? -4.691 -18.953 -24.859 1 97.94 102 LEU B C 1
ATOM 2864 O O . LEU B 1 102 ? -5.457 -19.547 -25.641 1 97.94 102 LEU B O 1
ATOM 2868 N N . THR B 1 103 ? -3.896 -19.625 -24.094 1 96.69 103 THR B N 1
ATOM 2869 C CA . THR B 1 103 ? -3.842 -21.094 -24.047 1 96.69 103 THR B CA 1
ATOM 2870 C C . THR B 1 103 ? -4.141 -21.594 -22.625 1 96.69 103 THR B C 1
ATOM 2872 O O . THR B 1 103 ? -3.256 -21.594 -21.766 1 96.69 103 THR B O 1
ATOM 2875 N N . PRO B 1 104 ? -5.395 -21.969 -22.391 1 96.75 104 PRO B N 1
ATOM 2876 C CA . PRO B 1 104 ? -5.707 -22.562 -21.094 1 96.75 104 PRO B CA 1
ATOM 2877 C C . PRO B 1 104 ? -5.062 -23.922 -20.875 1 96.75 104 PRO B C 1
ATOM 2879 O O . PRO B 1 104 ? -5.074 -24.766 -21.797 1 96.75 104 PRO B O 1
ATOM 2882 N N . VAL B 1 105 ? -4.48 -24.125 -19.719 1 95.69 105 VAL B N 1
ATOM 2883 C CA . VAL B 1 105 ? -3.871 -25.391 -19.375 1 95.69 105 VAL B CA 1
ATOM 2884 C C . VAL B 1 105 ? -4.359 -25.828 -17.984 1 95.69 105 VAL B C 1
ATOM 2886 O O . VAL B 1 105 ? -4.152 -25.125 -17 1 95.69 105 VAL B O 1
ATOM 2889 N N . GLU B 1 106 ? -5.004 -26.953 -17.922 1 95.38 106 GLU B N 1
ATOM 2890 C CA . GLU B 1 106 ? -5.391 -27.531 -16.641 1 95.38 106 GLU B CA 1
ATOM 2891 C C . GLU B 1 106 ? -4.199 -28.188 -15.945 1 95.38 106 GLU B C 1
ATOM 2893 O O . GLU B 1 106 ? -3.682 -29.203 -16.422 1 95.38 106 GLU B O 1
ATOM 2898 N N . ALA B 1 107 ? -3.766 -27.578 -14.852 1 95 107 ALA B N 1
ATOM 2899 C CA . ALA B 1 107 ? -2.545 -28.062 -14.219 1 95 107 ALA B CA 1
ATOM 2900 C C . ALA B 1 107 ? -2.508 -27.688 -12.734 1 95 107 ALA B C 1
ATOM 2902 O O . ALA B 1 107 ? -3.066 -26.672 -12.336 1 95 107 ALA B O 1
ATOM 2903 N N . ASP B 1 108 ? -1.868 -28.547 -12.016 1 93.88 108 ASP B N 1
ATOM 2904 C CA . ASP B 1 108 ? -1.539 -28.312 -10.609 1 93.88 108 ASP B CA 1
ATOM 2905 C C . ASP B 1 108 ? -0.083 -27.891 -10.453 1 93.88 108 ASP B C 1
ATOM 2907 O O . ASP B 1 108 ? 0.833 -28.672 -10.719 1 93.88 108 ASP B O 1
ATOM 2911 N N . VAL B 1 109 ? 0.086 -26.75 -9.969 1 92.81 109 VAL B N 1
ATOM 2912 C CA . VAL B 1 109 ? 1.417 -26.156 -9.875 1 92.81 109 VAL B CA 1
ATOM 2913 C C . VAL B 1 109 ? 2.283 -26.984 -8.93 1 92.81 109 VAL B C 1
ATOM 2915 O O . VAL B 1 109 ? 3.512 -26.984 -9.039 1 92.81 109 VAL B O 1
ATOM 2918 N N . THR B 1 110 ? 1.692 -27.75 -8.031 1 92.62 110 THR B N 1
ATOM 2919 C CA . THR B 1 110 ? 2.453 -28.547 -7.062 1 92.62 110 THR B CA 1
ATOM 2920 C C . THR B 1 110 ? 2.869 -29.875 -7.66 1 92.62 110 THR B C 1
ATOM 2922 O O . THR B 1 110 ? 3.666 -30.609 -7.07 1 92.62 110 THR B O 1
ATOM 2925 N N . SER B 1 111 ? 2.336 -30.172 -8.82 1 92.56 111 SER B N 1
ATOM 2926 C CA . SER B 1 111 ? 2.646 -31.438 -9.484 1 92.56 111 SER B CA 1
ATOM 2927 C C . SER B 1 111 ? 4.062 -31.438 -10.055 1 92.56 111 SER B C 1
ATOM 2929 O O . SER B 1 111 ? 4.531 -30.406 -10.539 1 92.56 111 SER B O 1
ATOM 2931 N N . ASP B 1 112 ? 4.633 -32.562 -10.062 1 89 112 ASP B N 1
ATOM 2932 C CA . ASP B 1 112 ? 5.969 -32.719 -10.625 1 89 112 ASP B CA 1
ATOM 2933 C C . ASP B 1 112 ? 5.961 -32.469 -12.133 1 89 112 ASP B C 1
ATOM 2935 O O . ASP B 1 112 ? 7.004 -32.188 -12.727 1 89 112 ASP B O 1
ATOM 2939 N N . ARG B 1 113 ? 4.82 -32.531 -12.711 1 89.94 113 ARG B N 1
ATOM 2940 C CA . ARG B 1 113 ? 4.707 -32.344 -14.156 1 89.94 113 ARG B CA 1
ATOM 2941 C C . ARG B 1 113 ? 4.691 -30.859 -14.508 1 89.94 113 ARG B C 1
ATOM 2943 O O . ARG B 1 113 ? 4.82 -30.5 -15.68 1 89.94 113 ARG B O 1
ATOM 2950 N N . PHE B 1 114 ? 4.523 -30.016 -13.523 1 93.44 114 PHE B N 1
ATOM 2951 C CA . PHE B 1 114 ? 4.457 -28.578 -13.797 1 93.44 114 PHE B CA 1
ATOM 2952 C C . PHE B 1 114 ? 5.828 -28.031 -14.18 1 93.44 114 PHE B C 1
ATOM 2954 O O . PHE B 1 114 ? 6.59 -27.594 -13.312 1 93.44 114 PHE B O 1
ATOM 2961 N N . GLY B 1 115 ? 6.152 -28.031 -15.344 1 89.38 115 GLY B N 1
ATOM 2962 C CA . GLY B 1 115 ? 7.465 -27.672 -15.852 1 89.38 115 GLY B CA 1
ATOM 2963 C C . GLY B 1 115 ? 7.648 -28 -17.328 1 89.38 115 GLY B C 1
ATOM 2964 O O . GLY B 1 115 ? 6.707 -27.891 -18.109 1 89.38 115 GLY B O 1
ATOM 2965 N N . PRO B 1 116 ? 8.867 -28.281 -17.656 1 83.19 116 PRO B N 1
ATOM 2966 C CA . PRO B 1 116 ? 9.164 -28.516 -19.062 1 83.19 116 PRO B CA 1
ATOM 2967 C C . PRO B 1 116 ? 8.297 -29.625 -19.672 1 83.19 116 PRO B C 1
ATOM 2969 O O . PRO B 1 116 ? 8 -29.594 -20.875 1 83.19 116 PRO B O 1
ATOM 2972 N N . ALA B 1 117 ? 7.91 -30.516 -18.891 1 84.69 117 ALA B N 1
ATOM 2973 C CA . ALA B 1 117 ? 7.047 -31.594 -19.391 1 84.69 117 ALA B CA 1
ATOM 2974 C C . ALA B 1 117 ? 5.711 -31.031 -19.875 1 84.69 117 ALA B C 1
ATOM 2976 O O . ALA B 1 117 ? 5.125 -31.562 -20.828 1 84.69 117 ALA B O 1
ATOM 2977 N N . LEU B 1 118 ? 5.297 -30 -19.281 1 87.69 118 LEU B N 1
ATOM 2978 C CA . LEU B 1 118 ? 3.996 -29.422 -19.594 1 87.69 118 LEU B CA 1
ATOM 2979 C C . LEU B 1 118 ? 4.137 -28.297 -20.594 1 87.69 118 LEU B C 1
ATOM 2981 O O . LEU B 1 118 ? 3.299 -28.141 -21.484 1 87.69 118 LEU B O 1
ATOM 2985 N N . PHE B 1 119 ? 5.156 -27.484 -20.469 1 89.19 119 PHE B N 1
ATOM 2986 C CA . PHE B 1 119 ? 5.23 -26.234 -21.219 1 89.19 119 PHE B CA 1
ATOM 2987 C C . PHE B 1 119 ? 6.258 -26.344 -22.344 1 89.19 119 PHE B C 1
ATOM 2989 O O . PHE B 1 119 ? 6.324 -25.469 -23.219 1 89.19 119 PHE B O 1
ATOM 2996 N N . GLY B 1 120 ? 6.969 -27.453 -22.438 1 82.38 120 GLY B N 1
ATOM 2997 C CA . GLY B 1 120 ? 8.078 -27.562 -23.375 1 82.38 120 GLY B CA 1
ATOM 2998 C C . GLY B 1 120 ? 9.328 -26.844 -22.891 1 82.38 120 GLY B C 1
ATOM 2999 O O . GLY B 1 120 ? 9.359 -26.328 -21.766 1 82.38 120 GLY B O 1
ATOM 3000 N N . PRO B 1 121 ? 10.305 -26.906 -23.781 1 78.19 121 PRO B N 1
ATOM 3001 C CA . PRO B 1 121 ? 11.594 -26.328 -23.391 1 78.19 121 PRO B CA 1
ATOM 3002 C C . PRO B 1 121 ? 11.586 -24.797 -23.375 1 78.19 121 PRO B C 1
ATOM 3004 O O . PRO B 1 121 ? 12.484 -24.172 -22.812 1 78.19 121 PRO B O 1
ATOM 3007 N N . ALA B 1 122 ? 10.547 -24.359 -23.938 1 71.12 122 ALA B N 1
ATOM 3008 C CA . ALA B 1 122 ? 10.516 -22.906 -24 1 71.12 122 ALA B CA 1
ATOM 3009 C C . ALA B 1 122 ? 10.273 -22.297 -22.625 1 71.12 122 ALA B C 1
ATOM 3011 O O . ALA B 1 122 ? 9.555 -22.875 -21.797 1 71.12 122 ALA B O 1
ATOM 3012 N N . ARG B 1 123 ? 10.969 -21.031 -22.531 1 88.69 123 ARG B N 1
ATOM 3013 C CA . ARG B 1 123 ? 10.898 -20.297 -21.281 1 88.69 123 ARG B CA 1
ATOM 3014 C C . ARG B 1 123 ? 10.086 -19.016 -21.438 1 88.69 123 ARG B C 1
ATOM 3016 O O . ARG B 1 123 ? 9.82 -18.578 -22.547 1 88.69 123 ARG B O 1
ATOM 3023 N N . PHE B 1 124 ? 9.531 -18.672 -20.453 1 98.12 124 PHE B N 1
ATOM 3024 C CA . PHE B 1 124 ? 8.609 -17.531 -20.422 1 98.12 124 PHE B CA 1
ATOM 3025 C C . PHE B 1 124 ? 9.352 -16.234 -20.125 1 98.12 124 PHE B C 1
ATOM 3027 O O . PHE B 1 124 ? 10.289 -16.219 -19.328 1 98.12 124 PHE B O 1
ATOM 3034 N N . ASP B 1 125 ? 8.898 -15.148 -20.781 1 98.44 125 ASP B N 1
ATOM 3035 C CA . ASP B 1 125 ? 9.398 -13.812 -20.453 1 98.44 125 ASP B CA 1
ATOM 3036 C C . ASP B 1 125 ? 8.805 -13.312 -19.141 1 98.44 125 ASP B C 1
ATOM 3038 O O . ASP B 1 125 ? 9.406 -12.477 -18.469 1 98.44 125 ASP B O 1
ATOM 3042 N N . LEU B 1 126 ? 7.617 -13.812 -18.859 1 98.81 126 LEU B N 1
ATOM 3043 C CA . LEU B 1 126 ? 6.906 -13.477 -17.641 1 98.81 126 LEU B CA 1
ATOM 3044 C C . LEU B 1 126 ? 6.25 -14.711 -17.031 1 98.81 126 LEU B C 1
ATOM 3046 O O . LEU B 1 126 ? 5.551 -15.453 -17.719 1 98.81 126 LEU B O 1
ATOM 3050 N N . VAL B 1 127 ? 6.539 -14.953 -15.789 1 98.75 127 VAL B N 1
ATOM 3051 C CA . VAL B 1 127 ? 5.762 -15.867 -14.969 1 98.75 127 VAL B CA 1
ATOM 3052 C C . VAL B 1 127 ? 5.066 -15.102 -13.844 1 98.75 127 VAL B C 1
ATOM 3054 O O . VAL B 1 127 ? 5.719 -14.391 -13.078 1 98.75 127 VAL B O 1
ATOM 3057 N N . HIS B 1 128 ? 3.787 -15.227 -13.805 1 98.81 128 HIS B N 1
ATOM 3058 C CA . HIS B 1 128 ? 2.969 -14.469 -12.867 1 98.81 128 HIS B CA 1
ATOM 3059 C C . HIS B 1 128 ? 2.096 -15.391 -12.023 1 98.81 128 HIS B C 1
ATOM 3061 O O . HIS B 1 128 ? 1.536 -16.359 -12.539 1 98.81 128 HIS B O 1
ATOM 3067 N N . ALA B 1 129 ? 2.037 -15.18 -10.758 1 98.69 129 ALA B N 1
ATOM 3068 C CA . ALA B 1 129 ? 1.134 -15.859 -9.828 1 98.69 129 ALA B CA 1
ATOM 3069 C C . ALA B 1 129 ? 0.567 -14.883 -8.805 1 98.69 129 ALA B C 1
ATOM 3071 O O . ALA B 1 129 ? 1.32 -14.203 -8.102 1 98.69 129 ALA B O 1
ATOM 3072 N N . ARG B 1 130 ? -0.726 -14.789 -8.68 1 98.44 130 ARG B N 1
ATOM 3073 C CA . ARG B 1 130 ? -1.362 -13.906 -7.715 1 98.44 130 ARG B CA 1
ATOM 3074 C C . ARG B 1 130 ? -2.375 -14.664 -6.863 1 98.44 130 ARG B C 1
ATOM 3076 O O . ARG B 1 130 ? -3.297 -15.289 -7.391 1 98.44 130 ARG B O 1
ATOM 3083 N N . PHE B 1 131 ? -2.232 -14.547 -5.527 1 97.38 131 PHE B N 1
ATOM 3084 C CA . PHE B 1 131 ? -3.082 -15.172 -4.523 1 97.38 131 PHE B CA 1
ATOM 3085 C C . PHE B 1 131 ? -3.105 -16.688 -4.703 1 97.38 131 PHE B C 1
ATOM 3087 O O . PHE B 1 131 ? -4.168 -17.312 -4.645 1 97.38 131 PHE B O 1
ATOM 3094 N N . VAL B 1 132 ? -1.876 -17.25 -4.945 1 97.38 132 VAL B N 1
ATOM 3095 C CA . VAL B 1 132 ? -1.729 -18.688 -5.168 1 97.38 132 VAL B CA 1
ATOM 3096 C C . VAL B 1 132 ? -0.804 -19.281 -4.109 1 97.38 132 VAL B C 1
ATOM 3098 O O . VAL B 1 132 ? -1.199 -20.188 -3.369 1 97.38 132 VAL B O 1
ATOM 3101 N N . LEU B 1 133 ? 0.397 -18.703 -3.959 1 97.94 133 LEU B N 1
ATOM 3102 C CA . LEU B 1 133 ? 1.437 -19.328 -3.148 1 97.94 133 LEU B CA 1
ATOM 3103 C C . LEU B 1 133 ? 1.058 -19.312 -1.672 1 97.94 133 LEU B C 1
ATOM 3105 O O . LEU B 1 133 ? 1.474 -20.188 -0.91 1 97.94 133 LEU B O 1
ATOM 3109 N N . MET B 1 134 ? 0.21 -18.391 -1.287 1 97.5 134 MET B N 1
ATOM 3110 C CA . MET B 1 134 ? -0.208 -18.312 0.109 1 97.5 134 MET B CA 1
ATOM 3111 C C . MET B 1 134 ? -1 -19.547 0.52 1 97.5 134 MET B C 1
ATOM 3113 O O . MET B 1 134 ? -1.158 -19.812 1.711 1 97.5 134 MET B O 1
ATOM 3117 N N . HIS B 1 135 ? -1.503 -20.312 -0.406 1 96 135 HIS B N 1
ATOM 3118 C CA . HIS B 1 135 ? -2.307 -21.484 -0.13 1 96 135 HIS B CA 1
ATOM 3119 C C . HIS B 1 135 ? -1.489 -22.766 -0.305 1 96 135 HIS B C 1
ATOM 3121 O O . HIS B 1 135 ? -2.018 -23.875 -0.168 1 96 135 HIS B O 1
ATOM 3127 N N . LEU B 1 136 ? -0.242 -22.672 -0.667 1 94.56 136 LEU B N 1
ATOM 3128 C CA . LEU B 1 136 ? 0.585 -23.828 -0.991 1 94.56 136 LEU B CA 1
ATOM 3129 C C . LEU B 1 136 ? 1.652 -24.047 0.076 1 94.56 136 LEU B C 1
ATOM 3131 O O . LEU B 1 136 ? 2.09 -23.094 0.729 1 94.56 136 LEU B O 1
ATOM 3135 N N . PRO B 1 137 ? 2.006 -25.281 0.157 1 89.62 137 PRO B N 1
ATOM 3136 C CA . PRO B 1 137 ? 3.115 -25.547 1.078 1 89.62 137 PRO B CA 1
ATOM 3137 C C . PRO B 1 137 ? 4.461 -25.094 0.517 1 89.62 137 PRO B C 1
ATOM 3139 O O . PRO B 1 137 ? 4.641 -25.031 -0.703 1 89.62 137 PRO B O 1
ATOM 3142 N N . SER B 1 138 ? 5.387 -24.672 1.27 1 92.12 138 SER B N 1
ATOM 3143 C CA . SER B 1 138 ? 6.777 -24.375 0.958 1 92.12 138 SER B CA 1
ATOM 3144 C C . SER B 1 138 ? 6.879 -23.281 -0.099 1 92.12 138 SER B C 1
ATOM 3146 O O . SER B 1 138 ? 7.367 -23.516 -1.205 1 92.12 138 SER B O 1
ATOM 3148 N N . PRO B 1 139 ? 6.477 -22.109 0.214 1 95.5 139 PRO B N 1
ATOM 3149 C CA . PRO B 1 139 ? 6.562 -21.016 -0.753 1 95.5 139 PRO B CA 1
ATOM 3150 C C . PRO B 1 139 ? 7.953 -20.891 -1.375 1 95.5 139 PRO B C 1
ATOM 3152 O O . PRO B 1 139 ? 8.078 -20.531 -2.549 1 95.5 139 PRO B O 1
ATOM 3155 N N . ALA B 1 140 ? 8.992 -21.203 -0.678 1 96.56 140 ALA B N 1
ATOM 3156 C CA . ALA B 1 140 ? 10.352 -21.125 -1.198 1 96.56 140 ALA B CA 1
ATOM 3157 C C . ALA B 1 140 ? 10.539 -22.062 -2.385 1 96.56 140 ALA B C 1
ATOM 3159 O O . ALA B 1 140 ? 11.086 -21.672 -3.418 1 96.56 140 ALA B O 1
ATOM 3160 N N . ARG B 1 141 ? 10.039 -23.266 -2.277 1 95.75 141 ARG B N 1
ATOM 3161 C CA . ARG B 1 141 ? 10.148 -24.25 -3.354 1 95.75 141 ARG B CA 1
ATOM 3162 C C . ARG B 1 141 ? 9.352 -23.812 -4.574 1 95.75 141 ARG B C 1
ATOM 3164 O O . ARG B 1 141 ? 9.789 -24 -5.711 1 95.75 141 ARG B O 1
ATOM 3171 N N . MET B 1 142 ? 8.172 -23.266 -4.285 1 96.44 142 MET B N 1
ATOM 3172 C CA . MET B 1 142 ? 7.332 -22.812 -5.387 1 96.44 142 MET B CA 1
ATOM 3173 C C . MET B 1 142 ? 7.992 -21.656 -6.137 1 96.44 142 MET B C 1
ATOM 3175 O O . MET B 1 142 ? 7.945 -21.609 -7.367 1 96.44 142 MET B O 1
ATOM 3179 N N . ILE B 1 143 ? 8.617 -20.75 -5.43 1 97.94 143 ILE B N 1
ATOM 3180 C CA . ILE B 1 143 ? 9.312 -19.625 -6.047 1 97.94 143 ILE B CA 1
ATOM 3181 C C . ILE B 1 143 ? 10.469 -20.141 -6.906 1 97.94 143 ILE B C 1
ATOM 3183 O O . ILE B 1 143 ? 10.656 -19.688 -8.039 1 97.94 143 ILE B O 1
ATOM 3187 N N . GLU B 1 144 ? 11.188 -21.125 -6.414 1 96.25 144 GLU B N 1
ATOM 3188 C CA . GLU B 1 144 ? 12.273 -21.719 -7.18 1 96.25 144 GLU B CA 1
ATOM 3189 C C . GLU B 1 144 ? 11.75 -22.375 -8.453 1 96.25 144 GLU B C 1
ATOM 3191 O O . GLU B 1 144 ? 12.328 -22.203 -9.531 1 96.25 144 GLU B O 1
ATOM 3196 N N . ARG B 1 145 ? 10.703 -23.109 -8.289 1 95.25 145 ARG B N 1
ATOM 3197 C CA . ARG B 1 145 ? 10.086 -23.797 -9.422 1 95.25 145 ARG B CA 1
ATOM 3198 C C . ARG B 1 145 ? 9.656 -22.812 -10.492 1 95.25 145 ARG B C 1
ATOM 3200 O O . ARG B 1 145 ? 9.945 -22.984 -11.672 1 95.25 145 ARG B O 1
ATOM 3207 N N . LEU B 1 146 ? 8.977 -21.766 -10.094 1 97.25 146 LEU B N 1
ATOM 3208 C CA . LEU B 1 146 ? 8.469 -20.766 -11.039 1 97.25 146 LEU B CA 1
ATOM 3209 C C . LEU B 1 146 ? 9.625 -20 -11.688 1 97.25 146 LEU B C 1
ATOM 3211 O O . LEU B 1 146 ? 9.578 -19.703 -12.883 1 97.25 146 LEU B O 1
ATOM 3215 N N . ALA B 1 147 ? 10.625 -19.688 -10.906 1 96.81 147 ALA B N 1
ATOM 3216 C CA . ALA B 1 147 ? 11.805 -19.016 -11.438 1 96.81 147 ALA B CA 1
ATOM 3217 C C . ALA 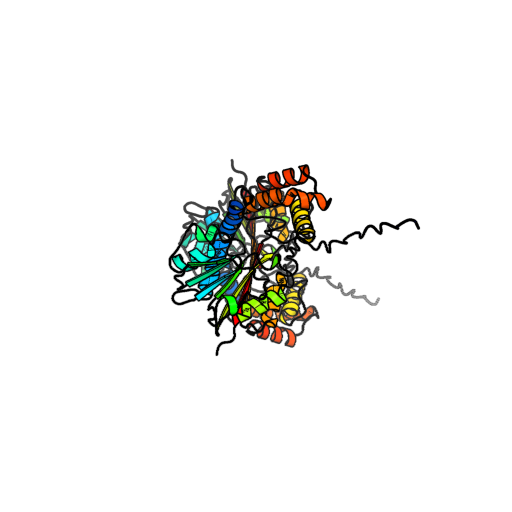B 1 147 ? 12.477 -19.859 -12.516 1 96.81 147 ALA B C 1
ATOM 3219 O O . ALA B 1 147 ? 13.023 -19.312 -13.484 1 96.81 147 ALA B O 1
ATOM 3220 N N . GLY B 1 148 ? 12.43 -21.141 -12.367 1 94.94 148 GLY B N 1
ATOM 3221 C CA . GLY B 1 148 ? 13.047 -22.062 -13.305 1 94.94 148 GLY B CA 1
ATOM 3222 C C . GLY B 1 148 ? 12.367 -22.078 -14.656 1 94.94 148 GLY B C 1
ATOM 3223 O O . GLY B 1 148 ? 12.922 -22.594 -15.633 1 94.94 148 GLY B O 1
ATOM 3224 N N . LEU B 1 149 ? 11.195 -21.531 -14.758 1 96.88 149 LEU B N 1
ATOM 3225 C CA . LEU B 1 149 ? 10.422 -21.547 -15.992 1 96.88 149 LEU B CA 1
ATOM 3226 C C . LEU B 1 149 ? 10.695 -20.297 -16.812 1 96.88 149 LEU B C 1
ATOM 3228 O O . LEU B 1 149 ? 10.195 -20.156 -17.938 1 96.88 149 LEU B O 1
ATOM 3232 N N . LEU B 1 150 ? 11.492 -19.406 -16.281 1 97.44 150 LEU B N 1
ATOM 3233 C CA . LEU B 1 150 ? 11.758 -18.125 -16.938 1 97.44 150 LEU B CA 1
ATOM 3234 C C . LEU B 1 150 ? 12.812 -18.281 -18.016 1 97.44 150 LEU B C 1
ATOM 3236 O O . LEU B 1 150 ? 13.781 -19.031 -17.844 1 97.44 150 LEU B O 1
ATOM 3240 N N . ALA B 1 151 ? 12.672 -17.547 -19.141 1 96.5 151 ALA B N 1
ATOM 3241 C CA . ALA B 1 151 ? 13.766 -17.281 -20.062 1 96.5 151 ALA B CA 1
ATOM 3242 C C . ALA B 1 151 ? 14.82 -16.391 -19.422 1 96.5 151 ALA B C 1
ATOM 3244 O O . ALA B 1 151 ? 14.539 -15.664 -18.469 1 96.5 151 ALA B O 1
ATOM 3245 N N . PRO B 1 152 ? 16.062 -16.5 -19.984 1 95.62 152 PRO B N 1
ATOM 3246 C CA . PRO B 1 152 ? 17.031 -15.523 -19.5 1 95.62 152 PRO B CA 1
ATOM 3247 C C . PRO B 1 152 ? 16.531 -14.086 -19.609 1 95.62 152 PRO B C 1
ATOM 3249 O O . PRO B 1 152 ? 16.016 -13.688 -20.656 1 95.62 152 PRO B O 1
ATOM 3252 N N . GLY B 1 153 ? 16.609 -13.359 -18.516 1 95.94 153 GLY B N 1
ATOM 3253 C CA . GLY B 1 153 ? 16.156 -11.984 -18.5 1 95.94 153 GLY B CA 1
ATOM 3254 C C . GLY B 1 153 ? 14.68 -11.859 -18.188 1 95.94 153 GLY B C 1
ATOM 3255 O O . GLY B 1 153 ? 14.172 -10.75 -17.969 1 95.94 153 GLY B O 1
ATOM 3256 N N . GLY B 1 154 ? 14 -13.008 -18.109 1 98.12 154 GLY B N 1
ATOM 3257 C CA . GLY B 1 154 ? 12.578 -13 -17.797 1 98.12 154 GLY B CA 1
ATOM 3258 C C . GLY B 1 154 ? 12.281 -12.578 -16.375 1 98.12 154 GLY B C 1
ATOM 3259 O O . GLY B 1 154 ? 13.195 -12.484 -15.547 1 98.12 154 GLY B O 1
ATOM 3260 N N . VAL B 1 155 ? 10.984 -12.297 -16.078 1 98.62 155 VAL B N 1
ATOM 3261 C CA . VAL B 1 155 ? 10.641 -11.758 -14.758 1 98.62 155 VAL B CA 1
ATOM 3262 C C . VAL B 1 155 ? 9.57 -12.633 -14.109 1 98.62 155 VAL B C 1
ATOM 3264 O O . VAL B 1 155 ? 8.633 -13.086 -14.773 1 98.62 155 VAL B O 1
ATOM 3267 N N . LEU B 1 156 ? 9.828 -12.961 -12.836 1 98.75 156 LEU B N 1
ATOM 3268 C CA . LEU B 1 156 ? 8.828 -13.586 -11.977 1 98.75 156 LEU B CA 1
ATOM 3269 C C . LEU B 1 156 ? 8.094 -12.539 -11.148 1 98.75 156 LEU B C 1
ATOM 3271 O O . LEU B 1 156 ? 8.727 -11.688 -10.516 1 98.75 156 LEU B O 1
ATOM 3275 N N . VAL B 1 157 ? 6.773 -12.531 -11.188 1 98.94 157 VAL B N 1
ATOM 3276 C CA . VAL B 1 157 ? 5.953 -11.641 -10.375 1 98.94 157 VAL B CA 1
ATOM 3277 C C . VAL B 1 157 ? 4.996 -12.461 -9.508 1 98.94 157 VAL B C 1
ATOM 3279 O O . VAL B 1 157 ? 4.16 -13.203 -10.031 1 98.94 157 VAL B O 1
ATOM 3282 N N . VAL B 1 158 ? 5.141 -12.328 -8.219 1 98.88 158 VAL B N 1
ATOM 3283 C CA . VAL B 1 158 ? 4.305 -13.039 -7.254 1 98.88 158 VAL B CA 1
ATOM 3284 C C . VAL B 1 158 ? 3.566 -12.039 -6.367 1 98.88 158 VAL B C 1
ATOM 3286 O O . VAL B 1 158 ? 4.18 -11.133 -5.801 1 98.88 158 VAL B O 1
ATOM 3289 N N . SER B 1 159 ? 2.256 -12.211 -6.266 1 98.75 159 SER B N 1
ATOM 3290 C CA . SER B 1 159 ? 1.446 -11.375 -5.387 1 98.75 159 SER B CA 1
ATOM 3291 C C . SER B 1 159 ? 0.601 -12.219 -4.441 1 98.75 159 SER B C 1
ATOM 3293 O O . SER B 1 159 ? -0.154 -13.086 -4.887 1 98.75 159 SER B O 1
ATOM 3295 N N . ASP B 1 160 ? 0.672 -11.938 -3.188 1 98.69 160 ASP B N 1
ATOM 3296 C CA . ASP B 1 160 ? -0.16 -12.617 -2.199 1 98.69 160 ASP B CA 1
ATOM 3297 C C . ASP B 1 160 ? -0.666 -11.641 -1.141 1 98.69 160 ASP B C 1
ATOM 3299 O O . ASP B 1 160 ? -0.181 -10.508 -1.05 1 98.69 160 ASP B O 1
ATOM 3303 N N . ALA B 1 161 ? -1.681 -12.07 -0.4 1 98.31 161 ALA B N 1
ATOM 3304 C CA . ALA B 1 161 ? -2.264 -11.242 0.648 1 98.31 161 ALA B CA 1
ATOM 3305 C C . ALA B 1 161 ? -1.249 -10.953 1.751 1 98.31 161 ALA B C 1
ATOM 3307 O O . ALA B 1 161 ? -0.436 -11.812 2.094 1 98.31 161 ALA B O 1
ATOM 3308 N N . VAL B 1 162 ? -1.337 -9.742 2.223 1 97.75 162 VAL B N 1
ATOM 3309 C CA . VAL B 1 162 ? -0.55 -9.344 3.387 1 97.75 162 VAL B CA 1
ATOM 3310 C C . VAL B 1 162 ? -1.456 -8.688 4.422 1 97.75 162 VAL B C 1
ATOM 3312 O O . VAL B 1 162 ? -2.359 -7.922 4.074 1 97.75 162 VAL B O 1
ATOM 3315 N N . ASP B 1 163 ? -1.373 -9.109 5.633 1 96.81 163 ASP B N 1
ATOM 3316 C CA . ASP B 1 163 ? -2.109 -8.508 6.738 1 96.81 163 ASP B CA 1
ATOM 3317 C C . ASP B 1 163 ? -1.159 -8.039 7.844 1 96.81 163 ASP B C 1
ATOM 3319 O O . ASP B 1 163 ? -0.707 -8.852 8.656 1 96.81 163 ASP B O 1
ATOM 3323 N N . LEU B 1 164 ? -0.951 -6.711 7.859 1 91.81 164 LEU B N 1
ATOM 3324 C CA . LEU B 1 164 ? 0.099 -6.207 8.742 1 91.81 164 LEU B CA 1
ATOM 3325 C C . LEU B 1 164 ? -0.497 -5.445 9.922 1 91.81 164 LEU B C 1
ATOM 3327 O O . LEU B 1 164 ? 0.234 -4.98 10.797 1 91.81 164 LEU B O 1
ATOM 3331 N N . THR B 1 165 ? -1.792 -5.398 9.953 1 91.31 165 THR B N 1
ATOM 3332 C CA . THR B 1 165 ? -2.328 -4.484 10.961 1 91.31 165 THR B CA 1
ATOM 3333 C C . THR B 1 165 ? -3.355 -5.191 11.836 1 91.31 165 THR B C 1
ATOM 3335 O O . THR B 1 165 ? -3.617 -4.762 12.961 1 91.31 165 THR B O 1
ATOM 3338 N N . THR B 1 166 ? -3.943 -6.281 11.406 1 93.06 166 THR B N 1
ATOM 3339 C CA . THR B 1 166 ? -5.035 -6.91 12.141 1 93.06 166 THR B CA 1
ATOM 3340 C C . THR B 1 166 ? -4.535 -7.48 13.461 1 93.06 166 THR B C 1
ATOM 3342 O O . THR B 1 166 ? -5.242 -7.434 14.477 1 93.06 166 THR B O 1
ATOM 3345 N N . GLY B 1 167 ? -3.32 -7.945 13.461 1 89.19 167 GLY B N 1
ATOM 3346 C CA . GLY B 1 167 ? -2.777 -8.602 14.641 1 89.19 167 GLY B CA 1
ATOM 3347 C C . GLY B 1 167 ? -2.678 -7.68 15.844 1 89.19 167 GLY B C 1
ATOM 3348 O O . GLY B 1 167 ? -2.742 -8.133 16.984 1 89.19 167 GLY B O 1
ATOM 3349 N N . THR B 1 168 ? -2.59 -6.363 15.602 1 86.12 168 THR B N 1
ATOM 3350 C CA . THR B 1 168 ? -2.416 -5.43 16.703 1 86.12 168 THR B CA 1
ATOM 3351 C C . THR B 1 168 ? -3.6 -4.469 16.797 1 86.12 168 THR B C 1
ATOM 3353 O O . THR B 1 168 ? -3.611 -3.564 17.641 1 86.12 168 THR B O 1
ATOM 3356 N N . ALA B 1 169 ? -4.52 -4.68 15.984 1 91.44 169 ALA B N 1
ATOM 3357 C CA . ALA B 1 169 ? -5.676 -3.787 15.984 1 91.44 169 ALA B CA 1
ATOM 3358 C C . ALA B 1 169 ? -6.609 -4.098 17.156 1 91.44 169 ALA B C 1
ATOM 3360 O O . ALA B 1 169 ? -6.652 -5.234 17.625 1 91.44 169 ALA B O 1
ATOM 3361 N N . PRO B 1 170 ? -7.383 -3.1 17.609 1 89.38 170 PRO B N 1
ATOM 3362 C CA . PRO B 1 170 ? -8.383 -3.373 18.641 1 89.38 170 PRO B CA 1
ATOM 3363 C C . PRO B 1 170 ? -9.445 -4.367 18.188 1 89.38 170 PRO B C 1
ATOM 3365 O O . PRO B 1 170 ? -9.672 -4.527 16.984 1 89.38 170 PRO B O 1
ATOM 3368 N N . ASP B 1 171 ? -10.094 -4.953 19.219 1 93.62 171 ASP B N 1
ATOM 3369 C CA . ASP B 1 171 ? -11.172 -5.891 18.906 1 93.62 171 ASP B CA 1
ATOM 3370 C C . ASP B 1 171 ? -12.414 -5.156 18.406 1 93.62 171 ASP B C 1
ATOM 3372 O O . ASP B 1 171 ? -12.93 -4.266 19.094 1 93.62 171 ASP B O 1
ATOM 3376 N N . THR B 1 172 ? -12.781 -5.438 17.297 1 94.06 172 THR B N 1
ATOM 3377 C CA . THR B 1 172 ? -14.047 -5.078 16.672 1 94.06 172 THR B CA 1
ATOM 3378 C C . THR B 1 172 ? -14.656 -6.281 15.961 1 94.06 172 THR B C 1
ATOM 3380 O O . THR B 1 172 ? -13.984 -7.289 15.742 1 94.06 172 THR B O 1
ATOM 3383 N N . PRO B 1 173 ? -15.93 -6.23 15.68 1 95.88 173 PRO B N 1
ATOM 3384 C CA . PRO B 1 173 ? -16.484 -7.344 14.914 1 95.88 173 PRO B CA 1
ATOM 3385 C C . PRO B 1 173 ? -15.688 -7.648 13.648 1 95.88 173 PRO B C 1
ATOM 3387 O O . PRO B 1 173 ? -15.453 -8.812 13.328 1 95.88 173 PRO B O 1
ATOM 3390 N N . TYR B 1 174 ? -15.266 -6.645 13.086 1 97.06 174 TYR B N 1
ATOM 3391 C CA . TYR B 1 174 ? -14.508 -6.781 11.852 1 97.06 174 TYR B CA 1
ATOM 3392 C C . TYR B 1 174 ? -13.172 -7.469 12.102 1 97.06 174 TYR B C 1
ATOM 3394 O O . TYR B 1 174 ? -12.852 -8.469 11.461 1 97.06 174 TYR B O 1
ATOM 3402 N N . THR B 1 175 ? -12.359 -6.973 13.031 1 97.12 175 THR B N 1
ATOM 3403 C CA . THR B 1 175 ? -11.023 -7.516 13.242 1 97.12 175 THR B CA 1
ATOM 3404 C C . THR B 1 175 ? -11.102 -8.93 13.812 1 97.12 175 THR B C 1
ATOM 3406 O O . THR B 1 175 ? -10.25 -9.773 13.508 1 97.12 175 THR B O 1
ATOM 3409 N N . ILE B 1 176 ? -12.102 -9.227 14.578 1 97.94 176 ILE B N 1
ATOM 3410 C CA . ILE B 1 176 ? -12.281 -10.57 15.125 1 97.94 176 ILE B CA 1
ATOM 3411 C C . ILE B 1 176 ? -12.586 -11.555 14 1 97.94 176 ILE B C 1
ATOM 3413 O O . ILE B 1 176 ? -12.016 -12.641 13.953 1 97.94 176 ILE B O 1
ATOM 3417 N N . ALA B 1 177 ? -13.445 -11.125 13.117 1 98.19 177 ALA B N 1
ATOM 3418 C CA . ALA B 1 177 ? -13.781 -11.969 11.977 1 98.19 177 ALA B CA 1
ATOM 3419 C C . ALA B 1 177 ? -12.562 -12.234 11.102 1 98.19 177 ALA B C 1
ATOM 3421 O O . ALA B 1 177 ? -12.352 -13.359 10.648 1 98.19 177 ALA B O 1
ATOM 3422 N N . LEU B 1 178 ? -11.805 -11.219 10.906 1 97.94 178 LEU B N 1
ATOM 3423 C CA . LEU B 1 178 ? -10.609 -11.367 10.078 1 97.94 178 LEU B CA 1
ATOM 3424 C C . LEU B 1 178 ? -9.617 -12.328 10.711 1 97.94 178 LEU B C 1
ATOM 3426 O O . LEU B 1 178 ? -9.047 -13.188 10.031 1 97.94 178 LEU B O 1
ATOM 3430 N N . ARG B 1 179 ? -9.422 -12.219 12.016 1 98.06 179 ARG B N 1
ATOM 3431 C CA . ARG B 1 179 ? -8.531 -13.125 12.727 1 98.06 179 ARG B CA 1
ATOM 3432 C C . ARG B 1 179 ? -9.039 -14.562 12.656 1 98.06 179 ARG B C 1
ATOM 3434 O O . ARG B 1 179 ? -8.266 -15.492 12.422 1 98.06 179 ARG B O 1
ATOM 3441 N N . ALA B 1 180 ? -10.328 -14.695 12.836 1 98.38 180 ALA B N 1
ATOM 3442 C CA . ALA B 1 180 ? -10.93 -16.016 12.758 1 98.38 180 ALA B CA 1
ATOM 3443 C C . ALA B 1 180 ? -10.758 -16.625 11.359 1 98.38 180 ALA B C 1
ATOM 3445 O O . ALA B 1 180 ? -10.5 -17.812 11.219 1 98.38 180 ALA B O 1
ATOM 3446 N N . MET B 1 181 ? -10.914 -15.789 10.414 1 97.94 181 MET B N 1
ATOM 3447 C CA . MET B 1 181 ? -10.781 -16.25 9.031 1 97.94 181 MET B CA 1
ATOM 3448 C C . MET B 1 181 ? -9.367 -16.766 8.766 1 97.94 181 MET B C 1
ATOM 3450 O O . MET B 1 181 ? -9.195 -17.891 8.281 1 97.94 181 MET B O 1
ATOM 3454 N N . TRP B 1 182 ? -8.367 -15.953 9.125 1 97.56 182 TRP B N 1
ATOM 3455 C CA . TRP B 1 182 ? -6.992 -16.359 8.875 1 97.56 182 TRP B CA 1
ATOM 3456 C C . TRP B 1 182 ? -6.656 -17.641 9.625 1 97.56 182 TRP B C 1
ATOM 3458 O O . TRP B 1 182 ? -6.031 -18.547 9.07 1 97.56 182 TRP B O 1
ATOM 3468 N N . GLN B 1 183 ? -7.074 -17.703 10.844 1 97.31 183 GLN B N 1
ATOM 3469 C CA . GLN B 1 183 ? -6.812 -18.891 11.648 1 97.31 183 GLN B CA 1
ATOM 3470 C C . GLN B 1 183 ? -7.512 -20.125 11.062 1 97.31 183 GLN B C 1
ATOM 3472 O O . GLN B 1 183 ? -6.914 -21.188 10.953 1 97.31 183 GLN B O 1
ATOM 3477 N N . GLY B 1 184 ? -8.75 -19.938 10.711 1 97 184 GLY B N 1
ATOM 3478 C CA . GLY B 1 184 ? -9.508 -21.047 10.141 1 97 184 GLY B CA 1
ATOM 3479 C C . GLY B 1 184 ? -8.938 -21.547 8.828 1 97 184 GLY B C 1
ATOM 3480 O O . GLY B 1 184 ? -8.82 -22.75 8.617 1 97 184 GLY B O 1
ATOM 3481 N N . LEU B 1 185 ? -8.562 -20.625 7.98 1 96.06 185 LEU B N 1
ATOM 3482 C CA . LEU B 1 185 ? -8 -21 6.684 1 96.06 185 LEU B CA 1
ATOM 3483 C C . LEU B 1 185 ? -6.652 -21.688 6.855 1 96.06 185 LEU B C 1
ATOM 3485 O O . LEU B 1 185 ? -6.363 -22.672 6.156 1 96.06 185 LEU B O 1
ATOM 3489 N N . ARG B 1 186 ? -5.902 -21.234 7.77 1 95.81 186 ARG B N 1
ATOM 3490 C CA . ARG B 1 186 ? -4.617 -21.875 8.031 1 95.81 186 ARG B CA 1
ATOM 3491 C C . ARG B 1 186 ? -4.801 -23.312 8.508 1 95.81 186 ARG B C 1
ATOM 3493 O O . ARG B 1 186 ? -4.141 -24.219 8.008 1 95.81 186 ARG B O 1
ATOM 3500 N N . ARG B 1 187 ? -5.73 -23.562 9.359 1 94.06 187 ARG B N 1
ATOM 3501 C CA . ARG B 1 187 ? -5.965 -24.859 9.969 1 94.06 187 ARG B CA 1
ATOM 3502 C C . ARG B 1 187 ? -6.555 -25.844 8.953 1 94.06 187 ARG B C 1
ATOM 3504 O O . ARG B 1 187 ? -6.289 -27.047 9.016 1 94.06 187 ARG B O 1
ATOM 3511 N N . THR B 1 188 ? -7.266 -25.328 8.031 1 93.12 188 THR B N 1
ATOM 3512 C CA . THR B 1 188 ? -8.086 -26.219 7.207 1 93.12 188 THR B CA 1
ATOM 3513 C C . THR B 1 188 ? -7.426 -26.453 5.852 1 93.12 188 THR B C 1
ATOM 3515 O O . THR B 1 188 ? -7.422 -27.578 5.34 1 93.12 188 THR B O 1
ATOM 3518 N N . ILE B 1 189 ? -6.855 -25.312 5.332 1 91.69 189 ILE B N 1
ATOM 3519 C CA . ILE B 1 189 ? -6.34 -25.484 3.977 1 91.69 189 ILE B CA 1
ATOM 3520 C C . ILE B 1 189 ? -4.891 -25 3.91 1 91.69 189 ILE B C 1
ATOM 3522 O O . ILE B 1 189 ? -4.332 -24.844 2.822 1 91.69 189 ILE B O 1
ATOM 3526 N N . GLY B 1 190 ? -4.316 -24.672 4.969 1 93.12 190 GLY B N 1
ATOM 3527 C CA . GLY B 1 190 ? -2.896 -24.375 5.035 1 93.12 190 GLY B CA 1
ATOM 3528 C C . GLY B 1 190 ? -2.566 -22.969 4.586 1 93.12 190 GLY B C 1
ATOM 3529 O O . GLY B 1 190 ? -1.395 -22.609 4.445 1 93.12 190 GLY B O 1
ATOM 3530 N N . THR B 1 191 ? -3.588 -22.125 4.359 1 95.5 191 THR B N 1
ATOM 3531 C CA . THR B 1 191 ? -3.348 -20.734 3.98 1 95.5 191 THR B CA 1
ATOM 3532 C C . THR B 1 191 ? -2.494 -20.031 5.031 1 95.5 191 THR B C 1
ATOM 3534 O O . THR B 1 191 ? -2.793 -20.094 6.227 1 95.5 191 THR B O 1
ATOM 3537 N N . ASP B 1 192 ? -1.435 -19.453 4.59 1 96.31 192 ASP B N 1
ATOM 3538 C CA . ASP B 1 192 ? -0.515 -18.75 5.48 1 96.31 192 ASP B CA 1
ATOM 3539 C C . ASP B 1 192 ? 0.04 -17.5 4.82 1 96.31 192 ASP B C 1
ATOM 3541 O O . ASP B 1 192 ? 0.737 -17.578 3.807 1 96.31 192 ASP B O 1
ATOM 3545 N N . VAL B 1 193 ? -0.255 -16.359 5.441 1 96.69 193 VAL B N 1
ATOM 3546 C CA . VAL B 1 193 ? 0.199 -15.117 4.84 1 96.69 193 VAL B CA 1
ATOM 3547 C C . VAL B 1 193 ? 1.369 -14.555 5.641 1 96.69 193 VAL B C 1
ATOM 3549 O O . VAL B 1 193 ? 1.874 -13.469 5.336 1 96.69 193 VAL B O 1
ATOM 3552 N N . SER B 1 194 ? 1.863 -15.289 6.664 1 94.12 194 SER B N 1
ATOM 3553 C CA . SER B 1 194 ? 2.891 -14.781 7.562 1 94.12 194 SER B CA 1
ATOM 3554 C C . SER B 1 1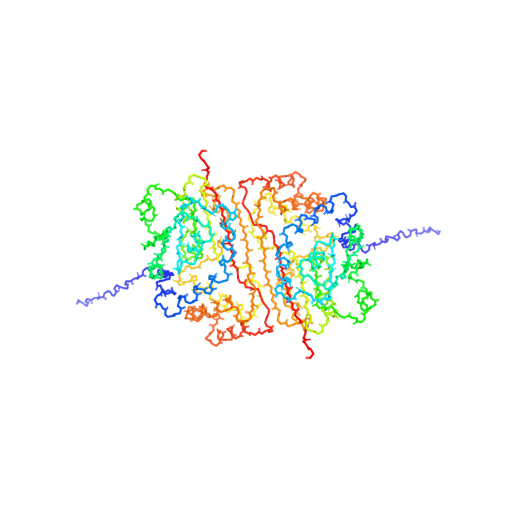94 ? 4.238 -14.664 6.855 1 94.12 194 SER B C 1
ATOM 3556 O O . SER B 1 194 ? 5.074 -13.836 7.234 1 94.12 194 SER B O 1
ATOM 3558 N N . TRP B 1 195 ? 4.41 -15.461 5.77 1 95.06 195 TRP B N 1
ATOM 3559 C CA . TRP B 1 195 ? 5.695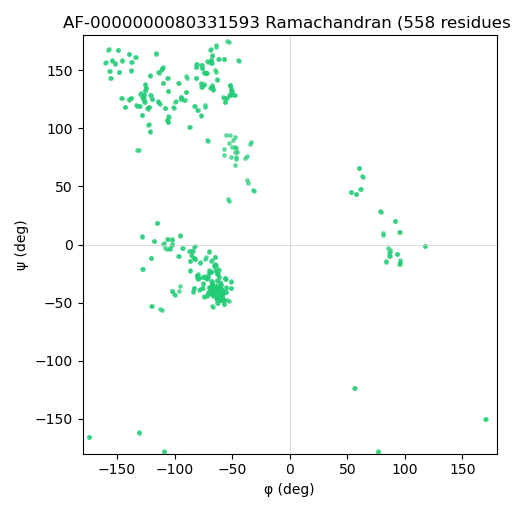 -15.461 5.078 1 95.06 195 TRP B CA 1
ATOM 3560 C C . TRP B 1 195 ? 5.75 -14.359 4.023 1 95.06 195 TRP B C 1
ATOM 3562 O O . TRP B 1 195 ? 6.824 -14.023 3.523 1 95.06 195 TRP B O 1
ATOM 3572 N N . VAL B 1 196 ? 4.656 -13.781 3.67 1 97.44 196 VAL B N 1
ATOM 3573 C CA . VAL B 1 196 ? 4.5 -12.977 2.463 1 97.44 196 VAL B CA 1
ATOM 3574 C C . VAL B 1 196 ? 5.426 -11.758 2.527 1 97.44 196 VAL B C 1
ATOM 3576 O O . VAL B 1 196 ? 6.07 -11.406 1.536 1 97.44 196 VAL B O 1
ATOM 3579 N N . PRO B 1 197 ? 5.617 -11.109 3.719 1 95.94 197 PRO B N 1
ATOM 3580 C CA . PRO B 1 197 ? 6.555 -9.984 3.781 1 95.94 197 PRO B CA 1
ATOM 3581 C C . PRO B 1 197 ? 7.996 -10.406 3.51 1 95.94 197 PRO B C 1
ATOM 3583 O O . PRO B 1 197 ? 8.852 -9.555 3.256 1 95.94 197 PRO B O 1
ATOM 3586 N N . HIS B 1 198 ? 8.273 -11.672 3.469 1 94.19 198 HIS B N 1
ATOM 3587 C CA . HIS B 1 198 ? 9.633 -12.18 3.266 1 94.19 198 HIS B CA 1
ATOM 3588 C C . HIS B 1 198 ? 9.828 -12.656 1.83 1 94.19 198 HIS B C 1
ATOM 3590 O O . HIS B 1 198 ? 10.906 -13.133 1.476 1 94.19 198 HIS B O 1
ATOM 3596 N N . CYS B 1 199 ? 8.844 -12.477 1.012 1 96.81 199 CYS B N 1
ATOM 3597 C CA . CYS B 1 199 ? 8.867 -12.969 -0.363 1 96.81 199 CYS B CA 1
ATOM 3598 C C . CYS B 1 199 ? 10.094 -12.445 -1.106 1 96.81 199 CYS B C 1
ATOM 3600 O O . CYS B 1 199 ? 10.742 -13.188 -1.841 1 96.81 199 CYS B O 1
ATOM 3602 N N . PRO B 1 200 ? 10.492 -11.164 -0.924 1 95.75 200 PRO B N 1
ATOM 3603 C CA . PRO B 1 200 ? 11.68 -10.68 -1.639 1 95.75 200 PRO B CA 1
ATOM 3604 C C . PRO B 1 200 ? 12.93 -11.484 -1.305 1 95.75 200 PRO B C 1
ATOM 3606 O O . PRO B 1 200 ? 13.727 -11.797 -2.197 1 95.75 200 PRO B O 1
ATOM 3609 N N . GLN B 1 201 ? 13.102 -11.828 -0.094 1 93.56 201 GLN B N 1
ATOM 3610 C CA . GLN B 1 201 ? 14.266 -12.602 0.312 1 93.56 201 GLN B CA 1
ATOM 3611 C C . GLN B 1 201 ? 14.234 -14 -0.295 1 93.56 201 GLN B C 1
ATOM 3613 O O . GLN B 1 201 ? 15.273 -14.555 -0.655 1 93.56 201 GLN B O 1
ATOM 3618 N N . LEU B 1 202 ? 13.039 -14.586 -0.377 1 96.31 202 LEU B N 1
ATOM 3619 C CA . LEU B 1 202 ? 12.883 -15.891 -1.001 1 96.31 202 LEU B CA 1
ATOM 3620 C C . LEU B 1 202 ? 13.25 -15.836 -2.48 1 96.31 202 LEU B C 1
ATOM 3622 O O . LEU B 1 202 ? 13.828 -16.781 -3.02 1 96.31 202 LEU B O 1
ATOM 3626 N N . MET B 1 203 ? 12.93 -14.734 -3.096 1 97.5 203 MET B N 1
ATOM 3627 C CA . MET B 1 203 ? 13.258 -14.57 -4.512 1 97.5 203 MET B CA 1
ATOM 3628 C C . MET B 1 203 ? 14.766 -14.453 -4.715 1 97.5 203 MET B C 1
ATOM 3630 O O . MET B 1 203 ? 15.32 -15.039 -5.645 1 97.5 203 MET B O 1
ATOM 3634 N N . VAL B 1 204 ? 15.406 -13.734 -3.822 1 95.38 204 VAL B N 1
ATOM 3635 C CA . VAL B 1 204 ? 16.859 -13.641 -3.883 1 95.38 204 VAL B CA 1
ATOM 3636 C C . VAL B 1 204 ? 17.484 -15.023 -3.691 1 95.38 204 VAL B C 1
ATOM 3638 O O . VAL B 1 204 ? 18.375 -15.414 -4.438 1 95.38 204 VAL B O 1
ATOM 3641 N N . ALA B 1 205 ? 16.984 -15.734 -2.748 1 94.94 205 ALA B N 1
ATOM 3642 C CA . ALA B 1 205 ? 17.484 -17.078 -2.455 1 94.94 205 ALA B CA 1
ATOM 3643 C C . ALA B 1 205 ? 17.297 -18 -3.65 1 94.94 205 ALA B C 1
ATOM 3645 O O . ALA B 1 205 ? 18.078 -18.938 -3.848 1 94.94 205 ALA B O 1
ATOM 3646 N N . ALA B 1 206 ? 16.312 -17.719 -4.453 1 96.38 206 ALA B N 1
ATOM 3647 C CA . ALA B 1 206 ? 16.031 -18.531 -5.641 1 96.38 206 ALA B CA 1
ATOM 3648 C C . ALA B 1 206 ? 16.922 -18.109 -6.809 1 96.38 206 ALA B C 1
ATOM 3650 O O . ALA B 1 206 ? 16.797 -18.641 -7.914 1 96.38 206 ALA B O 1
ATOM 3651 N N . GLY B 1 207 ? 17.75 -17.109 -6.621 1 95.31 207 GLY B N 1
ATOM 3652 C CA . GLY B 1 207 ? 18.734 -16.734 -7.617 1 95.31 207 GLY B CA 1
ATOM 3653 C C . GLY B 1 207 ? 18.25 -15.602 -8.516 1 95.31 207 GLY B C 1
ATOM 3654 O O . GLY B 1 207 ? 18.891 -15.289 -9.523 1 95.31 207 GLY B O 1
ATOM 3655 N N . LEU B 1 208 ? 17.156 -14.977 -8.172 1 97.06 208 LEU B N 1
ATOM 3656 C CA . LEU B 1 208 ? 16.656 -13.859 -8.969 1 97.06 208 LEU B CA 1
ATOM 3657 C C . LEU B 1 208 ? 17.391 -12.57 -8.625 1 97.06 208 LEU B C 1
ATOM 3659 O O . LEU B 1 208 ? 17.891 -12.414 -7.504 1 97.06 208 LEU B O 1
ATOM 3663 N N . GLU B 1 209 ? 17.453 -11.703 -9.578 1 95.25 209 GLU B N 1
ATOM 3664 C CA . GLU B 1 209 ? 18.125 -10.414 -9.43 1 95.25 209 GLU B CA 1
ATOM 3665 C C . GLU B 1 209 ? 17.141 -9.258 -9.562 1 95.25 209 GLU B C 1
ATOM 3667 O O . GLU B 1 209 ? 15.992 -9.461 -9.977 1 95.25 209 GLU B O 1
ATOM 3672 N N . SER B 1 210 ? 17.609 -8.07 -9.117 1 95.25 210 SER B N 1
ATOM 3673 C CA . SER B 1 210 ? 16.781 -6.871 -9.188 1 95.25 210 SER B CA 1
ATOM 3674 C C . SER B 1 210 ? 15.43 -7.09 -8.523 1 95.25 210 SER B C 1
ATOM 3676 O O . SER B 1 210 ? 14.383 -6.762 -9.094 1 95.25 210 SER B O 1
ATOM 3678 N N . VAL B 1 211 ? 15.531 -7.688 -7.391 1 97.5 211 VAL B N 1
ATOM 3679 C CA . VAL B 1 211 ? 14.32 -8.031 -6.645 1 97.5 211 VAL B CA 1
ATOM 3680 C C . VAL B 1 211 ? 13.758 -6.781 -5.969 1 97.5 211 VAL B C 1
ATOM 3682 O O . VAL B 1 211 ? 14.508 -5.988 -5.391 1 97.5 211 VAL B O 1
ATOM 3685 N N . ALA B 1 212 ? 12.469 -6.57 -6.043 1 97.38 212 ALA B N 1
ATOM 3686 C CA . ALA B 1 212 ? 11.758 -5.496 -5.348 1 97.38 212 ALA B CA 1
ATOM 3687 C C . ALA B 1 212 ? 10.328 -5.91 -5.008 1 97.38 212 ALA B C 1
ATOM 3689 O O . ALA B 1 212 ? 9.867 -6.977 -5.43 1 97.38 212 ALA B O 1
ATOM 3690 N N . ALA B 1 213 ? 9.719 -5.164 -4.199 1 98 213 ALA B N 1
ATOM 3691 C CA . ALA B 1 213 ? 8.336 -5.445 -3.809 1 98 213 ALA B CA 1
ATOM 3692 C C . ALA B 1 213 ? 7.605 -4.164 -3.426 1 98 213 ALA B C 1
ATOM 3694 O O . ALA B 1 213 ? 8.234 -3.166 -3.064 1 98 213 ALA B O 1
ATOM 3695 N N . GLU B 1 214 ? 6.336 -4.199 -3.529 1 98.25 214 GLU B N 1
ATOM 3696 C CA . GLU B 1 214 ? 5.434 -3.133 -3.105 1 98.25 214 GLU B CA 1
ATOM 3697 C C . GLU B 1 214 ? 4.211 -3.695 -2.391 1 98.25 214 GLU B C 1
ATOM 3699 O O . GLU B 1 214 ? 3.912 -4.887 -2.504 1 98.25 214 GLU B O 1
ATOM 3704 N N . ILE B 1 215 ? 3.586 -2.891 -1.587 1 98.5 215 ILE B N 1
ATOM 3705 C CA . ILE B 1 215 ? 2.359 -3.283 -0.9 1 98.5 215 ILE B CA 1
ATOM 3706 C C . ILE B 1 215 ? 1.26 -2.262 -1.184 1 98.5 215 ILE B C 1
ATOM 3708 O O . ILE B 1 215 ? 1.512 -1.055 -1.192 1 98.5 215 ILE B O 1
ATOM 3712 N N . HIS B 1 216 ? 0.125 -2.758 -1.416 1 98.12 216 HIS B N 1
ATOM 3713 C CA . HIS B 1 216 ? -1.079 -1.939 -1.496 1 98.12 216 HIS B CA 1
ATOM 3714 C C . HIS B 1 216 ? -2.164 -2.461 -0.559 1 98.12 216 HIS B C 1
ATOM 3716 O O . HIS B 1 216 ? -2.557 -3.625 -0.646 1 98.12 216 HIS B O 1
ATOM 3722 N N . VAL B 1 217 ? -2.598 -1.619 0.312 1 98.25 217 VAL B N 1
ATOM 3723 C CA . VAL B 1 217 ? -3.76 -1.871 1.157 1 98.25 217 VAL B CA 1
ATOM 3724 C C . VAL B 1 217 ? -4.938 -1.023 0.683 1 98.25 217 VAL B C 1
ATOM 3726 O O . VAL B 1 217 ? -4.941 0.198 0.855 1 98.25 217 VAL B O 1
ATOM 3729 N N . PRO B 1 218 ? -5.906 -1.662 0.067 1 97.56 218 PRO B N 1
ATOM 3730 C CA . PRO B 1 218 ? -7.059 -0.891 -0.407 1 97.56 218 PRO B CA 1
ATOM 3731 C C . PRO B 1 218 ? -7.949 -0.403 0.731 1 97.56 218 PRO B C 1
ATOM 3733 O O . PRO B 1 218 ? -7.938 -0.979 1.822 1 97.56 218 PRO B O 1
ATOM 3736 N N . PRO B 1 219 ? -8.711 0.627 0.506 1 97 219 PRO B N 1
ATOM 3737 C CA . PRO B 1 219 ? -9.609 1.123 1.555 1 97 219 PRO B CA 1
ATOM 3738 C C . PRO B 1 219 ? -10.852 0.253 1.729 1 97 219 PRO B C 1
ATOM 3740 O O . PRO B 1 219 ? -11.266 -0.433 0.792 1 97 219 PRO B O 1
ATOM 3743 N N . LEU B 1 220 ? -11.375 0.257 2.924 1 96.62 220 LEU B N 1
ATOM 3744 C CA . LEU B 1 220 ? -12.688 -0.319 3.221 1 96.62 220 LEU B CA 1
ATOM 3745 C C . LEU B 1 220 ? -13.797 0.702 2.99 1 96.62 220 LEU B C 1
ATOM 3747 O O . LEU B 1 220 ? -14.023 1.573 3.83 1 96.62 220 LEU B O 1
ATOM 3751 N N . ILE B 1 221 ? -14.438 0.566 1.873 1 95.12 221 ILE B N 1
ATOM 3752 C CA . ILE B 1 221 ? -15.539 1.453 1.493 1 95.12 221 ILE B CA 1
ATOM 3753 C C . ILE B 1 221 ? -16.812 0.643 1.32 1 95.12 221 ILE B C 1
ATOM 3755 O O . ILE B 1 221 ? -16.859 -0.321 0.551 1 95.12 221 ILE B O 1
ATOM 3759 N N . PRO B 1 222 ? -17.875 1.023 2.023 1 94.56 222 PRO B N 1
ATOM 3760 C CA . PRO B 1 222 ? -19.125 0.29 1.86 1 94.56 222 PRO B CA 1
ATOM 3761 C C . PRO B 1 222 ? -19.531 0.138 0.397 1 94.56 222 PRO B C 1
ATOM 3763 O O . PRO B 1 222 ? -19.5 1.11 -0.361 1 94.56 222 PRO B O 1
ATOM 3766 N N . GLY B 1 223 ? -19.828 -1.108 0.054 1 93.56 223 GLY B N 1
ATOM 3767 C CA . GLY B 1 223 ? -20.297 -1.388 -1.293 1 93.56 223 GLY B CA 1
ATOM 3768 C C . GLY B 1 223 ? -19.172 -1.604 -2.285 1 93.56 223 GLY B C 1
ATOM 3769 O O . GLY B 1 223 ? -19.406 -2.033 -3.416 1 93.56 223 GLY B O 1
ATOM 3770 N N . SER B 1 224 ? -17.922 -1.344 -1.953 1 94.94 224 SER B N 1
ATOM 3771 C CA . SER B 1 224 ? -16.797 -1.512 -2.855 1 94.94 224 SER B CA 1
ATOM 3772 C C . SER B 1 224 ? -16.547 -2.984 -3.154 1 94.94 224 SER B C 1
ATOM 3774 O O . SER B 1 224 ? -16.969 -3.861 -2.398 1 94.94 224 SER B O 1
ATOM 3776 N N . PRO B 1 225 ? -15.859 -3.24 -4.27 1 96.38 225 PRO B N 1
ATOM 3777 C CA . PRO B 1 225 ? -15.461 -4.621 -4.555 1 96.38 225 PRO B CA 1
ATOM 3778 C C . PRO B 1 225 ? -14.656 -5.254 -3.42 1 96.38 225 PRO B C 1
ATOM 3780 O O . PRO B 1 225 ? -14.852 -6.43 -3.104 1 96.38 225 PRO B O 1
ATOM 3783 N N . ASN B 1 226 ? -13.812 -4.48 -2.787 1 96.94 226 ASN B N 1
ATOM 3784 C CA . ASN B 1 226 ? -13.016 -5 -1.687 1 96.94 226 ASN B CA 1
ATOM 3785 C C . ASN B 1 226 ? -13.883 -5.457 -0.522 1 96.94 226 ASN B C 1
ATOM 3787 O O . ASN B 1 226 ? -13.711 -6.562 -0.007 1 96.94 226 ASN B O 1
ATOM 3791 N N . ASN B 1 227 ? -14.852 -4.656 -0.084 1 96.81 227 ASN B N 1
ATOM 3792 C CA . ASN B 1 227 ? -15.734 -5.023 1.017 1 96.81 227 ASN B CA 1
ATOM 3793 C C . ASN B 1 227 ? -16.594 -6.238 0.668 1 96.81 227 ASN B C 1
ATOM 3795 O O . ASN B 1 227 ? -16.766 -7.133 1.498 1 96.81 227 ASN B O 1
ATOM 3799 N N . ARG B 1 228 ? -17.078 -6.211 -0.536 1 96.12 228 ARG B N 1
ATOM 3800 C CA . ARG B 1 228 ? -17.906 -7.328 -0.975 1 96.12 228 ARG B CA 1
ATOM 3801 C C . ARG B 1 228 ? -17.094 -8.617 -1.063 1 96.12 228 ARG B C 1
ATOM 3803 O O . ARG B 1 228 ? -17.609 -9.703 -0.783 1 96.12 228 ARG B O 1
ATOM 3810 N N . PHE B 1 229 ? -15.898 -8.477 -1.474 1 96.81 229 PHE B N 1
ATOM 3811 C CA . PHE B 1 229 ? -15.008 -9.633 -1.505 1 96.81 229 PHE B CA 1
ATOM 3812 C C . PHE B 1 229 ? -14.891 -10.266 -0.123 1 96.81 229 PHE B C 1
ATOM 3814 O O . PHE B 1 229 ? -15.031 -11.477 0.024 1 96.81 229 PHE B O 1
ATOM 3821 N N . TRP B 1 230 ? -14.594 -9.492 0.894 1 96.12 230 TRP B N 1
ATOM 3822 C CA . TRP B 1 230 ? -14.414 -10.008 2.246 1 96.12 230 TRP B CA 1
ATOM 3823 C C . TRP B 1 230 ? -15.719 -10.602 2.773 1 96.12 230 TRP B C 1
ATOM 3825 O O . TRP B 1 230 ? -15.711 -11.68 3.377 1 96.12 230 TRP B O 1
ATOM 3835 N N . ALA B 1 231 ? -16.812 -9.93 2.516 1 96.06 231 ALA B N 1
ATOM 3836 C CA . ALA B 1 231 ? -18.109 -10.453 2.953 1 96.06 231 ALA B CA 1
ATOM 3837 C C . ALA B 1 231 ? -18.375 -11.828 2.346 1 96.06 231 ALA B C 1
ATOM 3839 O O . ALA B 1 231 ? -18.781 -12.758 3.051 1 96.06 231 ALA B O 1
ATOM 3840 N N . ARG B 1 232 ? -18.109 -11.977 1.082 1 94.62 232 ARG B N 1
ATOM 3841 C CA . ARG B 1 232 ? -18.344 -13.242 0.399 1 94.62 232 ARG B CA 1
ATOM 3842 C C . ARG B 1 232 ? -17.359 -14.312 0.889 1 94.62 232 ARG B C 1
ATOM 3844 O O . ARG B 1 232 ? -17.719 -15.492 0.961 1 94.62 232 ARG B O 1
ATOM 3851 N N . THR B 1 233 ? -16.156 -13.891 1.146 1 95.06 233 THR B N 1
ATOM 3852 C CA . THR B 1 233 ? -15.156 -14.812 1.679 1 95.06 233 THR B CA 1
ATOM 3853 C C . THR B 1 233 ? -15.586 -15.352 3.039 1 95.06 233 THR B C 1
ATOM 3855 O O . THR B 1 233 ? -15.508 -16.547 3.289 1 95.06 233 THR B O 1
ATOM 3858 N N . TRP B 1 234 ? -16.109 -14.477 3.869 1 96.44 234 TRP B N 1
ATOM 3859 C CA . TRP B 1 234 ? -16.531 -14.891 5.203 1 96.44 234 TRP B CA 1
ATOM 3860 C C . TRP B 1 234 ? -17.75 -15.805 5.121 1 96.44 234 TRP B C 1
ATOM 3862 O O . TRP B 1 234 ? -17.859 -16.766 5.883 1 96.44 234 TRP B O 1
ATOM 3872 N N . ASP B 1 235 ? -18.609 -15.477 4.199 1 93.94 235 ASP B N 1
ATOM 3873 C CA . ASP B 1 235 ? -19.781 -16.344 4.008 1 93.94 235 ASP B CA 1
ATOM 3874 C C . ASP B 1 235 ? -19.344 -17.766 3.65 1 93.94 235 ASP B C 1
ATOM 3876 O O . ASP B 1 235 ? -19.891 -18.734 4.195 1 93.94 235 ASP B O 1
ATOM 3880 N N . ARG B 1 236 ? -18.391 -17.859 2.859 1 92.25 236 ARG B N 1
ATOM 3881 C CA . ARG B 1 236 ? -17.938 -19.156 2.379 1 92.25 236 ARG B CA 1
ATOM 3882 C C . ARG B 1 236 ? -17.062 -19.859 3.426 1 92.25 236 ARG B C 1
ATOM 3884 O O . ARG B 1 236 ? -17.094 -21.078 3.537 1 92.25 236 ARG B O 1
ATOM 3891 N N . ALA B 1 237 ? -16.406 -19.078 4.199 1 94.88 237 ALA B N 1
ATOM 3892 C CA . ALA B 1 237 ? -15.461 -19.625 5.172 1 94.88 237 ALA B CA 1
ATOM 3893 C C . ALA B 1 237 ? -16.125 -19.781 6.539 1 94.88 237 ALA B C 1
ATOM 3895 O O . ALA B 1 237 ? -15.453 -20.141 7.516 1 94.88 237 ALA B O 1
ATOM 3896 N N . ARG B 1 238 ? -17.391 -19.578 6.582 1 96.12 238 ARG B N 1
ATOM 3897 C CA . ARG B 1 238 ? -18.109 -19.469 7.848 1 96.12 238 ARG B CA 1
ATOM 3898 C C . ARG B 1 238 ? -17.859 -20.688 8.727 1 96.12 238 ARG B C 1
ATOM 3900 O O . ARG B 1 238 ? -17.469 -20.547 9.891 1 96.12 238 ARG B O 1
ATOM 3907 N N . PRO B 1 239 ? -17.969 -21.922 8.234 1 95.81 239 PRO B N 1
ATOM 3908 C CA . PRO B 1 239 ? -17.797 -23.078 9.117 1 95.81 239 PRO B CA 1
ATOM 3909 C C . PRO B 1 239 ? -16.406 -23.125 9.75 1 95.81 239 PRO B C 1
ATOM 3911 O O . PRO B 1 239 ? -16.281 -23.438 10.938 1 95.81 239 PRO B O 1
ATOM 3914 N N . VAL B 1 240 ? -15.414 -22.766 8.992 1 95.56 240 VAL B N 1
ATOM 3915 C CA . VAL B 1 240 ? -14.07 -22.891 9.531 1 95.56 240 VAL B CA 1
ATOM 3916 C C . VAL B 1 240 ? -13.766 -21.719 10.469 1 95.56 240 VAL B C 1
ATOM 3918 O O . VAL B 1 240 ? -12.953 -21.844 11.383 1 95.56 240 VAL B O 1
ATOM 3921 N N . MET B 1 241 ? -14.375 -20.578 10.234 1 97.75 241 MET B N 1
ATOM 3922 C CA . MET B 1 241 ? -14.25 -19.438 11.148 1 97.75 241 MET B CA 1
ATOM 3923 C C . MET B 1 241 ? -14.875 -19.766 12.5 1 97.75 241 MET B C 1
ATOM 3925 O O . MET B 1 241 ? -14.258 -19.547 13.539 1 97.75 241 MET B O 1
ATOM 3929 N N . VAL B 1 242 ? -16.016 -20.375 12.5 1 98.25 242 VAL B N 1
ATOM 3930 C CA . VAL B 1 242 ? -16.734 -20.719 13.727 1 98.25 242 VAL B CA 1
ATOM 3931 C C . VAL B 1 242 ? -15.953 -21.812 14.469 1 98.25 242 VAL B C 1
ATOM 3933 O O . VAL B 1 242 ? -15.875 -21.781 15.703 1 98.25 242 VAL B O 1
ATOM 3936 N N . ALA B 1 243 ? -15.375 -22.672 13.742 1 97.56 243 ALA B N 1
ATOM 3937 C CA . ALA B 1 243 ? -14.633 -23.781 14.336 1 97.56 243 ALA B CA 1
ATOM 3938 C C . ALA B 1 243 ? -13.43 -23.266 15.133 1 97.56 243 ALA B C 1
ATOM 3940 O O . ALA B 1 243 ? -12.898 -23.984 15.984 1 97.56 243 ALA B O 1
ATOM 3941 N N . THR B 1 244 ? -12.984 -22.047 14.945 1 97.25 244 THR B N 1
ATOM 3942 C CA . THR B 1 244 ? -11.852 -21.484 15.672 1 97.25 244 THR B CA 1
ATOM 3943 C C . THR B 1 244 ? -12.242 -21.156 17.109 1 97.25 244 THR B C 1
ATOM 3945 O O . THR B 1 244 ? -11.375 -21.031 17.984 1 97.25 244 THR B O 1
ATOM 3948 N N . GLY B 1 245 ? -13.562 -20.875 17.281 1 98.19 245 GLY B N 1
ATOM 3949 C CA . GLY B 1 245 ? -14.047 -20.469 18.578 1 98.19 245 GLY B CA 1
ATOM 3950 C C . GLY B 1 245 ? -13.906 -18.969 18.828 1 98.19 245 GLY B C 1
ATOM 3951 O O . GLY B 1 245 ? -14.352 -18.453 19.859 1 98.19 245 GLY B O 1
ATOM 3952 N N . LEU B 1 246 ? -13.328 -18.234 17.922 1 97.62 246 LEU B N 1
ATOM 3953 C CA . LEU B 1 246 ? -13.109 -16.797 18.094 1 97.62 246 LEU B CA 1
ATOM 3954 C C . LEU B 1 246 ? -14.375 -16.016 17.781 1 97.62 246 LEU B C 1
ATOM 3956 O O . LEU B 1 246 ? -14.547 -14.891 18.266 1 97.62 246 LEU B O 1
ATOM 3960 N N . VAL B 1 247 ? -15.195 -16.594 16.938 1 98.44 247 VAL B N 1
ATOM 3961 C CA . VAL B 1 247 ? -16.406 -15.906 16.484 1 98.44 247 VAL B CA 1
ATOM 3962 C C . VAL B 1 247 ? -17.516 -16.922 16.219 1 98.44 247 VAL B C 1
ATOM 3964 O O . VAL B 1 247 ? -17.234 -18.078 15.867 1 98.44 247 VAL B O 1
ATOM 3967 N N . ASP B 1 248 ? -18.766 -16.578 16.406 1 98.31 248 ASP B N 1
ATOM 3968 C CA . ASP B 1 248 ? -19.891 -17.422 16.031 1 98.31 248 ASP B CA 1
ATOM 3969 C C . ASP B 1 248 ? -20.641 -16.844 14.836 1 98.31 248 ASP B C 1
ATOM 3971 O O . ASP B 1 248 ? -20.219 -15.852 14.25 1 98.31 248 ASP B O 1
ATOM 3975 N N . ASP B 1 249 ? -21.703 -17.516 14.445 1 98.25 249 ASP B N 1
ATOM 3976 C CA . ASP B 1 249 ? -22.453 -17.109 13.258 1 98.25 249 ASP B CA 1
ATOM 3977 C C . ASP B 1 249 ? -22.953 -15.672 13.398 1 98.25 249 ASP B C 1
ATOM 3979 O O . ASP B 1 249 ? -22.859 -14.883 12.453 1 98.25 249 ASP B O 1
ATOM 3983 N N . ALA B 1 250 ? -23.438 -15.344 14.531 1 98.25 250 ALA B N 1
ATOM 3984 C CA . ALA B 1 250 ? -23.938 -14 14.766 1 98.25 250 ALA B CA 1
ATOM 3985 C C . ALA B 1 250 ? -22.828 -12.961 14.664 1 98.25 250 ALA B C 1
ATOM 3987 O O . ALA B 1 250 ? -23.047 -11.852 14.172 1 98.25 250 ALA B O 1
ATOM 3988 N N . GLY B 1 251 ? -21.656 -13.344 15.18 1 98.38 251 GLY B N 1
ATOM 3989 C CA . GLY B 1 251 ? -20.516 -12.461 15.086 1 98.38 251 GLY B CA 1
ATOM 3990 C C . GLY B 1 251 ? -20.078 -12.203 13.656 1 98.38 251 GLY B C 1
ATOM 3991 O O . GLY B 1 251 ? -19.656 -11.094 13.312 1 98.38 251 GLY B O 1
ATOM 3992 N N . ILE B 1 252 ? -20.125 -13.227 12.844 1 98.5 252 ILE B N 1
ATOM 3993 C CA . ILE B 1 252 ? -19.781 -13.07 11.438 1 98.5 252 ILE B CA 1
ATOM 3994 C C . ILE B 1 252 ? -20.797 -12.156 10.758 1 98.5 252 ILE B C 1
ATOM 3996 O O . ILE B 1 252 ? -20.438 -11.281 9.977 1 98.5 252 ILE B O 1
ATOM 4000 N N . ASP B 1 253 ? -22.094 -12.32 11.086 1 98.31 253 ASP B N 1
ATOM 4001 C CA . ASP B 1 253 ? -23.125 -11.43 10.547 1 98.31 253 ASP B CA 1
ATOM 4002 C C . ASP B 1 253 ? -22.859 -9.984 10.945 1 98.31 253 ASP B C 1
ATOM 4004 O O . ASP B 1 253 ? -23.016 -9.07 10.125 1 98.31 253 ASP B O 1
ATOM 4008 N N . GLU B 1 254 ? -22.484 -9.82 12.148 1 97.94 254 GLU B N 1
ATOM 4009 C CA . GLU B 1 254 ? -22.172 -8.477 12.641 1 97.94 254 GLU B CA 1
ATOM 4010 C C . GLU B 1 254 ? -20.984 -7.875 11.898 1 97.94 254 GLU B C 1
ATOM 4012 O O . GLU B 1 254 ? -20.984 -6.684 11.578 1 97.94 254 GLU B O 1
ATOM 4017 N N . ALA B 1 255 ? -20 -8.664 11.656 1 97.88 255 ALA B N 1
ATOM 4018 C CA . ALA B 1 255 ? -18.812 -8.203 10.922 1 97.88 255 ALA B CA 1
ATOM 4019 C C . ALA B 1 255 ? -19.188 -7.805 9.5 1 97.88 255 ALA B C 1
ATOM 4021 O O . ALA B 1 255 ? -18.672 -6.816 8.969 1 97.88 255 ALA B O 1
ATOM 4022 N N . GLU B 1 256 ? -20.031 -8.578 8.883 1 97.38 256 GLU B N 1
ATOM 4023 C CA . GLU B 1 256 ? -20.484 -8.234 7.535 1 97.38 256 GLU B CA 1
ATOM 4024 C C . GLU B 1 256 ? -21.266 -6.918 7.527 1 97.38 256 GLU B C 1
ATOM 4026 O O . GLU B 1 256 ? -21.094 -6.105 6.613 1 97.38 256 GLU B O 1
ATOM 4031 N N . ARG B 1 257 ? -22.094 -6.703 8.562 1 96.38 257 ARG B N 1
ATOM 4032 C CA . ARG B 1 257 ? -22.797 -5.43 8.688 1 96.38 257 ARG B CA 1
ATOM 4033 C C . ARG B 1 257 ? -21.812 -4.281 8.898 1 96.38 257 ARG B C 1
ATOM 4035 O O . ARG B 1 257 ? -22.016 -3.182 8.383 1 96.38 257 ARG B O 1
ATOM 4042 N N . TRP B 1 258 ? -20.781 -4.629 9.633 1 95.44 258 TRP B N 1
ATOM 4043 C CA . TRP B 1 258 ? -19.734 -3.641 9.898 1 95.44 258 TRP B CA 1
ATOM 4044 C C . TRP B 1 258 ? -19.109 -3.16 8.594 1 95.44 258 TRP B C 1
ATOM 4046 O O . TRP B 1 258 ? -18.844 -1.969 8.43 1 95.44 258 TRP B O 1
ATOM 4056 N N . LEU B 1 259 ? -18.875 -4.031 7.641 1 95.31 259 LEU B N 1
ATOM 4057 C CA . LEU B 1 259 ? -18.266 -3.699 6.355 1 95.31 259 LEU B CA 1
ATOM 4058 C C . LEU B 1 259 ? -19.141 -2.709 5.586 1 95.31 259 LEU B C 1
ATOM 4060 O O . LEU B 1 259 ? -18.641 -1.975 4.727 1 95.31 259 LEU B O 1
ATOM 4064 N N . ASP B 1 260 ? -20.391 -2.668 5.938 1 92.5 260 ASP B N 1
ATOM 4065 C CA . ASP B 1 260 ? -21.328 -1.785 5.242 1 92.5 260 ASP B CA 1
ATOM 4066 C C . ASP B 1 260 ? -21.641 -0.552 6.086 1 92.5 260 ASP B C 1
ATOM 4068 O O . ASP B 1 260 ? -22.391 0.33 5.648 1 92.5 260 ASP B O 1
ATOM 4072 N N . ASP B 1 261 ? -21.109 -0.506 7.289 1 89.75 261 ASP B N 1
ATOM 4073 C CA . ASP B 1 261 ? -21.344 0.603 8.203 1 89.75 261 ASP B CA 1
ATOM 4074 C C . ASP B 1 261 ? -20.422 1.783 7.898 1 89.75 261 ASP B C 1
ATOM 4076 O O . ASP B 1 261 ? -19.203 1.667 8 1 89.75 261 ASP B O 1
ATOM 4080 N N . PRO B 1 262 ? -20.969 2.92 7.57 1 82.88 262 PRO B N 1
ATOM 4081 C CA . PRO B 1 262 ? -20.141 4.078 7.227 1 82.88 262 PRO B CA 1
ATOM 4082 C C . PRO B 1 262 ? -19.406 4.656 8.43 1 82.88 262 PRO B C 1
ATOM 4084 O O . PRO B 1 262 ? -18.516 5.5 8.266 1 82.88 262 PRO B O 1
ATOM 4087 N N . THR B 1 263 ? -19.672 4.156 9.602 1 82.88 263 THR B N 1
ATOM 4088 C CA . THR B 1 263 ? -19.031 4.68 10.805 1 82.88 263 THR B CA 1
ATOM 4089 C C . THR B 1 263 ? -17.828 3.818 11.195 1 82.88 263 THR B C 1
ATOM 4091 O O . THR B 1 263 ? -17.047 4.191 12.078 1 82.88 263 THR B O 1
ATOM 4094 N N . GLY B 1 264 ? -17.719 2.721 10.562 1 82.69 264 GLY B N 1
ATOM 4095 C CA . GLY B 1 264 ? -16.578 1.864 10.844 1 82.69 264 GLY B CA 1
ATOM 4096 C C . GLY B 1 264 ? -15.297 2.35 10.195 1 82.69 264 GLY B C 1
ATOM 4097 O O . GLY B 1 264 ? -15.328 2.982 9.141 1 82.69 264 GLY B O 1
ATOM 4098 N N . ALA B 1 265 ? -14.242 2.256 11 1 89 265 ALA B N 1
ATOM 4099 C CA . ALA B 1 265 ? -12.938 2.633 10.461 1 89 265 ALA B CA 1
ATOM 4100 C C . ALA B 1 265 ? -11.883 1.582 10.789 1 89 265 ALA B C 1
ATOM 4102 O O . ALA B 1 265 ? -11.672 1.249 11.953 1 89 265 ALA B O 1
ATOM 4103 N N . ALA B 1 266 ? -11.305 1 9.781 1 93.81 266 ALA B N 1
ATOM 4104 C CA . ALA B 1 266 ? -10.242 0.014 9.938 1 93.81 266 ALA B CA 1
ATOM 4105 C C . ALA B 1 266 ? -9.383 -0.076 8.672 1 93.81 266 ALA B C 1
ATOM 4107 O O . ALA B 1 266 ? -9.688 0.567 7.664 1 93.81 266 ALA B O 1
ATOM 4108 N N . LEU B 1 267 ? -8.312 -0.733 8.852 1 96.81 267 LEU B N 1
ATOM 4109 C CA . LEU B 1 267 ? -7.461 -1.023 7.699 1 96.81 267 LEU B CA 1
ATOM 4110 C C . LEU B 1 267 ? -7.738 -2.422 7.156 1 96.81 267 LEU B C 1
ATOM 4112 O O . LEU B 1 267 ? -7.941 -3.363 7.93 1 96.81 267 LEU B O 1
ATOM 4116 N N . SER B 1 268 ? -7.766 -2.514 5.902 1 97.38 268 SER B N 1
ATOM 4117 C CA . SER B 1 268 ? -7.938 -3.801 5.234 1 97.38 268 SER B CA 1
ATOM 4118 C C . SER B 1 268 ? -6.625 -4.57 5.164 1 97.38 268 SER B C 1
ATOM 4120 O O . SER B 1 268 ? -5.547 -3.977 5.242 1 97.38 268 SER B O 1
ATOM 4122 N N . PRO B 1 269 ? -6.676 -5.902 5.066 1 97.62 269 PRO B N 1
ATOM 4123 C CA . PRO B 1 269 ? -5.523 -6.562 4.449 1 97.62 269 PRO B CA 1
ATOM 4124 C C . PRO B 1 269 ? -5.238 -6.051 3.039 1 97.62 269 PRO B C 1
ATOM 4126 O O . PRO B 1 269 ? -6.098 -5.422 2.418 1 97.62 269 PRO B O 1
ATOM 4129 N N . GLY B 1 270 ? -4.012 -6.293 2.643 1 97.94 270 GLY B N 1
ATOM 4130 C CA . GLY B 1 270 ? -3.605 -5.832 1.323 1 97.94 270 GLY B CA 1
ATOM 4131 C C . GLY B 1 270 ? -2.924 -6.91 0.501 1 97.94 270 GLY B C 1
ATOM 4132 O O . GLY B 1 270 ? -3.162 -8.102 0.709 1 97.94 270 GLY B O 1
ATOM 4133 N N . MET B 1 271 ? -2.234 -6.449 -0.493 1 98.62 271 MET B N 1
ATOM 4134 C CA . MET B 1 271 ? -1.5 -7.316 -1.41 1 98.62 271 MET B CA 1
ATOM 4135 C C . MET B 1 271 ? -0.046 -6.875 -1.531 1 98.62 271 MET B C 1
ATOM 4137 O O . MET B 1 271 ? 0.233 -5.691 -1.731 1 98.62 271 MET B O 1
ATOM 4141 N N . LEU B 1 272 ? 0.83 -7.797 -1.287 1 98.69 272 LEU B N 1
ATOM 4142 C CA . LEU B 1 272 ? 2.236 -7.59 -1.608 1 98.69 272 LEU B CA 1
ATOM 4143 C C . LEU B 1 272 ? 2.574 -8.164 -2.979 1 98.69 272 LEU B C 1
ATOM 4145 O O . LEU B 1 272 ? 2.205 -9.305 -3.287 1 98.69 272 LEU B O 1
ATOM 4149 N N . THR B 1 273 ? 3.104 -7.371 -3.816 1 98.88 273 THR B N 1
ATOM 4150 C CA . THR B 1 273 ? 3.621 -7.805 -5.109 1 98.88 273 THR B CA 1
ATOM 4151 C C . THR B 1 273 ? 5.148 -7.766 -5.121 1 98.88 273 THR B C 1
ATOM 4153 O O . THR B 1 273 ? 5.746 -6.703 -4.941 1 98.88 273 THR B O 1
ATOM 4156 N N . ALA B 1 274 ? 5.766 -8.883 -5.289 1 98.75 274 ALA B N 1
ATOM 4157 C CA . ALA B 1 274 ? 7.215 -8.992 -5.41 1 98.75 274 ALA B CA 1
ATOM 4158 C C . ALA B 1 274 ? 7.613 -9.469 -6.805 1 98.75 274 ALA B C 1
ATOM 4160 O O . ALA B 1 274 ? 6.895 -10.25 -7.43 1 98.75 274 ALA B O 1
ATOM 4161 N N . TRP B 1 275 ? 8.773 -9.016 -7.254 1 98.75 275 TRP B N 1
ATOM 4162 C CA . TRP B 1 275 ? 9.25 -9.461 -8.555 1 98.75 275 TRP B CA 1
ATOM 4163 C C . TRP B 1 275 ? 10.773 -9.578 -8.562 1 98.75 275 TRP B C 1
ATOM 4165 O O . TRP B 1 275 ? 11.445 -9.031 -7.691 1 98.75 275 TRP B O 1
ATOM 4175 N N . GLY B 1 276 ? 11.289 -10.297 -9.406 1 98.12 276 GLY B N 1
ATOM 4176 C CA . GLY B 1 276 ? 12.711 -10.492 -9.664 1 98.12 276 GLY B CA 1
ATOM 4177 C C . GLY B 1 276 ? 13 -11.055 -11.047 1 98.12 276 GLY B C 1
ATOM 4178 O O . GLY B 1 276 ? 12.141 -11.711 -11.641 1 98.12 276 GLY B O 1
ATOM 4179 N N . ARG B 1 277 ? 14.188 -10.836 -11.555 1 97.06 277 ARG B N 1
ATOM 4180 C CA . ARG B 1 277 ? 14.547 -11.25 -12.906 1 97.06 277 ARG B CA 1
ATOM 4181 C C . ARG B 1 277 ? 15.555 -12.398 -12.875 1 97.06 277 ARG B C 1
ATOM 4183 O O . ARG B 1 277 ? 16.453 -12.422 -12.031 1 97.06 277 ARG B O 1
ATOM 4190 N N . ARG B 1 278 ? 15.281 -13.289 -13.773 1 96.75 278 ARG B N 1
ATOM 4191 C CA . ARG B 1 278 ? 16.328 -14.266 -14.031 1 96.75 278 ARG B CA 1
ATOM 4192 C C . ARG B 1 278 ? 17.547 -13.617 -14.672 1 96.75 278 ARG B C 1
ATOM 4194 O O . ARG B 1 278 ? 17.406 -12.82 -15.609 1 96.75 278 ARG B O 1
ATOM 4201 N N . PRO B 1 279 ? 18.734 -13.945 -14.164 1 93.06 279 PRO B N 1
ATOM 4202 C CA . PRO B 1 279 ? 19.922 -13.359 -14.773 1 93.06 279 PRO B CA 1
ATOM 4203 C C . PRO B 1 279 ? 19.969 -13.562 -16.297 1 93.06 279 PRO B C 1
ATOM 4205 O O . PRO B 1 279 ? 19.578 -14.617 -16.797 1 93.06 279 PRO B O 1
ATOM 4208 N N . GLY B 1 280 ? 20.328 -12.477 -16.922 1 86.56 280 GLY B N 1
ATOM 4209 C CA . GLY B 1 280 ? 20.469 -12.523 -18.359 1 86.56 280 GLY B CA 1
ATOM 4210 C C . GLY B 1 280 ? 21.578 -13.453 -18.812 1 86.56 280 GLY B C 1
ATOM 4211 O O . GLY B 1 280 ? 22.312 -14.008 -18 1 86.56 280 GLY B O 1
ATOM 4212 N N . PRO B 1 281 ? 21.609 -13.695 -20.234 1 75.44 281 PRO B N 1
ATOM 4213 C CA . PRO B 1 281 ? 22.688 -14.516 -20.766 1 75.44 281 PRO B CA 1
ATOM 4214 C C . PRO B 1 281 ? 24.062 -13.898 -20.547 1 75.44 281 PRO B C 1
ATOM 4216 O O . PRO B 1 281 ? 24.188 -12.68 -20.391 1 75.44 281 PRO B O 1
#

Secondary structure (DSSP, 8-state):
------------------BTTTBS-TTSTTHHHHHHHHHHHHHHHHHHHHHHTT--TT-EEEEET-TT-HHHHHHHHTS--SEEEEEES--HHHHTS--TTEEEEE--TTSTTTTHHHH-S--EEEEEEES-GGGSS-HHHHHHHHHTTEEEEEEEEEEEEE-SSGGGSPP-HHHHHHHHHHHHHHHHH----TTGGGHHHHHHHTT-EEEEEEEEE----TTSHHHHHHHHHHHHHHHHHHHTTS--HHHHHHHHHHHT-TT---PPPEEEEEEEEPPP-/------------------BTTTBS-TTSTTHHHHHHHHHHHHHHHHHHHHHHTT--TT-EEEEET-TT-HHHHHHHHTS--SEEEEEES--HHHHTS--TTEEEEE--TTSTTTTHHHH-S--EEEEEEES-GGGSS-HHHHHHHHHTTEEEEEEEEEEEEE-SSGGGSPP-HHHHHHHHHHHHHHHHH----TTGGGHHHHHHHTT-EEEEEEEEE----TTSHHHHHHHHHHHHHHHHHHTTTS--HHHHHHHHHHHT-TT---PPPEEEEEEEEPPP-

Foldseek 3Di:
DPPPPPPPPPPVPQAFAAPLVQFLPPPDPCSLVLVVLVCVVCVVVVQVVCVVLPLADAFEEEEEQCRLPPNVVCSCPPRNYQAYEYEDCDCVNVVVDDDVRYHYDNDDLPDPCNACVRVNPAAGLEYEYEQPLLLDPDSLVSLLRSQVRHDAFHKYKYKHWDDDPLVPDDDDLQSLLVVLLQVLSCRRRNRHRPCVVVVQVSNVVSVFPPKDKDKDWDALDAPHSQLVSVLVSCVRSVVSSVVVVSAHPVSSVVNNVLSNDPPDDDTGIIMMMMMGTHHHD/DPPPPPPPPPPVPQAFAAVLVQFLPPPDPCSLVLVVLVCVVCVVVVQVVCVVLPLADAFEEEEEQCRLPPNVVCSCPPRVYQAYEYEDCDCVNVVVDDDVRYHYDNDDLPDPCNACVRVNPAAGLEYEYEQPLLLDPDSLVSLLRSQVRHDAFHKYKYKHWDDDPLVPDDDDLQSLLVVLLQVLSCRRRNRHRPCVVVVQVSNVVSVFPP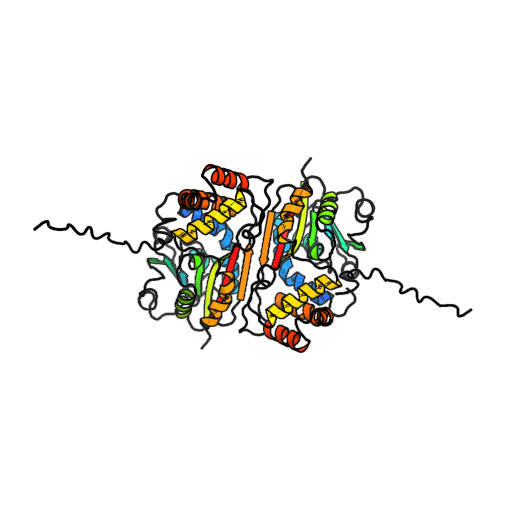KDKDKDWDALDAPHSVLVSVLVSCVRSVVSSVVVVSAHPVSSVVNNVLSNDPPDDDTGIIMMMMMGGHHHD

Organism: NCBI:txid40318

Nearest PDB structures (foldseek):
  3mgg-assembly1_A  TM=8.007E-01  e=2.145E-13  Methanosarcina mazei
  3ccf-assembly1_A  TM=6.476E-01  e=1.411E-11  Trichormus variabilis ATCC 29413
  1vl5-assembly4_D  TM=6.241E-01  e=1.911E-11  Halalkalibacterium halodurans C-125
  5dpm-assembly1_A  TM=6.707E-01  e=8.264E-08  Escherichia coli HS
  5t6b-assembly4_D  TM=6.331E-01  e=2.324E-06  Actinomadura kijaniata

Radius of gyration: 26.46 Å; Cα contacts (8 Å, |Δi|>4): 1102; chains: 2; bounding box: 58×104×84 Å

InterPro domains:
  IPR029063 S-adenosyl-L-methionine-dependent methyltransferase superfamily [G3DSA:3.40.50.150] (29-263)
  IPR029063 S-adenosyl-L-methionine-dependent methyltransferase superfamily [SSF53335] (42-220)